Protein AF-0000000077088194 (afdb_homodimer)

pLDDT: mean 79.17, std 24.38, range [19.16, 98.62]

Sequence (624 aa):
MTTYRPHPPHQAHVHSASELMAAGRSLLLYYQRLVSPLVRRHNSSISSEAAGLKVSLVDPFNAVRVRLAETAHWTIEEFKEKMSFHIDQWISEKRSAVWLHVPLVHCSLLNVAVLDCRFNIHHSLSNEIVLSRWLRQDTVNKIPPFASHQVGVCGVVYREDTSEILVTQDKYKPARWKFPGGISEFAEDITDTAEREVLEETGIMAKTQSIIAFRQHHHLSIAFGQSDLYFICRMKPFTYTIRPCTSEILKCQWMGIRELQASPLATILTNRIAVMMLRGAKNGFRELDIKWEDLPSPADSNQTYRLFGKRTMTTYRPHPPHQAHVHSASELMAAGRSLLLYYQRLVSPLVRRHNSSISSEAAGLKVSLVDPFNAVRVRLAETAHWTIEEFKEKMSFHIDQWISEKRSAVWLHVPLVHCSLLNVAVLDCRFNIHHSLSNEIVLSRWLRQDTVNKIPPFASHQVGVCGVVYREDTSEILVTQDKYKPARWKFPGGISEFAEDITDTAEREVLEETGIMAKTQSIIAFRQHHHLSIAFGQSDLYFICRMKPFTYTIRPCTSEILKCQWMGIRELQASPLATILTNRIAVMMLRGAKNGFRELDIKWEDLPSPADSNQTYRLFGKRT

Foldseek 3Di:
DDDPPDPDDDDDPPPDPPVVPQVPFQPPQPPFPQQPPPPPPPQPQPCPVPQQWGWTADPPRQEIEIEGHLPHDDDLVRCLVVLQVVLVVSLVVVRFKYKYKAFPSRVVNVVCCCPPVVWAFQDDDPGTTMTMDTRDDVGDRNDDHDDQEWEKEFEFEADLVVQWTKWFAWPVDPGATDGFITTDDPPDDRQRRHQVRCCQFWVWGKGFDFWQDKDKDALDVVGVRGIYIYTYTYIYTPDDHTDGDPVTTDDIDIGHLVCQLPDPRHDPVSNVVSVLVVVCSVPNCLVRGWDWDWDARSRDRVDIDIDTGRDD/DDDPPDPDDDDPPPPDPPVVPQVPFQPPQPPFPQQPPPPPPPQPQPCPVVQQWGWTADPPRLEIEIEGHLPHDDDLVRCLVVLLVVLVVSLVVVRFKYKYKAFPSRVVNVVCCCPPVVWAFQDDDPGTTMTMDTRDDVGHRNDDHDDQEWEKEFEFEADLVVQWTKWFAWPVDPGATDGFITTDDPPDDRQRRHQVRCCQFWVWGKGFDFWQDKDKAALDVVGVRGIYIYIYTYIYTPDDHTDGDPVTTDDIDIGHLVCQLPDPRHDPVSNVVSVLVVVCSVPNCLVRGWDWDWDARSRDRVDIDIDTGRDD

Nearest PDB structures (foldseek):
  3h95-assembly1_A-2  TM=9.082E-01  e=5.418E-20  Homo sapiens
  2b0v-assembly1_A  TM=7.849E-01  e=5.288E-09  Nitrosomonas europaea
  3i7u-assembly1_B  TM=7.982E-01  e=3.299E-09  Aquifex aeolicus VF5
  2azw-assembly1_A  TM=7.136E-01  e=1.136E-07  Enterococcus faecalis V583
  1ktg-assembly1_A  TM=7.277E-01  e=8.952E-07  Caenorhabditis elegans

Structure (mmCIF, N/CA/C/O backbone):
data_AF-0000000077088194-model_v1
#
loop_
_entity.id
_entity.type
_entity.pdbx_description
1 polymer 'Nucleoside diphosphate-linked moiety X motif 6'
#
loop_
_atom_site.group_PDB
_atom_site.id
_atom_site.type_symbol
_atom_site.label_atom_id
_atom_site.label_alt_id
_atom_site.label_comp_id
_atom_site.label_asym_id
_atom_site.label_entity_id
_atom_site.label_seq_id
_atom_site.pdbx_PDB_ins_code
_atom_site.Cartn_x
_atom_site.Cartn_y
_atom_site.Cartn_z
_atom_site.occupancy
_atom_site.B_iso_or_equiv
_atom_site.auth_seq_id
_atom_site.auth_comp_id
_atom_site.auth_asym_id
_atom_site.auth_atom_id
_atom_site.pdbx_PDB_model_num
ATOM 1 N N . MET A 1 1 ? 0.84 -32.375 55.344 1 24.27 1 MET A N 1
ATOM 2 C CA . MET A 1 1 ? -0.61 -32.375 55.188 1 24.27 1 MET A CA 1
ATOM 3 C C . MET A 1 1 ? -1.051 -31.297 54.219 1 24.27 1 MET A C 1
ATOM 5 O O . MET A 1 1 ? -1.354 -30.172 54.625 1 24.27 1 MET A O 1
ATOM 9 N N . THR A 1 2 ? -0.385 -31.047 53.125 1 25.5 2 THR A N 1
ATOM 10 C CA . THR A 1 2 ? -0.136 -29.984 52.156 1 25.5 2 THR A CA 1
ATOM 11 C C . THR A 1 2 ? -1.362 -29.75 51.281 1 25.5 2 THR A C 1
ATOM 13 O O . THR A 1 2 ? -1.776 -30.625 50.531 1 25.5 2 THR A O 1
ATOM 16 N N . THR A 1 3 ? -2.271 -28.844 51.688 1 24.38 3 THR A N 1
ATOM 17 C CA . THR A 1 3 ? -3.66 -28.562 51.344 1 24.38 3 THR A CA 1
ATOM 18 C C . THR A 1 3 ? -3.771 -28.078 49.906 1 24.38 3 THR A C 1
ATOM 20 O O . THR A 1 3 ? -3.023 -27.188 49.469 1 24.38 3 THR A O 1
ATOM 23 N N . TYR A 1 4 ? -4.25 -28.844 48.906 1 24.94 4 TYR A N 1
ATOM 24 C CA . TYR A 1 4 ? -4.449 -28.875 47.469 1 24.94 4 TYR A CA 1
ATOM 25 C C . TYR A 1 4 ? -5.492 -27.844 47.031 1 24.94 4 TYR A C 1
ATOM 27 O O . TYR A 1 4 ? -6.695 -28.078 47.188 1 24.94 4 TYR A O 1
ATOM 35 N N . ARG A 1 5 ? -5.32 -26.531 47.406 1 26.83 5 ARG A N 1
ATOM 36 C CA . ARG A 1 5 ? -6.531 -25.734 47.188 1 26.83 5 ARG A CA 1
ATOM 37 C C . ARG A 1 5 ? -6.898 -25.688 45.719 1 26.83 5 ARG A C 1
ATOM 39 O O . ARG A 1 5 ? -6.047 -25.406 44.844 1 26.83 5 ARG A O 1
ATOM 46 N N . PRO A 1 6 ? -8.047 -26.172 45.281 1 25.25 6 PRO A N 1
ATOM 47 C CA . PRO A 1 6 ? -8.516 -26.375 43.906 1 25.25 6 PRO A CA 1
ATOM 48 C C . PRO A 1 6 ? -8.742 -25.062 43.156 1 25.25 6 PRO A C 1
ATOM 50 O O . PRO A 1 6 ? -9.203 -24.078 43.75 1 25.25 6 PRO A O 1
ATOM 53 N N . HIS A 1 7 ? -7.812 -24.609 42.281 1 24.92 7 HIS A N 1
ATOM 54 C CA . HIS A 1 7 ? -7.793 -23.297 41.625 1 24.92 7 HIS A CA 1
ATOM 55 C C . HIS A 1 7 ? -9.094 -23.047 40.844 1 24.92 7 HIS A C 1
ATOM 57 O O . HIS A 1 7 ? -9.625 -23.969 40.219 1 24.92 7 HIS A O 1
ATOM 63 N N . PRO A 1 8 ? -9.867 -22.047 41.25 1 27.23 8 PRO A N 1
ATOM 64 C CA . PRO A 1 8 ? -11.242 -21.797 40.812 1 27.23 8 PRO A CA 1
ATOM 65 C C . PRO A 1 8 ? -11.344 -21.641 39.281 1 27.23 8 PRO A C 1
ATOM 67 O O . PRO A 1 8 ? -10.359 -21.297 38.625 1 27.23 8 PRO A O 1
ATOM 70 N N . PRO A 1 9 ? -12.391 -22.234 38.625 1 24.42 9 PRO A N 1
ATOM 71 C CA . PRO A 1 9 ? -12.664 -22.406 37.188 1 24.42 9 PRO A CA 1
ATOM 72 C C . PRO A 1 9 ? -12.797 -21.078 36.469 1 24.42 9 PRO A C 1
ATOM 74 O O . PRO A 1 9 ? -13.273 -20.094 37.031 1 24.42 9 PRO A O 1
ATOM 77 N N . HIS A 1 10 ? -11.789 -20.641 35.625 1 22.12 10 HIS A N 1
ATOM 78 C CA . HIS A 1 10 ? -11.664 -19.406 34.875 1 22.12 10 HIS A CA 1
ATOM 79 C C . HIS A 1 10 ? -12.938 -19.109 34.094 1 22.12 10 HIS A C 1
ATOM 81 O O . HIS A 1 10 ? -13.438 -19.969 33.344 1 22.12 10 HIS A O 1
ATOM 87 N N . GLN A 1 11 ? -13.812 -18.266 34.562 1 19.86 11 GLN A N 1
ATOM 88 C CA . GLN A 1 11 ? -15.102 -17.812 34.062 1 19.86 11 GLN A CA 1
ATOM 89 C C . GLN A 1 11 ? -15.008 -17.359 32.625 1 19.86 11 GLN A C 1
ATOM 91 O O . GLN A 1 11 ? -14.086 -16.625 32.25 1 19.86 11 GLN A O 1
ATOM 96 N N . ALA A 1 12 ? -15.766 -18 31.656 1 22.88 12 ALA A N 1
ATOM 97 C CA . ALA A 1 12 ? -16.094 -17.938 30.234 1 22.88 12 ALA A CA 1
ATOM 98 C C . ALA A 1 12 ? -16.688 -16.578 29.859 1 22.88 12 ALA A C 1
ATOM 100 O O . ALA A 1 12 ? -17.75 -16.203 30.344 1 22.88 12 ALA A O 1
ATOM 101 N N . HIS A 1 13 ? -15.797 -15.531 29.75 1 20.95 13 HIS A N 1
ATOM 102 C CA . HIS A 1 13 ? -16.266 -14.195 29.406 1 20.95 13 HIS A CA 1
ATOM 103 C C . HIS A 1 13 ? -17.156 -14.227 28.172 1 20.95 13 HIS A C 1
ATOM 105 O O . HIS A 1 13 ? -16.75 -14.742 27.125 1 20.95 13 HIS A O 1
ATOM 111 N N . VAL A 1 14 ? -18.469 -14.297 28.312 1 22.91 14 VAL A N 1
ATOM 112 C CA . VAL A 1 14 ? -19.609 -14.242 27.406 1 22.91 14 VAL A CA 1
ATOM 113 C C . VAL A 1 14 ? -19.531 -12.961 26.578 1 22.91 14 VAL A C 1
ATOM 115 O O . VAL A 1 14 ? -19.594 -11.859 27.125 1 22.91 14 VAL A O 1
ATOM 118 N N . HIS A 1 15 ? -18.641 -12.922 25.578 1 22.84 15 HIS A N 1
ATOM 119 C CA . HIS A 1 15 ? -18.562 -11.797 24.656 1 22.84 15 HIS A CA 1
ATOM 120 C C . HIS A 1 15 ? -19.922 -11.461 24.062 1 22.84 15 HIS A C 1
ATOM 122 O O . HIS A 1 15 ? -20.609 -12.336 23.531 1 22.84 15 HIS A O 1
ATOM 128 N N . SER A 1 16 ? -20.625 -10.492 24.641 1 21.7 16 SER A N 1
ATOM 129 C CA . SER A 1 16 ? -22 -10.086 24.359 1 21.7 16 SER A CA 1
ATOM 130 C C . SER A 1 16 ? -22.188 -9.742 22.891 1 21.7 16 SER A C 1
ATOM 132 O O . SER A 1 16 ? -21.219 -9.461 22.188 1 21.7 16 SER A O 1
ATOM 134 N N . ALA A 1 17 ? -23.547 -9.781 22.281 1 24.28 17 ALA A N 1
ATOM 135 C CA . ALA A 1 17 ? -24.25 -9.664 21.016 1 24.28 17 ALA A CA 1
ATOM 136 C C . ALA A 1 17 ? -23.969 -8.32 20.344 1 24.28 17 ALA A C 1
ATOM 138 O O . ALA A 1 17 ? -24.125 -8.172 19.141 1 24.28 17 ALA A O 1
ATOM 139 N N . SER A 1 18 ? -23.781 -7.23 21.188 1 23.8 18 SER A N 1
ATOM 140 C CA . SER A 1 18 ? -23.812 -5.875 20.641 1 23.8 18 SER A CA 1
ATOM 141 C C . SER A 1 18 ? -22.641 -5.621 19.703 1 23.8 18 SER A C 1
ATOM 143 O O . SER A 1 18 ? -22.719 -4.758 18.828 1 23.8 18 SER A O 1
ATOM 145 N N . GLU A 1 19 ? -21.453 -6.148 20.016 1 25.8 19 GLU A N 1
ATOM 146 C CA . GLU A 1 19 ? -20.234 -5.812 19.297 1 25.8 19 GLU A CA 1
ATOM 147 C C . GLU A 1 19 ? -20.25 -6.371 17.875 1 25.8 19 GLU A C 1
ATOM 149 O O . GLU A 1 19 ? -19.375 -6.07 17.062 1 25.8 19 GLU A O 1
ATOM 154 N N . LEU A 1 20 ? -21.125 -7.367 17.609 1 25.83 20 LEU A N 1
ATOM 155 C CA . LEU A 1 20 ? -21.266 -8.023 16.328 1 25.83 20 LEU A CA 1
ATOM 156 C C . LEU A 1 20 ? -21.859 -7.074 15.289 1 25.83 20 LEU A C 1
ATOM 158 O O . LEU A 1 20 ? -21.641 -7.242 14.086 1 25.83 20 LEU A O 1
ATOM 162 N N . MET A 1 21 ? -22.781 -6.164 15.664 1 23.44 21 MET A N 1
ATOM 163 C CA . MET A 1 21 ? -23.594 -5.348 14.758 1 23.44 21 MET A CA 1
ATOM 164 C C . MET A 1 21 ? -22.734 -4.273 14.086 1 23.44 21 MET A C 1
ATOM 166 O O . MET A 1 21 ? -23.109 -3.73 13.047 1 23.44 21 MET A O 1
ATOM 170 N N . ALA A 1 22 ? -21.828 -3.643 14.789 1 26.2 22 ALA A N 1
ATOM 171 C CA . ALA A 1 22 ? -21.125 -2.457 14.297 1 26.2 22 ALA A CA 1
ATOM 172 C C . ALA A 1 22 ? -20.266 -2.795 13.086 1 26.2 22 ALA A C 1
ATOM 174 O O . ALA A 1 22 ? -19.859 -1.901 12.344 1 26.2 22 ALA A O 1
ATOM 175 N N . ALA A 1 23 ? -19.828 -4.039 12.891 1 26.38 23 ALA A N 1
ATOM 176 C CA . ALA A 1 23 ? -18.859 -4.449 11.883 1 26.38 23 ALA A CA 1
ATOM 177 C C . ALA A 1 23 ? -19.438 -4.332 10.477 1 26.38 23 ALA A C 1
ATOM 179 O O . ALA A 1 23 ? -18.703 -4.414 9.484 1 26.38 23 ALA A O 1
ATOM 180 N N . GLY A 1 24 ? -20.781 -4.219 10.297 1 23.55 24 GLY A N 1
ATOM 181 C CA . GLY A 1 24 ? -21.5 -4.262 9.023 1 23.55 24 GLY A CA 1
ATOM 182 C C . GLY A 1 24 ? -21.312 -3.006 8.195 1 23.55 24 GLY A C 1
ATOM 183 O O . GLY A 1 24 ? -21.469 -3.033 6.973 1 23.55 24 GLY A O 1
ATOM 184 N N . ARG A 1 25 ? -21.266 -1.703 8.75 1 26.84 25 ARG A N 1
ATOM 185 C CA . ARG A 1 25 ? -21.5 -0.399 8.141 1 26.84 25 ARG A CA 1
ATOM 186 C C . ARG A 1 25 ? -20.359 -0.022 7.199 1 26.84 25 ARG A C 1
ATOM 188 O O . ARG A 1 25 ? -20.516 0.863 6.355 1 26.84 25 ARG A O 1
ATOM 195 N N . SER A 1 26 ? -19.172 -0.546 7.41 1 27.05 26 SER A N 1
ATOM 196 C CA . SER A 1 26 ? -18.031 0.094 6.75 1 27.05 26 SER A CA 1
ATOM 197 C C . SER A 1 26 ? -18.016 -0.23 5.262 1 27.05 26 SER A C 1
ATOM 199 O O . SER A 1 26 ? -17.188 0.305 4.52 1 27.05 26 SER A O 1
ATOM 201 N N . LEU A 1 27 ? -18.812 -1.228 4.742 1 25.67 27 LEU A N 1
ATOM 202 C CA . LEU A 1 27 ? -18.719 -1.801 3.406 1 25.67 27 LEU A CA 1
ATOM 203 C C . LEU A 1 27 ? -19.344 -0.877 2.371 1 25.67 27 LEU A C 1
ATOM 205 O O . LEU A 1 27 ? -18.953 -0.88 1.204 1 25.67 27 LEU A O 1
ATOM 209 N N . LEU A 1 28 ? -20.422 -0.068 2.682 1 25.48 28 LEU A N 1
ATOM 210 C CA . LEU A 1 28 ? -21.25 0.549 1.659 1 25.48 28 LEU A CA 1
ATOM 211 C C . LEU A 1 28 ? -20.469 1.597 0.875 1 25.48 28 LEU A C 1
ATOM 213 O O . LEU A 1 28 ? -20.578 1.666 -0.351 1 25.48 28 LEU A O 1
ATOM 217 N N . LEU A 1 29 ? -19.719 2.475 1.483 1 27.98 29 LEU A N 1
ATOM 218 C CA . LEU A 1 29 ? -19.312 3.721 0.842 1 27.98 29 LEU A CA 1
ATOM 219 C C . LEU A 1 29 ? -18.219 3.469 -0.19 1 27.98 29 LEU A C 1
ATOM 221 O O . LEU A 1 29 ? -18 4.285 -1.09 1 27.98 29 LEU A O 1
ATOM 225 N N . TYR A 1 30 ? -17.469 2.367 -0.068 1 26.38 30 TYR A N 1
ATOM 226 C CA . TYR A 1 30 ? -16.266 2.369 -0.878 1 26.38 30 TYR A CA 1
ATOM 227 C C . TYR A 1 30 ? -16.578 2.107 -2.344 1 26.38 30 TYR A C 1
ATOM 229 O O . TYR A 1 30 ? -15.945 2.674 -3.238 1 26.38 30 TYR A O 1
ATOM 237 N N . TYR A 1 31 ? -17.578 1.246 -2.631 1 26.38 31 TYR A N 1
ATOM 238 C CA . TYR A 1 31 ? -17.719 0.766 -4 1 26.38 31 TYR A CA 1
ATOM 239 C C . TYR A 1 31 ? -18.438 1.8 -4.867 1 26.38 31 TYR A C 1
ATOM 241 O O . TYR A 1 31 ? -18.688 1.56 -6.051 1 26.38 31 TYR A O 1
ATOM 249 N N . GLN A 1 32 ? -19.016 2.791 -4.289 1 26.62 32 GLN A N 1
ATOM 250 C CA . GLN A 1 32 ? -19.719 3.664 -5.234 1 26.62 32 GLN A CA 1
ATOM 251 C C . GLN A 1 32 ? -18.734 4.262 -6.246 1 26.62 32 GLN A C 1
ATOM 253 O O . GLN A 1 32 ? -19.109 4.555 -7.379 1 26.62 32 GLN A O 1
ATOM 258 N N . ARG A 1 33 ? -17.453 4.512 -5.801 1 27.89 33 ARG A N 1
ATOM 259 C CA . ARG A 1 33 ? -16.75 5.457 -6.652 1 27.89 33 ARG A CA 1
ATOM 260 C C . ARG A 1 33 ? -16.219 4.773 -7.91 1 27.89 33 ARG A C 1
ATOM 262 O O . ARG A 1 33 ? -15.602 5.418 -8.758 1 27.89 33 ARG A O 1
ATOM 269 N N . LEU A 1 34 ? -16.203 3.43 -7.977 1 26.27 34 LEU A N 1
ATOM 270 C CA . LEU A 1 34 ? -15.43 3.076 -9.156 1 26.27 34 LEU A CA 1
ATOM 271 C C . LEU A 1 34 ? -16.234 3.33 -10.43 1 26.27 34 LEU A C 1
ATOM 273 O O . LEU A 1 34 ? -15.688 3.295 -11.531 1 26.27 34 LEU A O 1
ATOM 277 N N . VAL A 1 35 ? -17.5 2.943 -10.484 1 25.23 35 VAL A N 1
ATOM 278 C CA . VAL A 1 35 ? -18.078 3.014 -11.82 1 25.23 35 VAL A CA 1
ATOM 279 C C . VAL A 1 35 ? -18.453 4.461 -12.156 1 25.23 35 VAL A C 1
ATOM 281 O O . VAL A 1 35 ? -19.328 5.043 -11.523 1 25.23 35 VAL A O 1
ATOM 284 N N . SER A 1 36 ? -17.516 5.348 -12.438 1 25.62 36 SER A N 1
ATOM 285 C CA . SER A 1 36 ? -17.891 6.641 -13 1 25.62 36 SER A CA 1
ATOM 286 C C . SER A 1 36 ? -18.688 6.473 -14.289 1 25.62 36 SER A C 1
ATOM 288 O O . SER A 1 36 ? -18.219 5.855 -15.242 1 25.62 36 SER A O 1
ATOM 290 N N . PRO A 1 37 ? -19.969 6.043 -14.375 1 26.41 37 PRO A N 1
ATOM 291 C CA . PRO A 1 37 ? -20.516 6.492 -15.656 1 26.41 37 PRO A CA 1
ATOM 292 C C . PRO A 1 37 ? -20.031 7.891 -16.047 1 26.41 37 PRO A C 1
ATOM 294 O O . PRO A 1 37 ? -19.688 8.695 -15.164 1 26.41 37 PRO A O 1
ATOM 297 N N . LEU A 1 38 ? -19.438 8.102 -17.266 1 26.91 38 LEU A N 1
ATOM 298 C CA . LEU A 1 38 ? -19.312 9.383 -17.953 1 26.91 38 LEU A CA 1
ATOM 299 C C . LEU A 1 38 ? -20.562 10.234 -17.766 1 26.91 38 LEU A C 1
ATOM 301 O O . LEU A 1 38 ? -21.359 10.391 -18.703 1 26.91 38 LEU A O 1
ATOM 305 N N . VAL A 1 39 ? -21.531 9.828 -16.953 1 23.92 39 VAL A N 1
ATOM 306 C CA . VAL A 1 39 ? -22.484 10.922 -16.969 1 23.92 39 VAL A CA 1
ATOM 307 C C . VAL A 1 39 ? -21.797 12.227 -16.609 1 23.92 39 VAL A C 1
ATOM 309 O O . VAL A 1 39 ? -21.156 12.328 -15.555 1 23.92 39 VAL A O 1
ATOM 312 N N . ARG A 1 40 ? -21.422 13.016 -17.578 1 27.55 40 ARG A N 1
ATOM 313 C CA . ARG A 1 40 ? -21.219 14.461 -17.484 1 27.55 40 ARG A CA 1
ATOM 314 C C . ARG A 1 40 ? -22.141 15.07 -16.438 1 27.55 40 ARG A C 1
ATOM 316 O O . ARG A 1 40 ? -23.266 15.477 -16.766 1 27.55 40 ARG A O 1
ATOM 323 N N . ARG A 1 41 ? -22.406 14.32 -15.344 1 31.23 41 ARG A N 1
ATOM 324 C CA . ARG A 1 41 ? -23.156 15.234 -14.477 1 31.23 41 ARG A CA 1
ATOM 325 C C . ARG A 1 41 ? -22.391 16.547 -14.289 1 31.23 41 ARG A C 1
ATOM 327 O O . ARG A 1 41 ? -21.172 16.547 -14.148 1 31.23 41 ARG A O 1
ATOM 334 N N . HIS A 1 42 ? -22.891 17.562 -14.797 1 27.39 42 HIS A N 1
ATOM 335 C CA . HIS A 1 42 ? -22.656 18.953 -14.422 1 27.39 42 HIS A CA 1
ATOM 336 C C . HIS A 1 42 ? -22.406 19.078 -12.922 1 27.39 42 HIS A C 1
ATOM 338 O O . HIS A 1 42 ? -23.234 18.688 -12.109 1 27.39 42 HIS A O 1
ATOM 344 N N . ASN A 1 43 ? -21.172 18.578 -12.445 1 32.91 43 ASN A N 1
ATOM 345 C CA . ASN A 1 43 ? -20.719 19.125 -11.172 1 32.91 43 ASN A CA 1
ATOM 346 C C . ASN A 1 43 ? -21.328 20.484 -10.898 1 32.91 43 ASN A C 1
ATOM 348 O O . ASN A 1 43 ? -20.984 21.469 -11.57 1 32.91 43 ASN A O 1
ATOM 352 N N . SER A 1 44 ? -22.594 20.531 -10.828 1 31.86 44 SER A N 1
ATOM 353 C CA . SER A 1 44 ? -23.062 21.828 -10.367 1 31.86 44 SER A CA 1
ATOM 354 C C . SER A 1 44 ? -22.234 22.344 -9.203 1 31.86 44 SER A C 1
ATOM 356 O O . SER A 1 44 ? -22.219 21.75 -8.125 1 31.86 44 SER A O 1
ATOM 358 N N . SER A 1 45 ? -20.984 22.703 -9.5 1 37.47 45 SER A N 1
ATOM 359 C CA . SER A 1 45 ? -20.297 23.594 -8.57 1 37.47 45 SER A CA 1
ATOM 360 C C . SER A 1 45 ? -21.281 24.531 -7.871 1 37.47 45 SER 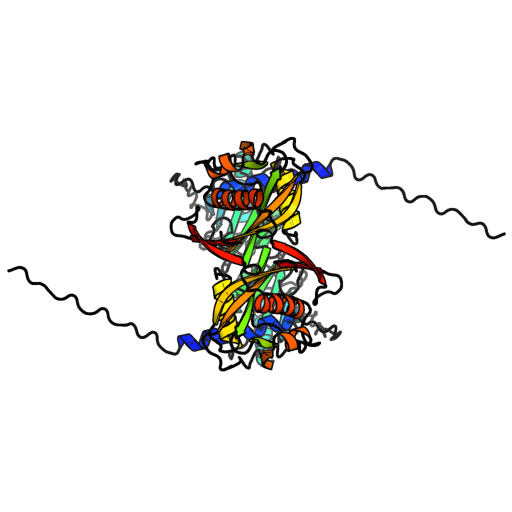A C 1
ATOM 362 O O . SER A 1 45 ? -22 25.281 -8.523 1 37.47 45 SER A O 1
ATOM 364 N N . ILE A 1 46 ? -22.031 24.109 -7.059 1 39.78 46 ILE A N 1
ATOM 365 C CA . ILE A 1 46 ? -22.578 25.203 -6.285 1 39.78 46 ILE A CA 1
ATOM 366 C C . ILE A 1 46 ? -21.453 26.156 -5.871 1 39.78 46 ILE A C 1
ATOM 368 O O . ILE A 1 46 ? -20.562 25.781 -5.105 1 39.78 46 ILE A O 1
ATOM 372 N N . SER A 1 47 ? -20.812 26.828 -6.781 1 40.22 47 SER A N 1
ATOM 373 C CA . SER A 1 47 ? -19.828 27.891 -6.668 1 40.22 47 SER A CA 1
ATOM 374 C C . SER A 1 47 ? -20.109 28.781 -5.457 1 40.22 47 SER A C 1
ATOM 376 O O . SER A 1 47 ? -20.609 29.891 -5.602 1 40.22 47 SER A O 1
ATOM 378 N N . SER A 1 48 ? -20.531 28.391 -4.387 1 40.03 48 SER A N 1
ATOM 379 C CA . SER A 1 48 ? -20.453 29.516 -3.457 1 40.03 48 SER A CA 1
ATOM 380 C C . SER A 1 48 ? -19.016 29.984 -3.283 1 40.03 48 SER A C 1
ATOM 382 O O . SER A 1 48 ? -18.281 29.469 -2.434 1 40.03 48 SER A O 1
ATOM 384 N N . GLU A 1 49 ? -18.25 30.203 -4.34 1 46.41 49 GLU A N 1
ATOM 385 C CA . GLU A 1 49 ? -16.953 30.875 -4.359 1 46.41 49 GLU A CA 1
ATOM 386 C C . GLU A 1 49 ? -16.938 32.094 -3.424 1 46.41 49 GLU A C 1
ATOM 388 O O . GLU A 1 49 ? -15.875 32.594 -3.074 1 46.41 49 GLU A O 1
ATOM 393 N N . ALA A 1 50 ? -18.078 32.656 -3.131 1 50.56 50 ALA A N 1
ATOM 394 C CA . ALA A 1 50 ? -18.016 34.031 -2.654 1 50.56 50 ALA A CA 1
ATOM 395 C C . ALA A 1 50 ? -17.312 34.125 -1.308 1 50.56 50 ALA A C 1
ATOM 397 O O . ALA A 1 50 ? -16.688 35.125 -0.991 1 50.56 50 ALA A O 1
ATOM 398 N N . ALA A 1 51 ? -17.297 33.062 -0.443 1 63.09 51 ALA A N 1
ATOM 399 C CA . ALA A 1 51 ? -16.875 33.375 0.917 1 63.09 51 ALA A CA 1
ATOM 400 C C . ALA A 1 51 ? -15.625 32.594 1.294 1 63.09 51 ALA A C 1
ATOM 402 O O . ALA A 1 51 ? -15.383 32.312 2.473 1 63.09 51 ALA A O 1
ATOM 403 N N . GLY A 1 52 ? -14.766 32.25 0.253 1 80.56 52 GLY A N 1
ATOM 404 C CA . GLY A 1 52 ? -13.492 31.641 0.57 1 80.56 52 GLY A CA 1
ATOM 405 C C . GLY A 1 52 ? -13.555 30.125 0.613 1 80.56 52 GLY A C 1
ATOM 406 O O . GLY A 1 52 ? -12.547 29.453 0.851 1 80.56 52 GLY A O 1
ATOM 407 N N . LEU A 1 53 ? -14.836 29.562 0.414 1 87.19 53 LEU A N 1
ATOM 408 C CA . LEU A 1 53 ? -15.039 28.125 0.404 1 87.19 53 LEU A CA 1
ATOM 409 C C . LEU A 1 53 ? -15.477 27.641 -0.977 1 87.19 53 LEU A C 1
ATOM 411 O O . LEU A 1 53 ? -16.453 28.156 -1.535 1 87.19 53 LEU A O 1
ATOM 415 N N . LYS A 1 54 ? -14.688 26.828 -1.569 1 84.19 54 LYS A N 1
ATOM 416 C CA . LYS A 1 54 ? -15.117 26.156 -2.789 1 84.19 54 LYS A CA 1
ATOM 417 C C . LYS A 1 54 ? -15.742 24.797 -2.473 1 84.19 54 LYS A C 1
ATOM 419 O O . LYS A 1 54 ? -15.047 23.875 -2.025 1 84.19 54 LYS A O 1
ATOM 424 N N . VAL A 1 55 ? -17.047 24.734 -2.697 1 87.31 55 VAL A N 1
ATOM 425 C CA . VAL A 1 55 ? -17.766 23.531 -2.322 1 87.31 55 VAL A CA 1
ATOM 426 C C . VAL A 1 55 ? -18.172 22.75 -3.578 1 87.31 55 VAL A C 1
ATOM 428 O O . VAL A 1 55 ? -18.625 23.344 -4.559 1 87.31 55 VAL A O 1
ATOM 431 N N . SER A 1 56 ? -17.891 21.484 -3.578 1 83.94 56 SER A N 1
ATOM 432 C CA . SER A 1 56 ? -18.328 20.594 -4.66 1 83.94 56 SER A CA 1
ATOM 433 C C . SER A 1 56 ? -18.875 19.281 -4.113 1 83.94 56 SER A C 1
ATOM 435 O O . SER A 1 56 ? -18.594 18.906 -2.975 1 83.94 56 SER A O 1
ATOM 437 N N . LEU A 1 57 ? -19.641 18.672 -4.906 1 78.62 57 LEU A N 1
ATOM 438 C CA . LEU A 1 57 ? -20.203 17.375 -4.512 1 78.62 57 LEU A CA 1
ATOM 439 C C . LEU A 1 57 ? -19.297 16.234 -4.965 1 78.62 57 LEU A C 1
ATOM 441 O O . LEU A 1 57 ? -18.641 16.344 -6.008 1 78.62 57 LEU A O 1
ATOM 445 N N . VAL A 1 58 ? -19.188 15.352 -4.055 1 73.94 58 VAL A N 1
ATOM 446 C CA . VAL A 1 58 ? -18.422 14.148 -4.371 1 73.94 58 VAL A CA 1
ATOM 447 C C . VAL A 1 58 ? -19.375 12.984 -4.629 1 73.94 58 VAL A C 1
ATOM 449 O O . VAL A 1 58 ? -19.906 12.383 -3.689 1 73.94 58 VAL A O 1
ATOM 452 N N . ASP A 1 59 ? -19.516 12.633 -5.914 1 64.88 59 ASP A N 1
ATOM 453 C CA . ASP A 1 59 ? -20.297 11.469 -6.332 1 64.88 59 ASP A CA 1
ATOM 454 C C . ASP A 1 59 ? -19.406 10.242 -6.52 1 64.88 59 ASP A C 1
ATOM 456 O O . ASP A 1 59 ? -18.203 10.375 -6.762 1 64.88 59 ASP A O 1
ATOM 460 N N . PRO A 1 60 ? -20.047 9.117 -6.445 1 63.12 60 PRO A N 1
ATOM 461 C CA . PRO A 1 60 ? -21.422 8.758 -6.051 1 63.12 60 PRO A CA 1
ATOM 462 C C . PRO A 1 60 ? -21.594 8.672 -4.535 1 63.12 60 PRO A C 1
ATOM 464 O O . PRO A 1 60 ? -22.609 8.188 -4.051 1 63.12 60 PRO A O 1
ATOM 467 N N . PHE A 1 61 ? -20.797 9.156 -3.686 1 69.88 61 PHE A N 1
ATOM 468 C CA . PHE A 1 61 ? -20.75 8.875 -2.256 1 69.88 61 PHE A CA 1
ATOM 469 C C . PHE A 1 61 ? -21.594 9.875 -1.479 1 69.88 61 PHE A C 1
ATOM 471 O O . PHE A 1 61 ? -21.609 9.859 -0.246 1 69.88 61 PHE A O 1
ATOM 478 N N . ASN A 1 62 ? -22.266 10.734 -2.158 1 81.38 62 ASN A N 1
ATOM 479 C CA . ASN A 1 62 ? -23.109 11.742 -1.503 1 81.38 62 ASN A CA 1
ATOM 480 C C . ASN A 1 62 ? -22.312 12.531 -0.466 1 81.38 62 ASN A C 1
ATOM 482 O O . ASN A 1 62 ? -22.781 12.766 0.646 1 81.38 62 ASN A O 1
ATOM 486 N N . ALA A 1 63 ? -21.094 12.789 -0.824 1 86.94 63 ALA A N 1
ATOM 487 C CA . ALA A 1 63 ? -20.203 13.539 0.063 1 86.94 63 ALA A CA 1
ATOM 488 C C . ALA A 1 63 ? -19.922 14.93 -0.497 1 86.94 63 ALA A C 1
ATOM 490 O O . ALA A 1 63 ? -20.297 15.242 -1.628 1 86.94 63 ALA A O 1
ATOM 491 N N . VAL A 1 64 ? -19.391 15.781 0.387 1 91.19 64 VAL A N 1
ATOM 492 C CA . VAL A 1 64 ? -19.078 17.156 0.005 1 91.19 64 VAL A CA 1
ATOM 493 C C . VAL A 1 64 ? -17.562 17.375 0.105 1 91.19 64 VAL A C 1
ATOM 495 O O . VAL A 1 64 ? -16.922 16.891 1.038 1 91.19 64 VAL A O 1
ATOM 498 N N . ARG A 1 65 ? -17.062 18.047 -0.869 1 91.88 65 ARG A N 1
ATOM 499 C CA . ARG A 1 65 ? -15.672 18.484 -0.842 1 91.88 65 ARG A CA 1
ATOM 500 C C . ARG A 1 65 ? -15.562 20 -0.704 1 91.88 65 ARG A C 1
ATOM 502 O O . ARG A 1 65 ? -16.188 20.734 -1.459 1 91.88 65 ARG A O 1
ATOM 509 N N . VAL A 1 66 ? -14.82 20.406 0.282 1 94.06 66 VAL A N 1
ATOM 510 C CA . VAL A 1 66 ? -14.594 21.828 0.537 1 94.06 66 VAL A CA 1
ATOM 511 C C . VAL A 1 66 ? -13.102 22.141 0.394 1 94.06 66 VAL A C 1
ATOM 513 O O . VAL A 1 66 ? -12.258 21.469 0.985 1 94.06 66 VAL A O 1
ATOM 516 N N . ARG A 1 67 ? -12.789 23.094 -0.34 1 92.5 67 ARG A N 1
ATOM 517 C CA . ARG A 1 67 ? -11.43 23.594 -0.452 1 92.5 67 ARG A CA 1
ATOM 518 C C . ARG A 1 67 ? -11.344 25.047 -0.009 1 92.5 67 ARG A C 1
ATOM 520 O O . ARG A 1 67 ? -12.094 25.891 -0.492 1 92.5 67 ARG A O 1
ATOM 527 N N . LEU A 1 68 ? -10.508 25.297 0.937 1 93.94 68 LEU A N 1
ATOM 528 C CA . LEU A 1 68 ? -10.258 26.672 1.32 1 93.94 68 LEU A CA 1
ATOM 529 C C . LEU A 1 68 ? -9.414 27.391 0.273 1 93.94 68 LEU A C 1
ATOM 531 O O . LEU A 1 68 ? -8.344 26.906 -0.101 1 93.94 68 LEU A O 1
ATOM 535 N N . ALA A 1 69 ? -9.883 28.422 -0.173 1 91.69 69 ALA A N 1
ATOM 536 C CA . ALA A 1 69 ? -9.109 29.219 -1.131 1 91.69 69 ALA A CA 1
ATOM 537 C C . ALA A 1 69 ? -7.848 29.781 -0.485 1 91.69 69 ALA A C 1
ATOM 539 O O . ALA A 1 69 ? -7.898 30.328 0.62 1 91.69 69 ALA A O 1
ATOM 540 N N . GLU A 1 70 ? -6.773 29.703 -1.197 1 89.88 70 GLU A N 1
ATOM 541 C CA . GLU A 1 70 ? -5.496 30.172 -0.664 1 89.88 70 GLU A CA 1
ATOM 542 C C . GLU A 1 70 ? -5.527 31.688 -0.418 1 89.88 70 GLU A C 1
ATOM 544 O O . GLU A 1 70 ? -4.859 32.188 0.49 1 89.88 70 GLU A O 1
ATOM 549 N N . THR A 1 71 ? -6.312 32.344 -1.164 1 88.81 71 THR A N 1
ATOM 550 C CA . THR A 1 71 ? -6.348 33.781 -1.118 1 88.81 71 THR A CA 1
ATOM 551 C C . THR A 1 71 ? -7.309 34.281 -0.035 1 88.81 71 THR A C 1
ATOM 553 O O . THR A 1 71 ? -7.324 35.469 0.304 1 88.81 71 THR A O 1
ATOM 556 N N . ALA A 1 72 ? -8.062 33.344 0.524 1 87.06 72 ALA A N 1
ATOM 557 C CA . ALA A 1 72 ? -9.039 33.75 1.534 1 87.06 72 ALA A CA 1
ATOM 558 C C . ALA A 1 72 ? -8.359 34.062 2.857 1 87.06 72 ALA A C 1
ATOM 560 O O . ALA A 1 72 ? -7.266 33.594 3.143 1 87.06 72 ALA A O 1
ATOM 561 N N . HIS A 1 73 ? -8.969 35 3.531 1 87.75 73 HIS A N 1
ATOM 562 C CA . HIS A 1 73 ? -8.508 35.344 4.875 1 87.75 73 HIS A CA 1
ATOM 563 C C . HIS A 1 73 ? -9.516 34.906 5.93 1 87.75 73 HIS A C 1
ATOM 565 O O . HIS A 1 73 ? -10.703 35.219 5.848 1 87.75 73 HIS A O 1
ATOM 571 N N . TRP A 1 74 ? -8.992 34.094 6.867 1 88.56 74 TRP A N 1
ATOM 572 C CA . TRP A 1 74 ? -9.844 33.531 7.906 1 88.56 74 TRP A CA 1
ATOM 573 C C . TRP A 1 74 ? -9.297 33.844 9.297 1 88.56 74 TRP A C 1
ATOM 575 O O . TRP A 1 74 ? -8.109 33.656 9.555 1 88.56 74 TRP A O 1
ATOM 585 N N . THR A 1 75 ? -10.195 34.438 10.109 1 91.25 75 THR A N 1
ATOM 586 C CA . THR A 1 75 ? -9.898 34.281 11.531 1 91.25 75 THR A CA 1
ATOM 587 C C . THR A 1 75 ? -10.383 32.938 12.039 1 91.25 75 THR A C 1
ATOM 589 O O . THR A 1 75 ? -11.234 32.312 11.406 1 91.25 75 THR A O 1
ATOM 592 N N . ILE A 1 76 ? -9.875 32.5 13.117 1 93.56 76 ILE A N 1
ATOM 593 C CA . ILE A 1 76 ? -10.242 31.234 13.703 1 93.56 76 ILE A CA 1
ATOM 594 C C . ILE A 1 76 ? -11.742 31.219 14.008 1 93.56 76 ILE A C 1
ATOM 596 O O . ILE A 1 76 ? -12.43 30.234 13.711 1 93.56 76 ILE A O 1
ATOM 600 N N . GLU A 1 77 ? -12.219 32.312 14.539 1 94.19 77 GLU A N 1
ATOM 601 C CA . GLU A 1 77 ? -13.625 32.406 14.93 1 94.19 77 GLU A CA 1
ATOM 602 C C . GLU A 1 77 ? -14.539 32.406 13.703 1 94.19 77 GLU A C 1
ATOM 604 O O . GLU A 1 77 ? -15.57 31.75 13.695 1 94.19 77 GLU A O 1
ATOM 609 N N . GLU A 1 78 ? -14.141 33.156 12.742 1 93.5 78 GLU A N 1
ATOM 610 C CA . GLU A 1 78 ? -14.93 33.219 11.508 1 93.5 78 GLU A CA 1
ATOM 611 C C . GLU A 1 78 ? -15.008 31.859 10.844 1 93.5 78 GLU A C 1
ATOM 613 O O . GLU A 1 78 ? -16.078 31.438 10.398 1 93.5 78 GLU A O 1
ATOM 618 N N . PHE A 1 79 ? -13.922 31.281 10.758 1 95.44 79 PHE A N 1
ATOM 619 C CA . PHE A 1 79 ? -13.867 29.938 10.172 1 95.44 79 PHE A CA 1
ATOM 620 C C . PHE A 1 79 ? -14.773 28.984 10.93 1 95.44 79 PHE A C 1
ATOM 622 O O . PHE A 1 79 ? -15.562 28.25 10.328 1 95.44 79 PHE A O 1
ATOM 629 N N . LYS A 1 80 ? -14.609 28.875 12.219 1 95.75 80 LYS A N 1
ATOM 630 C CA . LYS A 1 80 ? -15.391 27.984 13.07 1 95.75 80 LYS A CA 1
ATOM 631 C C . LYS A 1 80 ? -16.891 28.172 12.844 1 95.75 80 LYS A C 1
ATOM 633 O O . LYS A 1 80 ? -17.625 27.203 12.664 1 95.75 80 LYS A O 1
ATOM 638 N N . GLU A 1 81 ? -17.312 29.406 12.82 1 94.75 81 GLU A N 1
ATOM 639 C CA . GLU A 1 81 ? -18.734 29.719 12.656 1 94.75 81 GLU A CA 1
ATOM 640 C C . GLU A 1 81 ? -19.234 29.297 11.281 1 94.75 81 GLU A C 1
ATOM 642 O O . GLU A 1 81 ? -20.266 28.625 11.18 1 94.75 81 GLU A O 1
ATOM 647 N N . LYS A 1 82 ? -18.5 29.641 10.328 1 94.44 82 LYS A N 1
ATOM 648 C CA . LYS A 1 82 ? -18.922 29.344 8.961 1 94.44 82 LYS A CA 1
ATOM 649 C C . LYS A 1 82 ? -18.922 27.844 8.703 1 94.44 82 LYS A C 1
ATOM 651 O O . LYS A 1 82 ? -19.859 27.312 8.102 1 94.44 82 LYS A O 1
ATOM 656 N N . MET A 1 83 ? -17.891 27.156 9.086 1 95.25 83 MET A N 1
ATOM 657 C CA . MET A 1 83 ? -17.781 25.719 8.875 1 95.25 83 MET A CA 1
ATOM 658 C C . MET A 1 83 ? -18.875 24.984 9.617 1 95.25 83 MET A C 1
ATOM 660 O O . MET A 1 83 ? -19.5 24.062 9.078 1 95.25 83 MET A O 1
ATOM 664 N N . SER A 1 84 ? -19.125 25.391 10.867 1 95 84 SER A N 1
ATOM 665 C CA . SER A 1 84 ? -20.188 24.766 11.648 1 95 84 SER A CA 1
ATOM 666 C C . SER A 1 84 ? -21.531 24.922 10.969 1 95 84 SER A C 1
ATOM 668 O O . SER A 1 84 ? -22.344 23.984 10.93 1 95 84 SER A O 1
ATOM 670 N N . PHE A 1 85 ? -21.766 26.141 10.492 1 94.44 85 PHE A N 1
ATOM 671 C CA . PHE A 1 85 ? -23 26.422 9.781 1 94.44 85 PHE A CA 1
ATOM 672 C C . PHE A 1 85 ? -23.172 25.484 8.586 1 94.44 85 PHE A C 1
ATOM 674 O O . PHE A 1 85 ? -24.219 24.875 8.406 1 94.44 85 PHE A O 1
ATOM 681 N N . HIS A 1 86 ? -22.156 25.344 7.789 1 95.06 86 HIS A N 1
ATOM 682 C CA . HIS A 1 86 ? -22.203 24.516 6.594 1 95.06 86 HIS A CA 1
ATOM 683 C C . HIS A 1 86 ? -22.344 23.031 6.961 1 95.06 86 HIS A C 1
ATOM 685 O O . HIS A 1 86 ? -23.062 22.297 6.285 1 95.06 86 HIS A O 1
ATOM 691 N N . ILE A 1 87 ? -21.672 22.609 7.953 1 95.81 87 ILE A N 1
ATOM 692 C CA . ILE A 1 87 ? -21.75 21.219 8.391 1 95.81 87 ILE A CA 1
ATOM 693 C C . ILE A 1 87 ? -23.203 20.891 8.781 1 95.81 87 ILE A C 1
ATOM 695 O O . ILE A 1 87 ? -23.719 19.844 8.398 1 95.81 87 ILE A O 1
ATOM 699 N N . ASP A 1 88 ? -23.797 21.766 9.5 1 94.56 88 ASP A N 1
ATOM 700 C CA . ASP A 1 88 ? -25.188 21.562 9.883 1 94.56 88 ASP A CA 1
ATOM 701 C C . ASP A 1 88 ? -26.094 21.469 8.656 1 94.56 88 ASP A C 1
ATOM 703 O O . ASP A 1 88 ? -27.016 20.656 8.609 1 94.56 88 ASP A O 1
ATOM 707 N N . GLN A 1 89 ? -25.828 22.328 7.758 1 94.81 89 GLN A N 1
ATOM 708 C CA . GLN A 1 89 ? -26.578 22.297 6.508 1 94.81 89 GLN A CA 1
ATOM 709 C C . GLN A 1 89 ? -26.422 20.953 5.801 1 94.81 89 GLN A C 1
ATOM 711 O O . GLN A 1 89 ? -27.391 20.375 5.324 1 94.81 89 GLN A O 1
ATOM 716 N N . TRP A 1 90 ? -25.188 20.484 5.734 1 94.5 90 TRP A N 1
ATOM 717 C CA . TRP A 1 90 ? -24.922 19.219 5.043 1 94.5 90 TRP A CA 1
ATOM 718 C C . TRP A 1 90 ? -25.547 18.047 5.785 1 94.5 90 TRP A C 1
ATOM 720 O O . TRP A 1 90 ? -26 17.078 5.164 1 94.5 90 TRP A O 1
ATOM 730 N N . ILE A 1 91 ? -25.562 18.109 7.051 1 93.62 91 ILE A N 1
ATOM 731 C CA . ILE A 1 91 ? -26.234 17.094 7.848 1 93.62 91 ILE A CA 1
ATOM 732 C C . ILE A 1 91 ? -27.719 17.094 7.527 1 93.62 91 ILE A C 1
ATOM 734 O O . ILE A 1 91 ? -28.328 16.031 7.336 1 93.62 91 ILE A O 1
ATOM 738 N N . SER A 1 92 ? -28.312 18.234 7.457 1 93.38 92 SER A N 1
ATOM 739 C CA . SER A 1 92 ? -29.734 18.359 7.137 1 93.38 92 SER A CA 1
ATOM 740 C C . SER A 1 92 ? -30.031 17.828 5.738 1 93.38 92 SER A C 1
ATOM 742 O O . SER A 1 92 ? -31.109 17.297 5.488 1 93.38 92 SER A O 1
ATOM 744 N N . GLU A 1 93 ? -29.094 17.984 4.871 1 92.5 93 GLU A N 1
ATOM 745 C CA . GLU A 1 93 ? -29.234 17.5 3.498 1 92.5 93 GLU A CA 1
ATOM 746 C C . GLU A 1 93 ? -28.938 16.016 3.396 1 92.5 93 GLU A C 1
ATOM 748 O O . GLU A 1 93 ? -28.953 15.445 2.303 1 92.5 93 GLU A O 1
ATOM 753 N N . LYS A 1 94 ? -28.516 15.438 4.484 1 90.5 94 LYS A N 1
ATOM 754 C CA . LYS A 1 94 ? -28.266 14 4.594 1 90.5 94 LYS A CA 1
ATOM 755 C C . LYS A 1 94 ? -27.047 13.594 3.773 1 90.5 94 LYS A C 1
ATOM 757 O O . LYS A 1 94 ? -27.062 12.57 3.094 1 90.5 94 LYS A O 1
ATOM 762 N N . ARG A 1 95 ? -26.109 14.523 3.775 1 90.19 95 ARG A N 1
ATOM 763 C CA . ARG A 1 95 ? -24.828 14.18 3.176 1 90.19 95 ARG A CA 1
ATOM 764 C C . ARG A 1 95 ? -24.078 13.156 4.027 1 90.19 95 ARG A C 1
ATOM 766 O O . ARG A 1 95 ? -24.25 13.117 5.25 1 90.19 95 ARG A O 1
ATOM 773 N N . SER A 1 96 ? -23.234 12.344 3.375 1 87.88 96 SER A N 1
ATOM 774 C CA . SER A 1 96 ? -22.578 11.25 4.082 1 87.88 96 SER A CA 1
ATOM 775 C C . SER A 1 96 ? -21.312 11.742 4.785 1 87.88 96 SER A C 1
ATOM 777 O O . SER A 1 96 ? -21.031 11.328 5.91 1 87.88 96 SER A O 1
ATOM 779 N N . ALA A 1 97 ? -20.562 12.562 4.066 1 91.81 97 ALA A N 1
ATOM 780 C CA . ALA A 1 97 ? -19.266 12.992 4.598 1 91.81 97 ALA A CA 1
ATOM 781 C C . ALA A 1 97 ? -18.844 14.328 4 1 91.81 97 ALA A C 1
ATOM 783 O O . ALA A 1 97 ? -19.406 14.766 2.99 1 91.81 97 ALA A O 1
ATOM 784 N N . VAL A 1 98 ? -17.922 14.969 4.672 1 93.81 98 VAL A N 1
ATOM 785 C CA . VAL A 1 98 ? -17.297 16.188 4.156 1 93.81 98 VAL A CA 1
ATOM 786 C C . VAL A 1 98 ? -15.781 16.047 4.145 1 93.81 98 VAL A C 1
ATOM 788 O O . VAL A 1 98 ? -15.195 15.547 5.109 1 93.81 98 VAL A O 1
ATOM 791 N N . TRP A 1 99 ? -15.242 16.375 3.041 1 92.31 99 TRP A N 1
ATOM 792 C CA . TRP A 1 99 ? -13.797 16.469 2.861 1 92.31 99 TRP A CA 1
ATOM 793 C C . TRP A 1 99 ? -13.344 17.922 2.859 1 92.31 99 TRP A C 1
ATOM 795 O O . TRP A 1 99 ? -13.852 18.734 2.088 1 92.31 99 TRP A O 1
ATOM 805 N N . LEU A 1 100 ? -12.391 18.234 3.729 1 94.94 100 LEU A N 1
ATOM 806 C CA . LEU A 1 100 ? -11.883 19.594 3.828 1 94.94 100 LEU A CA 1
ATOM 807 C C . LEU A 1 100 ? -10.414 19.656 3.426 1 94.94 100 LEU A C 1
ATOM 809 O O . LEU A 1 100 ? -9.562 19.062 4.078 1 94.94 100 LEU A O 1
ATOM 813 N N . HIS A 1 101 ? -10.148 20.359 2.379 1 93.94 101 HIS A N 1
ATOM 814 C CA . HIS A 1 101 ? -8.789 20.609 1.922 1 93.94 101 HIS A CA 1
ATOM 815 C C . HIS A 1 101 ? -8.258 21.922 2.484 1 93.94 101 HIS A C 1
ATOM 817 O O . HIS A 1 101 ? -8.773 23 2.166 1 93.94 101 HIS A O 1
ATOM 823 N N . VAL A 1 102 ? -7.203 21.859 3.291 1 95.38 102 VAL A N 1
ATOM 824 C CA . VAL A 1 102 ? -6.617 23.016 3.947 1 95.38 102 VAL A CA 1
ATOM 825 C C . VAL A 1 102 ? -5.227 23.297 3.381 1 95.38 102 VAL A C 1
ATOM 827 O O . VAL A 1 102 ? -4.262 22.609 3.738 1 95.38 102 VAL A O 1
ATOM 830 N N . PRO A 1 103 ? -5.156 24.297 2.564 1 94.38 103 PRO A N 1
ATOM 831 C CA . PRO A 1 103 ? -3.818 24.656 2.082 1 94.38 103 PRO A CA 1
ATOM 832 C C . PRO A 1 103 ? -2.871 25.062 3.211 1 94.38 103 PRO A C 1
ATOM 834 O O . PRO A 1 103 ? -3.318 25.516 4.27 1 94.38 103 PRO A O 1
ATOM 837 N N . LEU A 1 104 ? -1.61 24.922 2.912 1 93.69 104 LEU A N 1
ATOM 838 C CA . LEU A 1 104 ? -0.573 25.203 3.9 1 93.69 104 LEU A CA 1
ATOM 839 C C . LEU A 1 104 ? -0.721 26.609 4.469 1 93.69 104 LEU A C 1
ATOM 841 O O . LEU A 1 104 ? -0.507 26.828 5.66 1 93.69 104 LEU A O 1
ATOM 845 N N . VAL A 1 105 ? -1.096 27.547 3.713 1 93 105 VAL A N 1
ATOM 846 C CA . VAL A 1 105 ? -1.208 28.938 4.137 1 93 105 VAL A CA 1
ATOM 847 C C . VAL A 1 105 ? -2.291 29.078 5.203 1 93 105 VAL A C 1
ATOM 849 O O . VAL A 1 105 ? -2.295 30.031 5.977 1 93 105 VAL A O 1
ATOM 852 N N . HIS A 1 106 ? -3.203 28.094 5.316 1 94.69 106 HIS A N 1
ATOM 853 C CA . HIS A 1 106 ? -4.293 28.141 6.281 1 94.69 106 HIS A CA 1
ATOM 854 C C . HIS A 1 106 ? -4.121 27.078 7.355 1 94.69 106 HIS A C 1
ATOM 856 O O . HIS A 1 106 ? -5.09 26.688 8.008 1 94.69 106 HIS A O 1
ATOM 862 N N . CYS A 1 107 ? -2.926 26.594 7.594 1 94 107 CYS A N 1
ATOM 863 C CA . CYS A 1 107 ? -2.686 25.453 8.477 1 94 107 CYS A CA 1
ATOM 864 C C . CYS A 1 107 ? -3.029 25.812 9.922 1 94 107 CYS A C 1
ATOM 866 O O . CYS A 1 107 ? -3.232 24.922 10.75 1 94 107 CYS A O 1
ATOM 868 N N . SER A 1 108 ? -3.123 27.125 10.242 1 92.88 108 SER A N 1
ATOM 869 C CA . SER A 1 108 ? -3.486 27.547 11.586 1 92.88 108 SER A CA 1
ATOM 870 C C . SER A 1 108 ? -4.918 27.141 11.93 1 92.88 108 SER A C 1
ATOM 872 O O . SER A 1 108 ? -5.305 27.125 13.102 1 92.88 108 SER A O 1
ATOM 874 N N . LEU A 1 109 ? -5.656 26.797 10.969 1 95.19 109 LEU A N 1
ATOM 875 C CA . LEU A 1 109 ? -7.059 26.453 11.164 1 95.19 109 LEU A CA 1
ATOM 876 C C . LEU A 1 109 ? -7.219 24.969 11.508 1 95.19 109 LEU A C 1
ATOM 878 O O . LEU A 1 109 ? -8.312 24.531 11.875 1 95.19 109 LEU A O 1
ATOM 882 N N . LEU A 1 110 ? -6.164 24.203 11.383 1 95.88 110 LEU A N 1
ATOM 883 C CA . LEU A 1 110 ? -6.254 22.75 11.539 1 95.88 110 LEU A CA 1
ATOM 884 C C . LEU A 1 110 ? -6.738 22.375 12.93 1 95.88 110 LEU A C 1
ATOM 886 O O . LEU A 1 110 ? -7.598 21.5 13.086 1 95.88 110 LEU A O 1
ATOM 890 N N . ASN A 1 111 ? -6.223 23.031 13.883 1 94.31 111 ASN A N 1
ATOM 891 C CA . ASN A 1 111 ? -6.574 22.703 15.258 1 94.31 111 ASN A CA 1
ATOM 892 C C . ASN A 1 111 ? -8.062 22.906 15.523 1 94.31 111 ASN A C 1
ATOM 894 O O . ASN A 1 111 ? -8.727 22.031 16.062 1 94.31 111 ASN A O 1
ATOM 898 N N . VAL A 1 112 ? -8.594 24.016 15.156 1 95.44 112 VAL A N 1
ATOM 899 C CA . VAL A 1 112 ? -10 24.312 15.383 1 95.44 112 VAL A CA 1
ATOM 900 C C . VAL A 1 112 ? -10.867 23.391 14.523 1 95.44 112 VAL A C 1
ATOM 902 O O . VAL A 1 112 ? -11.953 22.984 14.945 1 95.44 112 VAL A O 1
ATOM 905 N N . ALA A 1 113 ? -10.453 23.078 13.336 1 96.69 113 ALA A N 1
ATOM 906 C CA . ALA A 1 113 ? -11.188 22.156 12.477 1 96.69 113 ALA A CA 1
ATOM 907 C C . ALA A 1 113 ? -11.359 20.797 13.148 1 96.69 113 ALA A C 1
ATOM 909 O O . ALA A 1 113 ? -12.438 20.188 13.102 1 96.69 113 ALA A O 1
ATOM 910 N N . VAL A 1 114 ? -10.312 20.344 13.789 1 95.69 114 VAL A N 1
ATOM 911 C CA . VAL A 1 114 ? -10.312 19.016 14.391 1 95.69 114 VAL A CA 1
ATOM 912 C C . VAL A 1 114 ? -11.039 19.062 15.734 1 95.69 114 VAL A C 1
ATOM 914 O O . VAL A 1 114 ? -11.945 18.266 15.984 1 95.69 114 VAL A O 1
ATOM 917 N N . LEU A 1 115 ? -10.766 19.984 16.547 1 93.81 115 LEU A N 1
ATOM 918 C CA . LEU A 1 115 ? -11.242 19.984 17.922 1 93.81 115 LEU A CA 1
ATOM 919 C C . LEU A 1 115 ? -12.664 20.531 18 1 93.81 115 LEU A C 1
ATOM 921 O O . LEU A 1 115 ? -13.492 20.016 18.75 1 93.81 115 LEU A O 1
ATOM 925 N N . ASP A 1 116 ? -12.969 21.531 17.266 1 94.94 116 ASP A N 1
ATOM 926 C CA . ASP A 1 116 ? -14.25 22.219 17.406 1 94.94 116 ASP A CA 1
ATOM 927 C C . ASP A 1 116 ? -15.234 21.766 16.328 1 94.94 116 ASP A C 1
ATOM 929 O O . ASP A 1 116 ? -16.438 21.625 16.594 1 94.94 116 ASP A O 1
ATOM 933 N N . CYS A 1 117 ? -14.727 21.547 15.148 1 95.94 117 CYS A N 1
ATOM 934 C CA . CYS A 1 117 ? -15.625 21.172 14.062 1 95.94 117 CYS A CA 1
ATOM 935 C C . CYS A 1 117 ? -15.648 19.656 13.867 1 95.94 117 CYS A C 1
ATOM 937 O O . CYS A 1 117 ? -16.297 19.156 12.945 1 95.94 117 CYS A O 1
ATOM 939 N N . ARG A 1 118 ? -14.867 18.891 14.562 1 95.25 118 ARG A N 1
ATOM 940 C CA . ARG A 1 118 ? -14.898 17.438 14.68 1 95.25 118 ARG A CA 1
ATOM 941 C C . ARG A 1 118 ? -14.406 16.766 13.406 1 95.25 118 ARG A C 1
ATOM 943 O O . ARG A 1 118 ? -14.922 15.719 13 1 95.25 118 ARG A O 1
ATOM 950 N N . PHE A 1 119 ? -13.539 17.469 12.719 1 96.62 119 PHE A N 1
ATOM 951 C CA . PHE A 1 119 ? -12.844 16.828 11.609 1 96.62 119 PHE A CA 1
ATOM 952 C C . PHE A 1 119 ? -11.758 15.898 12.133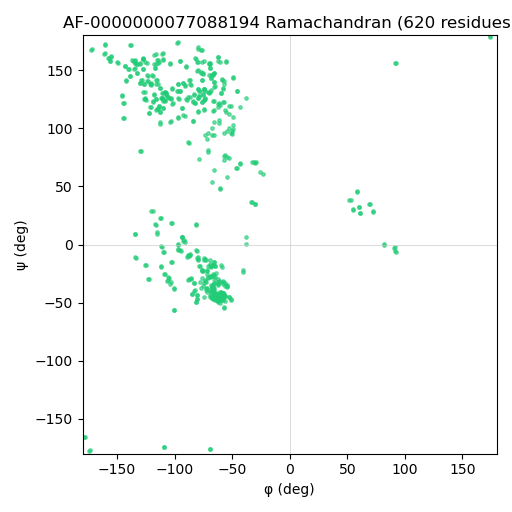 1 96.62 119 PHE A C 1
ATOM 954 O O . PHE A 1 119 ? -11.289 16.047 13.266 1 96.62 119 PHE A O 1
ATOM 961 N N . ASN A 1 120 ? -11.398 14.945 11.312 1 93.88 120 ASN A N 1
ATOM 962 C CA . ASN A 1 120 ? -10.219 14.109 11.531 1 93.88 120 ASN A CA 1
ATOM 963 C C . ASN A 1 120 ? -9.172 14.328 10.438 1 93.88 120 ASN A C 1
ATOM 965 O O . ASN A 1 120 ? -9.508 14.5 9.266 1 93.88 120 ASN A O 1
ATOM 969 N N . ILE A 1 121 ? -7.902 14.328 10.836 1 93 121 ILE A N 1
ATOM 970 C CA . ILE A 1 121 ? -6.852 14.359 9.828 1 93 121 ILE A CA 1
ATOM 971 C C . ILE A 1 121 ? -6.871 13.055 9.031 1 93 121 ILE A C 1
ATOM 973 O O . ILE A 1 121 ? -6.789 11.969 9.602 1 93 121 ILE A O 1
ATOM 977 N N . HIS A 1 122 ? -6.996 13.188 7.797 1 87.5 122 HIS A N 1
ATOM 978 C CA . HIS A 1 122 ? -7.086 11.992 6.969 1 87.5 122 HIS A CA 1
ATOM 979 C C . HIS A 1 122 ? -5.75 11.68 6.301 1 87.5 122 HIS A C 1
ATOM 981 O O . HIS A 1 122 ? -5.254 10.555 6.383 1 87.5 122 HIS A O 1
ATOM 987 N N . HIS A 1 123 ? -5.23 12.609 5.582 1 86.19 123 HIS A N 1
ATOM 988 C CA . HIS A 1 123 ? -3.922 12.477 4.949 1 86.19 123 HIS A CA 1
ATOM 989 C C . HIS A 1 123 ? -3.346 13.836 4.574 1 86.19 123 HIS A C 1
ATOM 991 O O . HIS A 1 123 ? -4.02 14.859 4.711 1 86.19 123 HIS A O 1
ATOM 997 N N . SER A 1 124 ? -2.07 13.773 4.148 1 87.5 124 SER A N 1
ATOM 998 C CA . SER A 1 124 ? -1.42 15 3.707 1 87.5 124 SER A CA 1
ATOM 999 C C . SER A 1 124 ? -0.896 14.867 2.281 1 87.5 124 SER A C 1
ATOM 1001 O O . SER A 1 124 ? -0.579 13.766 1.831 1 87.5 124 SER A O 1
ATOM 1003 N N . LEU A 1 125 ? -0.991 15.969 1.658 1 83.94 125 LEU A N 1
ATOM 1004 C CA . LEU A 1 125 ? -0.325 16.141 0.373 1 83.94 125 LEU A CA 1
ATOM 1005 C C . LEU A 1 125 ? 0.865 17.094 0.504 1 83.94 125 LEU A C 1
ATOM 1007 O O . LEU A 1 125 ? 1.266 17.438 1.617 1 83.94 125 LEU A O 1
ATOM 1011 N N . SER A 1 126 ? 1.491 17.438 -0.657 1 83.5 126 SER A N 1
ATOM 1012 C CA . SER A 1 126 ? 2.701 18.25 -0.611 1 83.5 126 SER A CA 1
ATOM 1013 C C . SER A 1 126 ? 2.395 19.672 -0.146 1 83.5 126 SER A C 1
ATOM 1015 O O . SER A 1 126 ? 3.24 20.328 0.471 1 83.5 126 SER A O 1
ATOM 1017 N N . ASN A 1 127 ? 1.178 20.172 -0.369 1 89 127 ASN A N 1
ATOM 1018 C CA . ASN A 1 127 ? 0.917 21.578 -0.083 1 89 127 ASN A CA 1
ATOM 1019 C C . ASN A 1 127 ? -0.392 21.766 0.681 1 89 127 ASN A C 1
ATOM 1021 O O . ASN A 1 127 ? -0.876 22.891 0.831 1 89 127 ASN A O 1
ATOM 1025 N N . GLU A 1 128 ? -0.945 20.656 1.107 1 91.81 128 GLU A N 1
ATOM 1026 C CA . GLU A 1 128 ? -2.199 20.781 1.844 1 91.81 128 GLU A CA 1
ATOM 1027 C C . GLU A 1 128 ? -2.434 19.578 2.75 1 91.81 128 GLU A C 1
ATOM 1029 O O . GLU A 1 128 ? -1.85 18.516 2.539 1 91.81 128 GLU A O 1
ATOM 1034 N N . ILE A 1 129 ? -3.209 19.797 3.693 1 93.31 129 ILE A N 1
ATOM 1035 C CA . ILE A 1 129 ? -3.684 18.75 4.598 1 93.31 129 ILE A CA 1
ATOM 1036 C C . ILE A 1 129 ? -5.172 18.5 4.359 1 93.31 129 ILE A C 1
ATOM 1038 O O . ILE A 1 129 ? -5.961 19.453 4.258 1 93.31 129 ILE A O 1
ATOM 1042 N N . VAL A 1 130 ? -5.477 17.266 4.215 1 92.44 130 VAL A N 1
ATOM 1043 C CA . VAL A 1 130 ? -6.859 16.891 3.936 1 92.44 130 VAL A CA 1
ATOM 1044 C C . VAL A 1 130 ? -7.496 16.297 5.188 1 92.44 130 VAL A C 1
ATOM 1046 O O . VAL A 1 130 ? -6.957 15.359 5.781 1 92.44 130 VAL A O 1
ATOM 1049 N N . LEU A 1 131 ? -8.625 16.859 5.566 1 94.62 131 LEU A N 1
ATOM 1050 C CA . LEU A 1 131 ? -9.406 16.375 6.703 1 94.62 131 LEU A CA 1
ATOM 1051 C C . LEU A 1 131 ? -10.711 15.734 6.238 1 94.62 131 LEU A C 1
ATOM 1053 O O . LEU A 1 131 ? -11.148 15.953 5.109 1 94.62 131 LEU A O 1
ATOM 1057 N N . SER A 1 132 ? -11.289 14.891 7.109 1 93.62 132 SER A N 1
ATOM 1058 C CA . SER A 1 132 ? -12.562 14.258 6.793 1 93.62 132 SER A CA 1
ATOM 1059 C C . SER A 1 132 ? -13.469 14.188 8.016 1 93.62 132 SER A C 1
ATOM 1061 O O . SER A 1 132 ? -12.984 14.188 9.156 1 93.62 132 SER A O 1
ATOM 1063 N N . ARG A 1 133 ? -14.727 14.211 7.777 1 94.44 133 ARG A N 1
ATOM 1064 C CA . ARG A 1 133 ? -15.734 14.016 8.812 1 94.44 133 ARG A CA 1
ATOM 1065 C C . ARG A 1 133 ? -16.938 13.25 8.281 1 94.44 133 ARG A C 1
ATOM 1067 O O . ARG A 1 133 ? -17.531 13.648 7.27 1 94.44 133 ARG A O 1
ATOM 1074 N N . TRP A 1 134 ? -17.234 12.141 8.883 1 93.31 134 TRP A N 1
ATOM 1075 C CA . TRP A 1 134 ? -18.453 11.414 8.594 1 93.31 134 TRP A CA 1
ATOM 1076 C C . TRP A 1 134 ? -19.656 12.117 9.219 1 93.31 134 TRP A C 1
ATOM 1078 O O . TRP A 1 134 ? -19.641 12.477 10.398 1 93.31 134 TRP A O 1
ATOM 1088 N N . LEU A 1 135 ? -20.734 12.281 8.484 1 92.56 135 LEU A N 1
ATOM 1089 C CA . LEU A 1 135 ? -21.812 13.141 8.938 1 92.56 135 LEU A CA 1
ATOM 1090 C C . LEU A 1 135 ? -23.031 12.32 9.32 1 92.56 135 LEU A C 1
ATOM 1092 O O . LEU A 1 135 ? -23.875 12.773 10.102 1 92.56 135 LEU A O 1
ATOM 1096 N N . ARG A 1 136 ? -23.141 11.141 8.734 1 87.75 136 ARG A N 1
ATOM 1097 C CA . ARG A 1 136 ? -24.328 10.328 8.969 1 87.75 136 ARG A CA 1
ATOM 1098 C C . ARG A 1 136 ? -24.281 9.664 10.344 1 87.75 136 ARG A C 1
ATOM 1100 O O . ARG A 1 136 ? -23.219 9.195 10.773 1 87.75 136 ARG A O 1
ATOM 1107 N N . GLN A 1 137 ? -25.375 9.617 10.938 1 83.69 137 GLN A N 1
ATOM 1108 C CA . GLN A 1 137 ? -25.453 9.008 12.258 1 83.69 137 GLN A CA 1
ATOM 1109 C C . GLN A 1 137 ? -26.047 7.602 12.188 1 83.69 137 GLN A C 1
ATOM 1111 O O . GLN A 1 137 ? -25.922 6.812 13.125 1 83.69 137 GLN A O 1
ATOM 1116 N N . ASP A 1 138 ? -26.641 7.273 11.117 1 77.94 138 ASP A N 1
ATOM 1117 C CA . ASP A 1 138 ? -27.375 6.016 10.977 1 77.94 138 ASP A CA 1
ATOM 1118 C C . ASP A 1 138 ? -26.453 4.902 10.484 1 77.94 138 ASP A C 1
ATOM 1120 O O . ASP A 1 138 ? -26.875 3.748 10.375 1 77.94 138 ASP A O 1
ATOM 1124 N N . THR A 1 139 ? -25.328 5.32 10.102 1 76.25 139 THR A N 1
ATOM 1125 C CA . THR A 1 139 ? -24.375 4.332 9.609 1 76.25 139 THR A CA 1
ATOM 1126 C C . THR A 1 139 ? -23 4.539 10.242 1 76.25 139 THR A C 1
ATOM 1128 O O . THR A 1 139 ? -22.703 5.613 10.773 1 76.25 139 THR A O 1
ATOM 1131 N N . VAL A 1 140 ? -22.297 3.498 10.273 1 76.81 140 VAL A N 1
ATOM 1132 C CA . VAL A 1 140 ? -20.922 3.613 10.734 1 76.81 140 VAL A CA 1
ATOM 1133 C C . VAL A 1 140 ? -20.094 4.391 9.719 1 76.81 140 VAL A C 1
ATOM 1135 O O . VAL A 1 140 ? -20.469 4.484 8.547 1 76.81 140 VAL A O 1
ATOM 1138 N N . ASN A 1 141 ? -19.016 4.984 10.203 1 81.12 141 ASN A N 1
ATOM 1139 C CA . ASN A 1 141 ? -18.094 5.727 9.344 1 81.12 141 ASN A CA 1
ATOM 1140 C C . ASN A 1 141 ? -17.547 4.852 8.219 1 81.12 141 ASN A C 1
ATOM 1142 O O . ASN A 1 141 ? -16.938 3.812 8.477 1 81.12 141 ASN A O 1
ATOM 1146 N N . LYS A 1 142 ? -17.75 5.27 6.996 1 75.69 142 LYS A N 1
ATOM 1147 C CA . LYS A 1 142 ? -17.359 4.473 5.84 1 75.69 142 LYS A CA 1
ATOM 1148 C C . LYS A 1 142 ? -16.266 5.168 5.039 1 75.69 142 LYS A C 1
ATOM 1150 O O . LYS A 1 142 ? -15.992 4.789 3.896 1 75.69 142 LYS A O 1
ATOM 1155 N N . ILE A 1 143 ? -15.75 6.219 5.609 1 79.19 143 ILE A N 1
ATOM 1156 C CA . ILE A 1 143 ? -14.648 6.898 4.938 1 79.19 143 ILE A CA 1
ATOM 1157 C C . ILE A 1 143 ? -13.461 5.941 4.789 1 79.19 143 ILE A C 1
ATOM 1159 O O . ILE A 1 143 ? -12.992 5.371 5.777 1 79.19 143 ILE A O 1
ATOM 1163 N N . PRO A 1 144 ? -13.07 5.742 3.562 1 72.94 144 PRO A N 1
ATOM 1164 C CA . PRO A 1 144 ? -11.945 4.82 3.377 1 72.94 144 PRO A CA 1
ATOM 1165 C C . PRO A 1 144 ? -10.641 5.363 3.951 1 72.94 144 PRO A C 1
ATOM 1167 O O . PRO A 1 144 ? -10.414 6.578 3.939 1 72.94 144 PRO A O 1
ATOM 1170 N N . PRO A 1 145 ? -9.859 4.465 4.43 1 73.88 145 PRO A N 1
ATOM 1171 C CA . PRO A 1 145 ? -8.539 4.914 4.883 1 73.88 145 PRO A CA 1
ATOM 1172 C C . PRO A 1 145 ? -7.629 5.328 3.727 1 73.88 145 PRO A C 1
ATOM 1174 O O . PRO A 1 145 ? -7.934 5.043 2.564 1 73.88 145 PRO A O 1
ATOM 1177 N N . PHE A 1 146 ? -6.703 6.145 3.986 1 74.81 146 PHE A N 1
ATOM 1178 C CA . PHE A 1 146 ? -5.684 6.504 3.006 1 74.81 146 PHE A CA 1
ATOM 1179 C C . PHE A 1 146 ? -4.75 5.328 2.74 1 74.81 146 PHE A C 1
ATOM 1181 O O . PHE A 1 146 ? -4.992 4.215 3.213 1 74.81 146 PHE A O 1
ATOM 1188 N N . ALA A 1 147 ? -3.67 5.582 1.875 1 75.5 147 ALA A N 1
ATOM 1189 C CA . ALA A 1 147 ? -2.705 4.531 1.562 1 75.5 147 ALA A CA 1
ATOM 1190 C C . ALA A 1 147 ? -2.273 3.789 2.824 1 75.5 147 ALA A C 1
ATOM 1192 O O . ALA A 1 147 ? -1.973 4.414 3.846 1 75.5 147 ALA A O 1
ATOM 1193 N N . SER A 1 148 ? -2.293 2.5 2.771 1 76.94 148 SER A N 1
ATOM 1194 C CA . SER A 1 148 ? -2.061 1.657 3.939 1 76.94 148 SER A CA 1
ATOM 1195 C C . SER A 1 148 ? -0.743 0.899 3.824 1 76.94 148 SER A C 1
ATOM 1197 O O . SER A 1 148 ? -0.219 0.397 4.82 1 76.94 148 SER A O 1
ATOM 1199 N N . HIS A 1 149 ? -0.292 0.83 2.627 1 84.88 149 HIS A N 1
ATOM 1200 C CA . HIS A 1 149 ? 0.864 -0.037 2.426 1 84.88 149 HIS A CA 1
ATOM 1201 C C . HIS A 1 149 ? 1.972 0.689 1.669 1 84.88 149 HIS A C 1
ATOM 1203 O O . HIS A 1 149 ? 1.697 1.465 0.75 1 84.88 149 HIS A O 1
ATOM 1209 N N . GLN A 1 150 ? 3.105 0.455 2.102 1 84.81 150 GLN A N 1
ATOM 1210 C CA . GLN A 1 150 ? 4.254 0.683 1.229 1 84.81 150 GLN A CA 1
ATOM 1211 C C . GLN A 1 150 ? 4.59 -0.57 0.426 1 84.81 150 GLN A C 1
ATOM 1213 O O . GLN A 1 150 ? 4.32 -1.688 0.866 1 84.81 150 GLN A O 1
ATOM 1218 N N . VAL A 1 151 ? 5.168 -0.387 -0.722 1 89.81 151 VAL A N 1
ATOM 1219 C CA . VAL A 1 151 ? 5.516 -1.517 -1.577 1 89.81 151 VAL A CA 1
ATOM 1220 C C . VAL A 1 151 ? 7.02 -1.529 -1.831 1 89.81 151 VAL A C 1
ATOM 1222 O O . VAL A 1 151 ? 7.586 -0.543 -2.312 1 89.81 151 VAL A O 1
ATOM 1225 N N . GLY A 1 152 ? 7.652 -2.551 -1.418 1 92.38 152 GLY A N 1
ATOM 1226 C CA . GLY A 1 152 ? 9.031 -2.852 -1.781 1 92.38 152 GLY A CA 1
ATOM 1227 C C . GLY A 1 152 ? 9.148 -3.965 -2.805 1 92.38 152 GLY A C 1
ATOM 1228 O O . GLY A 1 152 ? 8.242 -4.793 -2.936 1 92.38 152 GLY A O 1
ATOM 1229 N N . VAL A 1 153 ? 10.25 -3.938 -3.514 1 95.75 153 VAL A N 1
ATOM 1230 C CA . VAL A 1 153 ? 10.477 -4.934 -4.555 1 95.75 153 VAL A CA 1
ATOM 1231 C C . VAL A 1 153 ? 11.953 -5.332 -4.578 1 95.75 153 VAL A C 1
ATOM 1233 O O . VAL A 1 153 ? 12.828 -4.496 -4.348 1 95.75 153 VAL A O 1
ATOM 1236 N N . CYS A 1 154 ? 12.203 -6.586 -4.797 1 96.81 154 CYS A N 1
ATOM 1237 C CA . CYS A 1 154 ? 13.57 -7.004 -5.078 1 96.81 154 CYS A CA 1
ATOM 1238 C C . CYS A 1 154 ? 13.633 -7.832 -6.359 1 96.81 154 CYS A C 1
ATOM 1240 O O . CYS A 1 154 ? 12.609 -8.328 -6.832 1 96.81 154 CYS A O 1
ATOM 1242 N N . GLY A 1 155 ? 14.805 -7.875 -6.867 1 98.31 155 GLY A N 1
ATOM 1243 C CA . GLY A 1 155 ? 15.062 -8.656 -8.07 1 98.31 155 GLY A CA 1
ATOM 1244 C C . GLY A 1 155 ? 15.969 -9.844 -7.832 1 98.31 155 GLY A C 1
ATOM 1245 O O . GLY A 1 155 ? 17.094 -9.688 -7.371 1 98.31 155 GLY A O 1
ATOM 1246 N N . VAL A 1 156 ? 15.453 -11.008 -8.094 1 98.5 156 VAL A N 1
ATOM 1247 C CA . VAL A 1 156 ? 16.266 -12.219 -8.133 1 98.5 156 VAL A CA 1
ATOM 1248 C C . VAL A 1 156 ? 16.844 -12.414 -9.531 1 98.5 156 VAL A C 1
ATOM 1250 O O . VAL A 1 156 ? 16.219 -13.078 -10.375 1 98.5 156 VAL A O 1
ATOM 1253 N N . VAL A 1 157 ? 17.953 -11.828 -9.727 1 98.62 157 VAL A N 1
ATOM 1254 C CA . VAL A 1 157 ? 18.609 -11.891 -11.031 1 98.62 157 VAL A CA 1
ATOM 1255 C C . VAL A 1 157 ? 19.328 -13.227 -11.18 1 98.62 157 VAL A C 1
ATOM 1257 O O . VAL A 1 157 ? 20.328 -13.484 -10.492 1 98.62 157 VAL A O 1
ATOM 1260 N N . TYR A 1 158 ? 18.859 -14.016 -12.094 1 98 158 TYR A N 1
ATOM 1261 C CA . TYR A 1 158 ? 19.328 -15.391 -12.242 1 98 158 TYR A CA 1
ATOM 1262 C C . TYR A 1 158 ? 20.094 -15.57 -13.547 1 98 158 TYR A C 1
ATOM 1264 O O . TYR A 1 158 ? 19.531 -15.383 -14.633 1 98 158 TYR A O 1
ATOM 1272 N N . ARG A 1 159 ? 21.297 -15.82 -13.406 1 96.44 159 ARG A N 1
ATOM 1273 C CA . ARG A 1 159 ? 22.141 -16.188 -14.539 1 96.44 159 ARG A CA 1
ATOM 1274 C C . ARG A 1 159 ? 22.047 -17.672 -14.844 1 96.44 159 ARG A C 1
ATOM 1276 O O . ARG A 1 159 ? 22.734 -18.484 -14.219 1 96.44 159 ARG A O 1
ATOM 1283 N N . GLU A 1 160 ? 21.375 -18.016 -15.891 1 93.62 160 GLU A N 1
ATOM 1284 C CA . GLU A 1 160 ? 21.031 -19.406 -16.172 1 93.62 160 GLU A CA 1
ATOM 1285 C C . GLU A 1 160 ? 22.266 -20.188 -16.609 1 93.62 160 GLU A C 1
ATOM 1287 O O . GLU A 1 160 ? 22.406 -21.375 -16.281 1 93.62 160 GLU A O 1
ATOM 1292 N N . ASP A 1 161 ? 23.125 -19.594 -17.344 1 94.12 161 ASP A N 1
ATOM 1293 C CA . ASP A 1 161 ? 24.281 -20.297 -17.906 1 94.12 161 ASP A CA 1
ATOM 1294 C C . ASP A 1 161 ? 25.234 -20.766 -16.812 1 94.12 161 ASP A C 1
ATOM 1296 O O . ASP A 1 161 ? 25.875 -21.812 -16.953 1 94.12 161 ASP A O 1
ATOM 1300 N N . THR A 1 162 ? 25.375 -20.031 -15.711 1 95.25 162 THR A N 1
ATOM 1301 C CA . THR A 1 162 ? 26.281 -20.406 -14.641 1 95.25 162 THR A CA 1
ATOM 1302 C C . THR A 1 162 ? 25.531 -20.859 -13.398 1 95.25 162 THR A C 1
ATOM 1304 O O . THR A 1 162 ? 26.125 -21.297 -12.422 1 95.25 162 THR A O 1
ATOM 1307 N N . SER A 1 163 ? 24.219 -20.734 -13.414 1 96.25 163 SER A N 1
ATOM 1308 C CA . SER A 1 163 ? 23.344 -21.047 -12.281 1 96.25 163 SER A CA 1
ATOM 1309 C C . SER A 1 163 ? 23.703 -20.219 -11.055 1 96.25 163 SER A C 1
ATOM 1311 O O . SER A 1 163 ? 23.828 -20.75 -9.953 1 96.25 163 SER A O 1
ATOM 1313 N N . GLU A 1 164 ? 23.891 -18.984 -11.258 1 97.94 164 GLU A N 1
ATOM 1314 C CA . GLU A 1 164 ? 24.234 -18.047 -10.188 1 97.94 164 GLU A CA 1
ATOM 1315 C C . GLU A 1 164 ? 23.156 -16.984 -10.023 1 97.94 164 GLU A C 1
ATOM 1317 O O . GLU A 1 164 ? 22.406 -16.703 -10.961 1 97.94 164 GLU A O 1
ATOM 1322 N N . ILE A 1 165 ? 23.094 -16.422 -8.812 1 98.12 165 ILE A N 1
ATOM 1323 C CA . ILE A 1 165 ? 22.156 -15.359 -8.477 1 98.12 165 ILE A CA 1
ATOM 1324 C C . ILE A 1 165 ? 22.922 -14.141 -7.961 1 98.12 165 ILE A C 1
ATOM 1326 O O . ILE A 1 165 ? 23.906 -14.281 -7.23 1 98.12 165 ILE A O 1
ATOM 1330 N N . LEU A 1 166 ? 22.469 -13 -8.359 1 98.19 166 LEU A N 1
ATOM 1331 C CA . LEU A 1 166 ? 23.062 -11.742 -7.898 1 98.19 166 LEU A CA 1
ATOM 1332 C C . LEU A 1 166 ? 22.625 -11.43 -6.473 1 98.19 166 LEU A C 1
ATOM 1334 O O . LEU A 1 166 ? 21.422 -11.344 -6.195 1 98.19 166 LEU A O 1
ATOM 1338 N N . VAL A 1 167 ? 23.562 -11.266 -5.566 1 97.44 167 VAL A N 1
ATOM 1339 C CA . VAL A 1 167 ? 23.234 -10.977 -4.176 1 97.44 167 VAL A CA 1
ATOM 1340 C C . VAL A 1 167 ? 24.047 -9.781 -3.689 1 97.44 167 VAL A C 1
ATOM 1342 O O . VAL A 1 167 ? 25.109 -9.469 -4.25 1 97.44 167 VAL A O 1
ATOM 1345 N N . THR A 1 168 ? 23.516 -9.109 -2.67 1 95.44 168 THR A N 1
ATOM 1346 C CA . THR A 1 168 ? 24.156 -7.922 -2.123 1 95.44 168 THR A CA 1
ATOM 1347 C C . THR A 1 168 ? 24.172 -7.965 -0.598 1 95.44 168 THR A C 1
ATOM 1349 O O . THR A 1 168 ? 23.438 -8.742 0.012 1 95.44 168 THR A O 1
ATOM 1352 N N . GLN A 1 169 ? 25.062 -7.273 -0.052 1 91.94 169 GLN A N 1
ATOM 1353 C CA . GLN A 1 169 ? 25.078 -6.938 1.368 1 91.94 169 GLN A CA 1
ATOM 1354 C C . GLN A 1 169 ? 25.062 -5.426 1.577 1 91.94 169 GLN A C 1
ATOM 1356 O O . GLN A 1 169 ? 25.75 -4.688 0.875 1 91.94 169 GLN A O 1
ATOM 1361 N N . ASP A 1 170 ? 24.281 -5.047 2.523 1 83.88 170 ASP A N 1
ATOM 1362 C CA . ASP A 1 170 ? 24.156 -3.617 2.799 1 83.88 170 ASP A CA 1
ATOM 1363 C C . ASP A 1 170 ? 25.328 -3.119 3.648 1 83.88 170 ASP A C 1
ATOM 1365 O O . ASP A 1 170 ? 25.812 -3.836 4.523 1 83.88 170 ASP A O 1
ATOM 1369 N N . LYS A 1 171 ? 25.703 -1.87 3.477 1 76.62 171 LYS A N 1
ATOM 1370 C CA . LYS A 1 171 ? 26.812 -1.267 4.215 1 76.62 171 LYS A CA 1
ATOM 1371 C C . LYS A 1 171 ? 26.422 -1.001 5.668 1 76.62 171 LYS A C 1
ATOM 1373 O O . LYS A 1 171 ? 27.25 -1.124 6.57 1 76.62 171 LYS A O 1
ATOM 1378 N N . TYR A 1 172 ? 25.234 -0.736 5.945 1 65.19 172 TYR A N 1
ATOM 1379 C CA . TYR A 1 172 ? 24.859 -0.241 7.27 1 65.19 172 TYR A CA 1
ATOM 1380 C C . TYR A 1 172 ? 23.938 -1.218 7.98 1 65.19 172 TYR A C 1
ATOM 1382 O O . TYR A 1 172 ? 23.219 -0.841 8.914 1 65.19 172 TYR A O 1
ATOM 1390 N N . LYS A 1 173 ? 23.906 -2.465 7.473 1 69.19 173 LYS A N 1
ATOM 1391 C CA . LYS A 1 173 ? 23.125 -3.545 8.07 1 69.19 173 LYS A CA 1
ATOM 1392 C C . LYS A 1 173 ? 24 -4.777 8.32 1 69.19 173 LYS A C 1
ATOM 1394 O O . LYS A 1 173 ? 25.109 -4.871 7.801 1 69.19 173 LYS A O 1
ATOM 1399 N N . PRO A 1 174 ? 23.453 -5.609 9.242 1 71.31 174 PRO A N 1
ATOM 1400 C CA . PRO A 1 174 ? 24.203 -6.855 9.391 1 71.31 174 PRO A CA 1
ATOM 1401 C C . PRO A 1 174 ? 24.516 -7.523 8.055 1 71.31 174 PRO A C 1
ATOM 1403 O O . PRO A 1 174 ? 23.688 -7.477 7.133 1 71.31 174 PRO A O 1
ATOM 1406 N N . ALA A 1 175 ? 25.594 -8.039 8.062 1 77.25 175 ALA A N 1
ATOM 1407 C CA . ALA A 1 175 ? 26.094 -8.594 6.812 1 77.25 175 ALA A CA 1
ATOM 1408 C C . ALA A 1 175 ? 25.328 -9.859 6.422 1 77.25 175 ALA A C 1
ATOM 1410 O O . ALA A 1 175 ? 25.797 -10.977 6.672 1 77.25 175 ALA A O 1
ATOM 1411 N N . ARG A 1 176 ? 24.25 -9.773 5.875 1 89.94 176 ARG A N 1
ATOM 1412 C CA . ARG A 1 176 ? 23.438 -10.867 5.34 1 89.94 176 ARG A CA 1
ATOM 1413 C C . ARG A 1 176 ? 23.188 -10.688 3.848 1 89.94 176 ARG A C 1
ATOM 1415 O O . ARG A 1 176 ? 22.984 -9.562 3.377 1 89.94 176 ARG A O 1
ATOM 1422 N N . TRP A 1 177 ? 23.297 -11.773 3.184 1 93.75 177 TRP A N 1
ATOM 1423 C CA . TRP A 1 177 ? 23.016 -11.727 1.751 1 93.75 177 TRP A CA 1
ATOM 1424 C C . TRP A 1 177 ? 21.531 -11.516 1.486 1 93.75 177 TRP A C 1
ATOM 1426 O O . TRP A 1 177 ? 20.688 -12.172 2.092 1 93.75 177 TRP A O 1
ATOM 1436 N N . LYS A 1 178 ? 21.328 -10.633 0.696 1 93.88 178 LYS A N 1
ATOM 1437 C CA . LYS A 1 178 ? 19.969 -10.352 0.242 1 93.88 178 LYS A CA 1
ATOM 1438 C C . LYS A 1 178 ? 19.938 -10.078 -1.258 1 93.88 178 LYS A C 1
ATOM 1440 O O . LYS A 1 178 ? 20.984 -10.008 -1.905 1 93.88 178 LYS A O 1
ATOM 1445 N N . PHE A 1 179 ? 18.797 -9.992 -1.783 1 97 179 PHE A N 1
ATOM 1446 C CA . PHE A 1 179 ? 18.625 -9.602 -3.18 1 97 179 PHE A CA 1
ATOM 1447 C C . PHE A 1 179 ? 18.562 -8.086 -3.318 1 97 179 PHE A C 1
ATOM 1449 O O . PHE A 1 179 ? 18.031 -7.402 -2.438 1 97 179 PHE A O 1
ATOM 1456 N N . PRO A 1 180 ? 19.172 -7.562 -4.383 1 96.5 180 PRO A N 1
ATOM 1457 C CA . PRO A 1 180 ? 19.031 -6.121 -4.59 1 96.5 180 PRO A CA 1
ATOM 1458 C C . PRO A 1 180 ? 17.578 -5.672 -4.711 1 96.5 180 PRO A C 1
ATOM 1460 O O . PRO A 1 180 ? 16.781 -6.32 -5.402 1 96.5 180 PRO A O 1
ATOM 1463 N N . GLY A 1 181 ? 17.188 -4.652 -4.074 1 94.25 181 GLY A N 1
ATOM 1464 C CA . GLY A 1 181 ? 15.82 -4.164 -4.082 1 94.25 181 GLY A CA 1
ATOM 1465 C C . GLY A 1 181 ? 15.648 -2.844 -3.354 1 94.25 181 GLY A C 1
ATOM 1466 O O . GLY A 1 181 ? 16.625 -2.254 -2.893 1 94.25 181 GLY A O 1
ATOM 1467 N N . GLY A 1 182 ? 14.383 -2.383 -3.301 1 90.19 182 GLY A N 1
ATOM 1468 C CA . GLY A 1 182 ? 14.047 -1.12 -2.662 1 90.19 182 GLY A CA 1
ATOM 1469 C C . GLY A 1 182 ? 12.562 -0.822 -2.674 1 90.19 182 GLY A C 1
ATOM 1470 O O . GLY A 1 182 ? 11.742 -1.72 -2.889 1 90.19 182 GLY A O 1
ATOM 1471 N N . ILE A 1 183 ? 12.312 0.373 -2.385 1 87.44 183 ILE A N 1
ATOM 1472 C CA . ILE A 1 183 ? 10.922 0.803 -2.273 1 87.44 183 ILE A CA 1
ATOM 1473 C C . ILE A 1 183 ? 10.438 1.346 -3.617 1 87.44 183 ILE A C 1
ATOM 1475 O O . ILE A 1 183 ? 11.18 2.049 -4.312 1 87.44 183 ILE A O 1
ATOM 1479 N N . SER A 1 184 ? 9.234 1.006 -3.941 1 89.44 184 SER A N 1
ATOM 1480 C CA . SER A 1 184 ? 8.641 1.505 -5.172 1 89.44 184 SER A CA 1
ATOM 1481 C C . SER A 1 184 ? 8.438 3.016 -5.117 1 89.44 184 SER A C 1
ATOM 1483 O O . SER A 1 184 ? 8.047 3.557 -4.082 1 89.44 184 SER A O 1
ATOM 1485 N N . GLU A 1 185 ? 8.695 3.717 -6.199 1 81.94 185 GLU A N 1
ATOM 1486 C CA . GLU A 1 185 ? 8.32 5.121 -6.344 1 81.94 185 GLU A CA 1
ATOM 1487 C C . GLU A 1 185 ? 6.828 5.266 -6.641 1 81.94 185 GLU A C 1
ATOM 1489 O O . GLU A 1 185 ? 6.145 4.277 -6.922 1 81.94 185 GLU A O 1
ATOM 1494 N N . PHE A 1 186 ? 6.395 6.438 -6.527 1 77.81 186 PHE A N 1
ATOM 1495 C CA . PHE A 1 186 ? 4.988 6.711 -6.781 1 77.81 186 PHE A CA 1
ATOM 1496 C C . PHE A 1 186 ? 4.609 6.324 -8.211 1 77.81 186 PHE A C 1
ATOM 1498 O O . PHE A 1 186 ? 5.328 6.648 -9.156 1 77.81 186 PHE A O 1
ATOM 1505 N N . ALA A 1 187 ? 3.496 5.539 -8.336 1 81.19 187 ALA A N 1
ATOM 1506 C CA . ALA A 1 187 ? 2.906 5.129 -9.609 1 81.19 187 ALA A CA 1
ATOM 1507 C C . ALA A 1 187 ? 3.896 4.309 -10.438 1 81.19 187 ALA A C 1
ATOM 1509 O O . ALA A 1 187 ? 3.902 4.387 -11.664 1 81.19 187 ALA A O 1
ATOM 1510 N N . GLU A 1 188 ? 4.785 3.648 -9.836 1 87.88 188 GLU A N 1
ATOM 1511 C CA . GLU A 1 188 ? 5.746 2.768 -10.492 1 87.88 188 GLU A CA 1
ATOM 1512 C C . GLU A 1 188 ? 5.262 1.321 -10.484 1 87.88 188 GLU A C 1
ATOM 1514 O O . GLU A 1 188 ? 4.824 0.812 -9.453 1 87.88 188 GLU A O 1
ATOM 1519 N N . ASP A 1 189 ? 5.355 0.753 -11.641 1 92.44 189 ASP A N 1
ATOM 1520 C CA . ASP A 1 189 ? 5.016 -0.665 -11.703 1 92.44 189 ASP A CA 1
ATOM 1521 C C . ASP A 1 189 ? 6.012 -1.504 -10.906 1 92.44 189 ASP A C 1
ATOM 1523 O O . ASP A 1 189 ? 7.211 -1.205 -10.891 1 92.44 189 ASP A O 1
ATOM 1527 N N . ILE A 1 190 ? 5.516 -2.605 -10.328 1 94.88 190 ILE A N 1
ATOM 1528 C CA . ILE A 1 190 ? 6.336 -3.535 -9.562 1 94.88 190 ILE A CA 1
ATOM 1529 C C . ILE A 1 190 ? 7.543 -3.965 -10.391 1 94.88 190 ILE A C 1
ATOM 1531 O O . ILE A 1 190 ? 8.672 -3.973 -9.898 1 94.88 190 ILE A O 1
ATOM 1535 N N . THR A 1 191 ? 7.328 -4.281 -11.625 1 95.44 191 THR A N 1
ATOM 1536 C CA . THR A 1 191 ? 8.383 -4.773 -12.5 1 95.44 191 THR A CA 1
ATOM 1537 C C . THR A 1 191 ? 9.422 -3.686 -12.766 1 95.44 191 THR A C 1
ATOM 1539 O O . THR A 1 191 ? 10.625 -3.957 -12.758 1 95.44 191 THR A O 1
ATOM 1542 N N . ASP A 1 192 ? 8.961 -2.475 -12.969 1 94.81 192 ASP A N 1
ATOM 1543 C CA . ASP A 1 192 ? 9.867 -1.358 -13.211 1 94.81 192 ASP A CA 1
ATOM 1544 C C . ASP A 1 192 ? 10.711 -1.047 -11.977 1 94.81 192 ASP A C 1
ATOM 1546 O O . ASP A 1 192 ? 11.883 -0.682 -12.094 1 94.81 192 ASP A O 1
ATOM 1550 N N . THR A 1 193 ? 10.078 -1.166 -10.867 1 94.62 193 THR A N 1
ATOM 1551 C CA . THR A 1 193 ? 10.805 -0.943 -9.617 1 94.62 193 THR A CA 1
ATOM 1552 C C . THR A 1 193 ? 11.969 -1.925 -9.492 1 94.62 193 THR A C 1
ATOM 1554 O O . THR A 1 193 ? 13.094 -1.527 -9.172 1 94.62 193 THR A O 1
ATOM 1557 N N . ALA A 1 194 ? 11.719 -3.195 -9.742 1 96.94 194 ALA A N 1
ATOM 1558 C CA . ALA A 1 194 ? 12.766 -4.211 -9.648 1 96.94 194 ALA A CA 1
ATOM 1559 C C . ALA A 1 194 ? 13.922 -3.889 -10.586 1 96.94 194 ALA A C 1
ATOM 1561 O O . ALA A 1 194 ? 15.086 -3.928 -10.188 1 96.94 194 ALA A O 1
ATOM 1562 N N . GLU A 1 195 ? 13.586 -3.545 -11.766 1 97.44 195 GLU A N 1
ATOM 1563 C CA . GLU A 1 195 ? 14.594 -3.273 -12.781 1 97.44 195 GLU A CA 1
ATOM 1564 C C . GLU A 1 195 ? 15.414 -2.035 -12.422 1 97.44 195 GLU A C 1
ATOM 1566 O O . GLU A 1 195 ? 16.641 -2.039 -12.547 1 97.44 195 GLU A O 1
ATOM 1571 N N . ARG A 1 196 ? 14.719 -1.035 -11.984 1 94.88 196 ARG A N 1
ATOM 1572 C CA . ARG A 1 196 ? 15.414 0.191 -11.602 1 94.88 196 ARG A CA 1
ATOM 1573 C C . ARG A 1 196 ? 16.344 -0.049 -10.414 1 94.88 196 ARG A C 1
ATOM 1575 O O . ARG A 1 196 ? 17.5 0.352 -10.438 1 94.88 196 ARG A O 1
ATOM 1582 N N . GLU A 1 197 ? 15.875 -0.708 -9.398 1 95 197 GLU A N 1
ATOM 1583 C CA . GLU A 1 197 ? 16.656 -0.933 -8.18 1 95 197 GLU A CA 1
ATOM 1584 C C . GLU A 1 197 ? 17.875 -1.803 -8.453 1 95 197 GLU A C 1
ATOM 1586 O O . GLU A 1 197 ? 18.953 -1.559 -7.906 1 95 197 GLU A O 1
ATOM 1591 N N . VAL A 1 198 ? 17.719 -2.84 -9.234 1 96.94 198 VAL A N 1
ATOM 1592 C CA . VAL A 1 198 ? 18.828 -3.709 -9.578 1 96.94 198 VAL A CA 1
ATOM 1593 C C . VAL A 1 198 ? 19.906 -2.908 -10.312 1 96.94 198 VAL A C 1
ATOM 1595 O O . VAL A 1 198 ? 21.094 -3.016 -10 1 96.94 198 VAL A O 1
ATOM 1598 N N . LEU A 1 199 ? 19.453 -2.119 -11.234 1 96.44 199 LEU A N 1
ATOM 1599 C CA . LEU A 1 199 ? 20.406 -1.295 -11.984 1 96.44 199 LEU A CA 1
ATOM 1600 C C . LEU A 1 199 ? 21.109 -0.3 -11.062 1 96.44 199 LEU A C 1
ATOM 1602 O O . LEU A 1 199 ? 22.328 -0.164 -11.109 1 96.44 199 LEU A O 1
ATOM 1606 N N . GLU A 1 200 ? 20.359 0.375 -10.258 1 91.62 200 GLU A N 1
ATOM 1607 C CA . GLU A 1 200 ? 20.906 1.407 -9.375 1 91.62 200 GLU A CA 1
ATOM 1608 C C . GLU A 1 200 ? 21.891 0.815 -8.375 1 91.62 200 GLU A C 1
ATOM 1610 O O . GLU A 1 200 ? 22.953 1.392 -8.125 1 91.62 200 GLU A O 1
ATOM 1615 N N . GLU A 1 201 ? 21.594 -0.332 -7.797 1 93.31 201 GLU A N 1
ATOM 1616 C CA . GLU A 1 201 ? 22.375 -0.875 -6.688 1 93.31 201 GLU A CA 1
ATOM 1617 C C . GLU A 1 201 ? 23.562 -1.682 -7.199 1 93.31 201 GLU A C 1
ATOM 1619 O O . GLU A 1 201 ? 24.594 -1.783 -6.523 1 93.31 201 GLU A O 1
ATOM 1624 N N . THR A 1 202 ? 23.453 -2.289 -8.367 1 96.19 202 THR A N 1
ATOM 1625 C CA . THR A 1 202 ? 24.469 -3.271 -8.766 1 96.19 202 THR A CA 1
ATOM 1626 C C . THR A 1 202 ? 25.078 -2.912 -10.109 1 96.19 202 THR A C 1
ATOM 1628 O O . THR A 1 202 ? 26.109 -3.451 -10.492 1 96.19 202 THR A O 1
ATOM 1631 N N . GLY A 1 203 ? 24.406 -2.035 -10.898 1 96 203 GLY A N 1
ATOM 1632 C CA . GLY A 1 203 ? 24.844 -1.702 -12.242 1 96 203 GLY A CA 1
ATOM 1633 C C . GLY A 1 203 ? 24.422 -2.725 -13.281 1 96 203 GLY A C 1
ATOM 1634 O O . GLY A 1 203 ? 24.703 -2.57 -14.469 1 96 203 GLY A O 1
ATOM 1635 N N . ILE A 1 204 ? 23.75 -3.742 -12.938 1 97.44 204 ILE A N 1
ATOM 1636 C CA . ILE A 1 204 ? 23.359 -4.816 -13.836 1 97.44 204 ILE A CA 1
ATOM 1637 C C . ILE A 1 204 ? 22.016 -4.465 -14.5 1 97.44 204 ILE A C 1
ATOM 1639 O O . ILE A 1 204 ? 21.062 -4.082 -13.812 1 97.44 204 ILE A O 1
ATOM 1643 N N . MET A 1 205 ? 22.031 -4.535 -15.773 1 97.44 205 MET A N 1
ATOM 1644 C CA . MET A 1 205 ? 20.766 -4.422 -16.516 1 97.44 205 MET A CA 1
ATOM 1645 C C . MET A 1 205 ? 20.062 -5.77 -16.594 1 97.44 205 MET A C 1
ATOM 1647 O O . MET A 1 205 ? 20.641 -6.75 -17.062 1 97.44 205 MET A O 1
ATOM 1651 N N . ALA A 1 206 ? 18.844 -5.836 -16.125 1 98.19 206 ALA A N 1
ATOM 1652 C CA . ALA A 1 206 ? 18.062 -7.074 -16.125 1 98.19 206 ALA A CA 1
ATOM 1653 C C . ALA A 1 206 ? 16.594 -6.793 -16.406 1 98.19 206 ALA A C 1
ATOM 1655 O O . ALA A 1 206 ? 16.109 -5.68 -16.188 1 98.19 206 ALA A O 1
ATOM 1656 N N . LYS A 1 207 ? 15.953 -7.781 -16.953 1 98.06 207 LYS A N 1
ATOM 1657 C CA . LYS A 1 207 ? 14.531 -7.676 -17.25 1 98.06 207 LYS A CA 1
ATOM 1658 C C . LYS A 1 207 ? 13.711 -8.617 -16.375 1 98.06 207 LYS A C 1
ATOM 1660 O O . LYS A 1 207 ? 14.078 -9.773 -16.188 1 98.06 207 LYS A O 1
ATOM 1665 N N . THR A 1 208 ? 12.633 -8.078 -15.836 1 97.81 208 THR A N 1
ATOM 1666 C CA . THR A 1 208 ? 11.742 -8.891 -15.023 1 97.81 208 THR A CA 1
ATOM 1667 C C . THR A 1 208 ? 11.016 -9.922 -15.883 1 97.81 208 THR A C 1
ATOM 1669 O O . THR A 1 208 ? 10.461 -9.578 -16.938 1 97.81 208 THR A O 1
ATOM 1672 N N . GLN A 1 209 ? 11.016 -11.141 -15.406 1 97.12 209 GLN A N 1
ATOM 1673 C CA . GLN A 1 209 ? 10.344 -12.227 -16.109 1 97.12 209 GLN A CA 1
ATOM 1674 C C . GLN A 1 209 ? 9.031 -12.594 -15.438 1 97.12 209 GLN A C 1
ATOM 1676 O O . GLN A 1 209 ? 8.086 -13.039 -16.094 1 97.12 209 GLN A O 1
ATOM 1681 N N . SER A 1 210 ? 8.992 -12.484 -14.18 1 96.81 210 SER A N 1
ATOM 1682 C CA . SER A 1 210 ? 7.832 -12.898 -13.391 1 96.81 210 SER A CA 1
ATOM 1683 C C . SER A 1 210 ? 7.969 -12.469 -11.938 1 96.81 210 SER A C 1
ATOM 1685 O O . SER A 1 210 ? 9.016 -11.953 -11.531 1 96.81 210 SER A O 1
ATOM 1687 N N . ILE A 1 211 ? 6.867 -12.586 -11.211 1 96.69 211 ILE A N 1
ATOM 1688 C CA . ILE A 1 211 ? 6.891 -12.555 -9.75 1 96.69 211 ILE A CA 1
ATOM 1689 C C . ILE A 1 211 ? 6.879 -13.984 -9.203 1 96.69 211 ILE A C 1
ATOM 1691 O O . ILE A 1 211 ? 6.109 -14.828 -9.68 1 96.69 211 ILE A O 1
ATOM 1695 N N . ILE A 1 212 ? 7.746 -14.281 -8.289 1 95.19 212 ILE A N 1
ATOM 1696 C CA . ILE A 1 212 ? 7.793 -15.656 -7.801 1 95.19 212 ILE A CA 1
ATOM 1697 C C . ILE A 1 212 ? 7.156 -15.734 -6.414 1 95.19 212 ILE A C 1
ATOM 1699 O O . ILE A 1 212 ? 6.645 -16.781 -6.016 1 95.19 212 ILE A O 1
ATOM 1703 N N . ALA A 1 213 ? 7.219 -14.695 -5.699 1 95.06 213 ALA A N 1
ATOM 1704 C CA . ALA A 1 213 ? 6.641 -14.633 -4.355 1 95.06 213 ALA A CA 1
ATOM 1705 C C . ALA A 1 213 ? 6.426 -13.195 -3.912 1 95.06 213 ALA A C 1
ATOM 1707 O O . ALA A 1 213 ? 6.918 -12.258 -4.551 1 95.06 213 ALA A O 1
ATOM 1708 N N . PHE A 1 214 ? 5.668 -12.992 -2.918 1 95.56 214 PHE A N 1
ATOM 1709 C CA . PHE A 1 214 ? 5.562 -11.711 -2.227 1 95.56 214 PHE A CA 1
ATOM 1710 C C . PHE A 1 214 ? 5.219 -11.922 -0.756 1 95.56 214 PHE A C 1
ATOM 1712 O O . PHE A 1 214 ? 4.695 -12.969 -0.377 1 95.56 214 PHE A O 1
ATOM 1719 N N . ARG A 1 215 ? 5.539 -10.977 0.056 1 92.38 215 ARG A N 1
ATOM 1720 C CA . ARG A 1 215 ? 5.234 -11.094 1.479 1 92.38 215 ARG A CA 1
ATOM 1721 C C . ARG A 1 215 ? 4.469 -9.867 1.972 1 92.38 215 ARG A C 1
ATOM 1723 O O . ARG A 1 215 ? 4.578 -8.789 1.388 1 92.38 215 ARG A O 1
ATOM 1730 N N . GLN A 1 216 ? 3.682 -10.047 2.934 1 90.81 216 GLN A N 1
ATOM 1731 C CA . GLN A 1 216 ? 2.982 -8.992 3.664 1 90.81 216 GLN A CA 1
ATOM 1732 C C . GLN A 1 216 ? 3.436 -8.938 5.121 1 90.81 216 GLN A C 1
ATOM 1734 O O . GLN A 1 216 ? 3.49 -9.961 5.797 1 90.81 216 GLN A O 1
ATOM 1739 N N . HIS A 1 217 ? 3.865 -7.812 5.535 1 84.75 217 HIS A N 1
ATOM 1740 C CA . HIS A 1 217 ? 4.309 -7.562 6.902 1 84.75 217 HIS A CA 1
ATOM 1741 C C . HIS A 1 217 ? 3.627 -6.332 7.488 1 84.75 217 HIS A C 1
ATOM 1743 O O . HIS A 1 217 ? 3.396 -5.348 6.777 1 84.75 217 HIS A O 1
ATOM 1749 N N . HIS A 1 218 ? 3.283 -6.398 8.766 1 80.19 218 HIS A N 1
ATOM 1750 C CA . HIS A 1 218 ? 2.625 -5.273 9.414 1 80.19 218 HIS A CA 1
ATOM 1751 C C . HIS A 1 218 ? 3.506 -4.676 10.508 1 80.19 218 HIS A C 1
ATOM 1753 O O . HIS A 1 218 ? 4.414 -5.34 11.008 1 80.19 218 HIS A O 1
ATOM 1759 N N . HIS A 1 219 ? 3.221 -3.391 10.875 1 69.75 219 HIS A N 1
ATOM 1760 C CA . HIS A 1 219 ? 3.787 -2.68 12.016 1 69.75 219 HIS A CA 1
ATOM 1761 C C . HIS A 1 219 ? 5.305 -2.574 11.898 1 69.75 219 HIS A C 1
ATOM 1763 O O . HIS A 1 219 ? 6.023 -2.785 12.883 1 69.75 219 HIS A O 1
ATOM 1769 N N . LEU A 1 220 ? 5.746 -2.48 10.68 1 63.59 220 LEU A N 1
ATOM 1770 C CA . LEU A 1 220 ? 7.18 -2.285 10.5 1 63.59 220 LEU A CA 1
ATOM 1771 C C . LEU A 1 220 ? 7.562 -0.829 10.742 1 63.59 220 LEU A C 1
ATOM 1773 O O . LEU A 1 220 ? 6.898 0.084 10.25 1 63.59 220 LEU A O 1
ATOM 1777 N N . SER A 1 221 ? 8.5 -0.65 11.57 1 55.16 221 SER A N 1
ATOM 1778 C CA . SER A 1 221 ? 8.984 0.694 11.883 1 55.16 221 SER A CA 1
ATOM 1779 C C . SER A 1 221 ? 9.391 1.439 10.617 1 55.16 221 SER A C 1
ATOM 1781 O O . SER A 1 221 ? 9.125 2.637 10.477 1 55.16 221 SER A O 1
ATOM 1783 N N . ILE A 1 222 ? 9.938 0.657 9.695 1 51 222 ILE A N 1
ATOM 1784 C CA . ILE A 1 222 ? 10.438 1.252 8.461 1 51 222 ILE A CA 1
ATOM 1785 C C . ILE A 1 222 ? 9.266 1.776 7.629 1 51 222 ILE A C 1
ATOM 1787 O O . ILE A 1 222 ? 9.453 2.631 6.758 1 51 222 ILE A O 1
ATOM 1791 N N . ALA A 1 223 ? 8.211 1.346 7.867 1 49.62 223 ALA A N 1
ATOM 1792 C CA . ALA A 1 223 ? 7.02 1.748 7.121 1 49.62 223 ALA A CA 1
ATOM 1793 C C . ALA A 1 223 ? 6.191 2.754 7.918 1 49.62 223 ALA A C 1
ATOM 1795 O O . ALA A 1 223 ? 5.008 2.953 7.633 1 49.62 223 ALA A O 1
ATOM 1796 N N . PHE A 1 224 ? 6.809 3.377 8.914 1 59 224 PHE A N 1
ATOM 1797 C CA . PHE A 1 224 ? 6.152 4.406 9.711 1 59 224 PHE A CA 1
ATOM 1798 C C . PHE A 1 224 ? 4.855 3.879 10.312 1 59 224 PHE A C 1
ATOM 1800 O O . PHE A 1 224 ? 3.844 4.582 10.336 1 59 224 PHE A O 1
ATOM 1807 N N . GLY A 1 225 ? 4.879 2.582 10.57 1 65.44 225 GLY A N 1
ATOM 1808 C CA . GLY A 1 225 ? 3.727 1.958 11.195 1 65.44 225 GLY A CA 1
ATOM 1809 C C . GLY A 1 225 ? 2.719 1.418 10.203 1 65.44 225 GLY A C 1
ATOM 1810 O O . GLY A 1 225 ? 1.737 0.781 10.586 1 65.44 225 GLY A O 1
ATOM 1811 N N . GLN A 1 226 ? 2.984 1.698 8.922 1 74 226 GLN A N 1
ATOM 1812 C CA . GLN A 1 226 ? 2.117 1.176 7.871 1 74 226 GLN A CA 1
ATOM 1813 C C . GLN A 1 226 ? 2.447 -0.281 7.559 1 74 226 GLN A C 1
ATOM 1815 O O . GLN A 1 226 ? 3.4 -0.838 8.109 1 74 226 GLN A O 1
ATOM 1820 N N . SER A 1 227 ? 1.637 -0.924 6.805 1 83.62 227 SER A N 1
ATOM 1821 C CA . SER A 1 227 ? 1.92 -2.275 6.332 1 83.62 227 SER A CA 1
ATOM 1822 C C . SER A 1 227 ? 2.857 -2.256 5.129 1 83.62 227 SER A C 1
ATOM 1824 O O . SER A 1 227 ? 3.012 -1.225 4.473 1 83.62 227 SER A O 1
ATOM 1826 N N . ASP A 1 228 ? 3.496 -3.408 4.988 1 87.75 228 ASP A N 1
ATOM 1827 C CA . ASP A 1 228 ? 4.508 -3.533 3.943 1 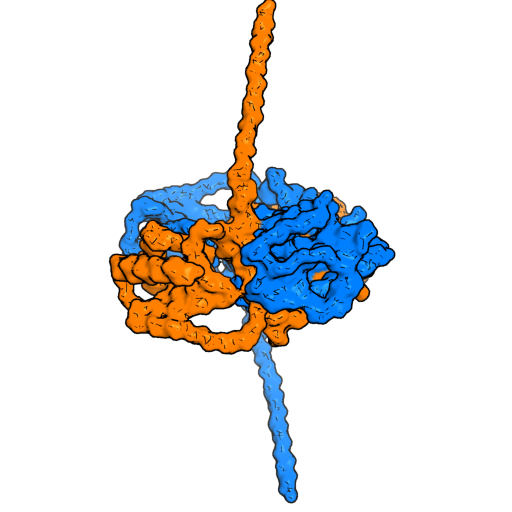87.75 228 ASP A CA 1
ATOM 1828 C C . ASP A 1 228 ? 4.223 -4.738 3.047 1 87.75 228 ASP A C 1
ATOM 1830 O O . ASP A 1 228 ? 3.924 -5.828 3.539 1 87.75 228 ASP A O 1
ATOM 1834 N N . LEU A 1 229 ? 4.156 -4.449 1.773 1 92.19 229 LEU A N 1
ATOM 1835 C CA . LEU A 1 229 ? 4.176 -5.516 0.779 1 92.19 229 LEU A CA 1
ATOM 1836 C C . LEU A 1 229 ? 5.512 -5.547 0.044 1 92.19 229 LEU A C 1
ATOM 1838 O O . LEU A 1 229 ? 6 -4.512 -0.41 1 92.19 229 LEU A O 1
ATOM 1842 N N . TYR A 1 230 ? 6.094 -6.703 0.01 1 93.88 230 TYR A N 1
ATOM 1843 C CA . TYR A 1 230 ? 7.395 -6.887 -0.623 1 93.88 230 TYR A CA 1
ATOM 1844 C C . TYR A 1 230 ? 7.324 -7.938 -1.726 1 93.88 230 TYR A C 1
ATOM 1846 O O . TYR A 1 230 ? 7.121 -9.125 -1.451 1 93.88 230 TYR A O 1
ATOM 1854 N N . PHE A 1 231 ? 7.504 -7.523 -2.984 1 96.81 231 PHE A N 1
ATOM 1855 C CA . PHE A 1 231 ? 7.398 -8.422 -4.129 1 96.81 231 PHE A CA 1
ATOM 1856 C C . PHE A 1 231 ? 8.773 -8.906 -4.562 1 96.81 231 PHE A C 1
ATOM 1858 O O . PHE A 1 231 ? 9.734 -8.141 -4.578 1 96.81 231 PHE A O 1
ATOM 1865 N N . ILE A 1 232 ? 8.852 -10.141 -4.863 1 97.88 232 ILE A N 1
ATOM 1866 C CA . ILE A 1 232 ? 10.086 -10.781 -5.301 1 97.88 232 ILE A CA 1
ATOM 1867 C C . ILE A 1 232 ? 9.984 -11.141 -6.781 1 97.88 232 ILE A C 1
ATOM 1869 O O . ILE A 1 232 ? 9.227 -12.039 -7.156 1 97.88 232 ILE A O 1
ATOM 1873 N N . CYS A 1 233 ? 10.82 -10.562 -7.594 1 98.19 233 CYS A N 1
ATOM 1874 C CA . CYS A 1 233 ? 10.742 -10.711 -9.047 1 98.19 233 CYS A CA 1
ATOM 1875 C C . CYS A 1 233 ? 11.875 -11.586 -9.562 1 98.19 233 CYS A C 1
ATOM 1877 O O . CYS A 1 233 ? 13.039 -11.391 -9.195 1 98.19 233 CYS A O 1
ATOM 1879 N N . ARG A 1 234 ? 11.539 -12.523 -10.336 1 98.31 234 ARG A N 1
ATOM 1880 C CA . ARG A 1 234 ? 12.57 -13.234 -11.086 1 98.31 234 ARG A CA 1
ATOM 1881 C C . ARG A 1 234 ? 13 -12.438 -12.312 1 98.31 234 ARG A C 1
ATOM 1883 O O . ARG A 1 234 ? 12.156 -11.961 -13.078 1 98.31 234 ARG A O 1
ATOM 1890 N N . MET A 1 235 ? 14.32 -12.336 -12.508 1 98.5 235 MET A N 1
ATOM 1891 C CA . MET A 1 235 ? 14.828 -11.477 -13.578 1 98.5 235 MET A CA 1
ATOM 1892 C C . MET A 1 235 ? 15.914 -12.18 -14.383 1 98.5 235 MET A C 1
ATOM 1894 O O . MET A 1 235 ? 16.609 -13.055 -13.859 1 98.5 235 MET A O 1
ATOM 1898 N N . LYS A 1 236 ? 15.984 -11.766 -15.625 1 98.06 236 LYS A N 1
ATOM 1899 C CA . LYS A 1 236 ? 17.047 -12.219 -16.531 1 98.06 236 LYS A CA 1
ATOM 1900 C C . LYS A 1 236 ? 18.031 -11.094 -16.828 1 98.06 236 LYS A C 1
ATOM 1902 O O . LYS A 1 236 ? 17.641 -10.023 -17.297 1 98.06 236 LYS A O 1
ATOM 1907 N N . PRO A 1 237 ? 19.297 -11.328 -16.562 1 98 237 PRO A N 1
ATOM 1908 C CA . PRO A 1 237 ? 20.297 -10.281 -16.828 1 98 237 PRO A CA 1
ATOM 1909 C C . PRO A 1 237 ? 20.656 -10.164 -18.312 1 98 237 PRO A C 1
ATOM 1911 O O . PRO A 1 237 ? 20.703 -11.172 -19.016 1 98 237 PRO A O 1
ATOM 1914 N N . PHE A 1 238 ? 20.969 -8.922 -18.703 1 96.81 238 PHE A N 1
ATOM 1915 C CA . PHE A 1 238 ? 21.516 -8.625 -20.031 1 96.81 238 PHE A CA 1
ATOM 1916 C C . PHE A 1 238 ? 23 -8.297 -19.953 1 96.81 238 PHE A C 1
ATOM 1918 O O . PHE A 1 238 ? 23.719 -8.398 -20.938 1 96.81 238 PHE A O 1
ATOM 1925 N N . THR A 1 239 ? 23.391 -7.73 -18.844 1 96.62 239 THR A N 1
ATOM 1926 C CA . THR A 1 239 ? 24.797 -7.445 -18.562 1 96.62 239 THR A CA 1
ATOM 1927 C C . THR A 1 239 ? 25.266 -8.227 -17.328 1 96.62 239 THR A C 1
ATOM 1929 O O . THR A 1 239 ? 24.438 -8.711 -16.547 1 96.62 239 THR A O 1
ATOM 1932 N N . TYR A 1 240 ? 26.578 -8.328 -17.172 1 96.25 240 TYR A N 1
ATOM 1933 C CA . TYR A 1 240 ? 27.047 -9.258 -16.156 1 96.25 240 TYR A CA 1
ATOM 1934 C C . TYR A 1 240 ? 28.141 -8.617 -15.289 1 96.25 240 TYR A C 1
ATOM 1936 O O . TYR A 1 240 ? 28.5 -9.156 -14.242 1 96.25 240 TYR A O 1
ATOM 1944 N N . THR A 1 241 ? 28.656 -7.508 -15.656 1 96.62 241 THR A N 1
ATOM 1945 C CA . THR A 1 241 ? 29.688 -6.82 -14.891 1 96.62 241 THR A CA 1
ATOM 1946 C C . THR A 1 241 ? 29.062 -6.004 -13.758 1 96.62 241 THR A C 1
ATOM 1948 O O . THR A 1 241 ? 28.297 -5.078 -14.008 1 96.62 241 THR A O 1
ATOM 1951 N N . ILE A 1 242 ? 29.453 -6.281 -12.609 1 96.75 242 ILE A N 1
ATOM 1952 C CA . ILE A 1 242 ? 28.891 -5.652 -11.422 1 96.75 242 ILE A CA 1
ATOM 1953 C C . ILE A 1 242 ? 29.562 -4.305 -11.18 1 96.75 242 ILE A C 1
ATOM 1955 O O . ILE A 1 242 ? 30.797 -4.207 -11.188 1 96.75 242 ILE A O 1
ATOM 1959 N N . ARG A 1 243 ? 28.859 -3.285 -11.008 1 94.56 243 ARG A N 1
ATOM 1960 C CA . ARG A 1 243 ? 29.266 -1.954 -10.57 1 94.56 243 ARG A CA 1
ATOM 1961 C C . ARG A 1 243 ? 28.391 -1.463 -9.422 1 94.56 243 ARG A C 1
ATOM 1963 O O . ARG A 1 243 ? 27.5 -0.638 -9.625 1 94.56 243 ARG A O 1
ATOM 1970 N N . PRO A 1 244 ? 28.688 -1.908 -8.219 1 93 244 PRO A N 1
ATOM 1971 C CA . PRO A 1 244 ? 27.812 -1.625 -7.082 1 93 244 PRO A CA 1
ATOM 1972 C C . PRO A 1 244 ? 27.844 -0.154 -6.672 1 93 244 PRO A C 1
ATOM 1974 O O . PRO A 1 244 ? 28.859 0.519 -6.824 1 93 244 PRO A O 1
ATOM 1977 N N . CYS A 1 245 ? 26.688 0.283 -6.223 1 85.12 245 CYS A N 1
ATOM 1978 C CA . CYS A 1 245 ? 26.609 1.599 -5.594 1 85.12 245 CYS A CA 1
ATOM 1979 C C . CYS A 1 245 ? 27.391 1.629 -4.289 1 85.12 245 CYS A C 1
ATOM 1981 O O . CYS A 1 245 ? 26.984 1.023 -3.297 1 85.12 245 CYS A O 1
ATOM 1983 N N . THR A 1 246 ? 28.375 2.34 -4.141 1 81.62 246 THR A N 1
ATOM 1984 C CA . THR A 1 246 ? 29.328 2.287 -3.037 1 81.62 246 THR A CA 1
ATOM 1985 C C . THR A 1 246 ? 28.75 2.93 -1.784 1 81.62 246 THR A C 1
ATOM 1987 O O . THR A 1 246 ? 29.203 2.662 -0.671 1 81.62 246 THR A O 1
ATOM 1990 N N . SER A 1 247 ? 27.828 3.721 -1.977 1 73.88 247 SER A N 1
ATOM 1991 C CA . SER A 1 247 ? 27.25 4.398 -0.821 1 73.88 247 SER A CA 1
ATOM 1992 C C . SER A 1 247 ? 26.281 3.488 -0.069 1 73.88 247 SER A C 1
ATOM 1994 O O . SER A 1 247 ? 26.078 3.65 1.136 1 73.88 247 SER A O 1
ATOM 1996 N N . GLU A 1 248 ? 25.797 2.406 -0.722 1 76.62 248 GLU A N 1
ATOM 1997 C CA . GLU A 1 248 ? 24.734 1.605 -0.122 1 76.62 248 GLU A CA 1
ATOM 1998 C C . GLU A 1 248 ? 25.172 0.151 0.042 1 76.62 248 GLU A C 1
ATOM 2000 O O . GLU A 1 248 ? 24.688 -0.551 0.93 1 76.62 248 GLU A O 1
ATOM 2005 N N . ILE A 1 249 ? 26.016 -0.218 -0.83 1 86.12 249 ILE A N 1
ATOM 2006 C CA . ILE A 1 249 ? 26.281 -1.646 -0.94 1 86.12 249 ILE A CA 1
ATOM 2007 C C . ILE A 1 249 ? 27.703 -1.936 -0.45 1 86.12 249 ILE A C 1
ATOM 2009 O O . ILE A 1 249 ? 28.672 -1.306 -0.898 1 86.12 249 ILE A O 1
ATOM 2013 N N . LEU A 1 250 ? 27.781 -2.855 0.476 1 88.31 250 LEU A N 1
ATOM 2014 C CA . LEU A 1 250 ? 29.062 -3.309 1.006 1 88.31 250 LEU A CA 1
ATOM 2015 C C . LEU A 1 250 ? 29.688 -4.34 0.082 1 88.31 250 LEU A C 1
ATOM 2017 O O . LEU A 1 250 ? 30.875 -4.242 -0.246 1 88.31 250 LEU A O 1
ATOM 2021 N N . LYS A 1 251 ? 28.906 -5.293 -0.274 1 93.88 251 LYS A N 1
ATOM 2022 C CA . LYS A 1 251 ? 29.344 -6.371 -1.155 1 93.88 251 LYS A CA 1
ATOM 2023 C C . LYS A 1 251 ? 28.266 -6.727 -2.176 1 93.88 251 LYS A C 1
ATOM 2025 O O . LYS A 1 251 ? 27.078 -6.609 -1.89 1 93.88 251 LYS A O 1
ATOM 2030 N N . CYS A 1 252 ? 28.688 -7.062 -3.27 1 96 252 CYS A N 1
ATOM 2031 C CA . CYS A 1 252 ? 27.828 -7.52 -4.355 1 96 252 CYS A CA 1
ATOM 2032 C C . CYS A 1 252 ? 28.531 -8.586 -5.195 1 96 252 CYS A C 1
ATOM 2034 O O . CYS A 1 252 ? 29.656 -8.383 -5.637 1 96 252 CYS A O 1
ATOM 2036 N N . GLN A 1 253 ? 27.859 -9.688 -5.395 1 96.88 253 GLN A N 1
ATOM 2037 C CA . GLN A 1 253 ? 28.516 -10.742 -6.168 1 96.88 253 GLN A CA 1
ATOM 2038 C C . GLN A 1 253 ? 27.484 -11.695 -6.777 1 96.88 253 GLN A C 1
ATOM 2040 O O . GLN A 1 253 ? 26.312 -11.703 -6.367 1 96.88 253 GLN A O 1
ATOM 2045 N N . TRP A 1 254 ? 28.016 -12.375 -7.777 1 97.94 254 TRP A N 1
ATOM 2046 C CA . TRP A 1 254 ? 27.328 -13.562 -8.258 1 97.94 254 TRP A CA 1
ATOM 2047 C C . TRP A 1 254 ? 27.594 -14.766 -7.359 1 97.94 254 TRP A C 1
ATOM 2049 O O . TRP A 1 254 ? 28.75 -15.086 -7.078 1 97.94 254 TRP A O 1
ATOM 2059 N N . MET A 1 255 ? 26.547 -15.391 -6.898 1 97.31 255 MET A N 1
ATOM 2060 C CA . MET A 1 255 ? 26.672 -16.531 -6.008 1 97.31 255 MET A CA 1
ATOM 2061 C C . MET A 1 255 ? 25.891 -17.734 -6.543 1 97.31 255 MET A C 1
ATOM 2063 O O . MET A 1 255 ? 24.766 -17.578 -7.027 1 97.31 255 MET A O 1
ATOM 2067 N N . GLY A 1 256 ? 26.484 -18.938 -6.457 1 97.38 256 GLY A N 1
ATOM 2068 C CA . GLY A 1 256 ? 25.75 -20.125 -6.836 1 97.38 256 GLY A CA 1
ATOM 2069 C C . GLY A 1 256 ? 24.484 -20.312 -6.016 1 97.38 256 GLY A C 1
ATOM 2070 O O . GLY A 1 256 ? 24.484 -20.078 -4.805 1 97.38 256 GLY A O 1
ATOM 2071 N N . ILE A 1 257 ? 23.453 -20.781 -6.719 1 96.25 257 ILE A N 1
ATOM 2072 C CA . ILE A 1 257 ? 22.172 -20.938 -6.055 1 96.25 257 ILE A CA 1
ATOM 2073 C C . ILE A 1 257 ? 22.297 -21.891 -4.871 1 96.25 257 ILE A C 1
ATOM 2075 O O . ILE A 1 257 ? 21.734 -21.641 -3.799 1 96.25 257 ILE A O 1
ATOM 2079 N N . ARG A 1 258 ? 22.969 -22.953 -5.016 1 95.38 258 ARG A N 1
ATOM 2080 C CA . ARG A 1 258 ? 23.156 -23.922 -3.945 1 95.38 258 ARG A CA 1
ATOM 2081 C C . ARG A 1 258 ? 23.969 -23.328 -2.801 1 95.38 258 ARG A C 1
ATOM 2083 O O . ARG A 1 258 ? 23.703 -23.609 -1.631 1 95.38 258 ARG A O 1
ATOM 2090 N N . GLU A 1 259 ? 24.953 -22.641 -3.186 1 96.19 259 GLU A N 1
ATOM 2091 C CA . GLU A 1 259 ? 25.766 -21.953 -2.18 1 96.19 259 GLU A CA 1
ATOM 2092 C C . GLU A 1 259 ? 24.922 -21 -1.354 1 96.19 259 GLU A C 1
ATOM 2094 O O . GLU A 1 259 ? 25.047 -20.938 -0.128 1 96.19 259 GLU A O 1
ATOM 2099 N N . LEU A 1 260 ? 24.109 -20.25 -2.021 1 95.81 260 LEU A N 1
ATOM 2100 C CA . LEU A 1 260 ? 23.234 -19.297 -1.342 1 95.81 260 LEU A CA 1
ATOM 2101 C C . LEU A 1 260 ? 22.266 -20.016 -0.414 1 95.81 260 LEU A C 1
ATOM 2103 O O . LEU A 1 260 ? 22.047 -19.594 0.724 1 95.81 260 LEU A O 1
ATOM 2107 N N . GLN A 1 261 ? 21.688 -21.078 -0.902 1 93.69 261 GLN A N 1
ATOM 2108 C CA . GLN A 1 261 ? 20.734 -21.875 -0.122 1 93.69 261 GLN A CA 1
ATOM 2109 C C . GLN A 1 261 ? 21.375 -22.391 1.159 1 93.69 261 GLN A C 1
ATOM 2111 O O . GLN A 1 261 ? 20.734 -22.469 2.201 1 93.69 261 GLN A O 1
ATOM 2116 N N . ALA A 1 262 ? 22.625 -22.656 1.105 1 92.69 262 ALA A N 1
ATOM 2117 C CA . ALA A 1 262 ? 23.344 -23.25 2.232 1 92.69 262 ALA A CA 1
ATOM 2118 C C . ALA A 1 262 ? 24 -22.172 3.094 1 92.69 262 ALA A C 1
ATOM 2120 O O . ALA A 1 262 ? 24.531 -22.469 4.164 1 92.69 262 ALA A O 1
ATOM 2121 N N . SER A 1 263 ? 23.938 -21 2.701 1 92.5 263 SER A N 1
ATOM 2122 C CA . SER A 1 263 ? 24.688 -19.953 3.365 1 92.5 263 SER A CA 1
ATOM 2123 C C . SER A 1 263 ? 24.047 -19.562 4.695 1 92.5 263 SER A C 1
ATOM 2125 O O . SER A 1 263 ? 22.859 -19.219 4.742 1 92.5 263 SER A O 1
ATOM 2127 N N . PRO A 1 264 ? 24.797 -19.531 5.703 1 90 264 PRO A N 1
ATOM 2128 C CA . PRO A 1 264 ? 24.266 -19.062 6.988 1 90 264 PRO A CA 1
ATOM 2129 C C . PRO A 1 264 ? 24.078 -17.547 7.023 1 90 264 PRO A C 1
ATOM 2131 O O . PRO A 1 264 ? 23.453 -17.016 7.949 1 90 264 PRO A O 1
ATOM 2134 N N . LEU A 1 265 ? 24.609 -16.906 6.074 1 89.56 265 LEU A N 1
ATOM 2135 C CA . LEU A 1 265 ? 24.516 -15.453 6.031 1 89.56 265 LEU A CA 1
ATOM 2136 C C . LEU A 1 265 ? 23.328 -15.008 5.191 1 89.56 265 LEU A C 1
ATOM 2138 O O . LEU A 1 265 ? 23.172 -13.82 4.906 1 89.56 265 LEU A O 1
ATOM 2142 N N . ALA A 1 266 ? 22.562 -15.961 4.785 1 89.44 266 ALA A N 1
ATOM 2143 C CA . ALA A 1 266 ? 21.328 -15.609 4.066 1 89.44 266 ALA A CA 1
ATOM 2144 C C . ALA A 1 266 ? 20.188 -15.328 5.035 1 89.44 266 ALA A C 1
ATOM 2146 O O . ALA A 1 266 ? 20.031 -16.031 6.039 1 89.44 266 ALA A O 1
ATOM 2147 N N . THR A 1 267 ? 19.422 -14.312 4.785 1 85.62 267 THR A N 1
ATOM 2148 C CA . THR A 1 267 ? 18.203 -14.109 5.559 1 85.62 267 THR A CA 1
ATOM 2149 C C . THR A 1 267 ? 17.234 -15.273 5.359 1 85.62 267 THR A C 1
ATOM 2151 O O . THR A 1 267 ? 17.375 -16.047 4.414 1 85.62 267 THR A O 1
ATOM 2154 N N . ILE A 1 268 ? 16.281 -15.453 6.219 1 85.56 268 ILE A N 1
ATOM 2155 C CA . ILE A 1 268 ? 15.289 -16.5 6.098 1 85.56 268 ILE A CA 1
ATOM 2156 C C . ILE A 1 268 ? 14.57 -16.391 4.758 1 85.56 268 ILE A C 1
ATOM 2158 O O . ILE A 1 268 ? 14.359 -17.391 4.062 1 85.56 268 ILE A O 1
ATOM 2162 N N . LEU A 1 269 ? 14.234 -15.227 4.422 1 90.06 269 LEU A N 1
ATOM 2163 C CA . LEU A 1 269 ? 13.562 -15 3.145 1 90.06 269 LEU A CA 1
ATOM 2164 C C . LEU A 1 269 ? 14.469 -15.398 1.981 1 90.06 269 LEU A C 1
ATOM 2166 O O . LEU A 1 269 ? 14.023 -16.078 1.049 1 90.06 269 LEU A O 1
ATOM 2170 N N . THR A 1 270 ? 15.68 -14.961 2.045 1 92.88 270 THR A N 1
ATOM 2171 C CA . THR A 1 270 ? 16.641 -15.266 0.988 1 92.88 270 THR A CA 1
ATOM 2172 C C . THR A 1 270 ? 16.781 -16.781 0.822 1 92.88 270 THR A C 1
ATOM 2174 O O . THR A 1 270 ? 16.828 -17.281 -0.301 1 92.88 270 THR A O 1
ATOM 2177 N N . ASN A 1 271 ? 16.844 -17.422 1.883 1 91.88 271 ASN A N 1
ATOM 2178 C CA . ASN A 1 271 ? 16.953 -18.875 1.852 1 91.88 271 ASN A CA 1
ATOM 2179 C C . ASN A 1 271 ? 15.727 -19.516 1.192 1 91.88 271 ASN A C 1
ATOM 2181 O O . ASN A 1 271 ? 15.867 -20.391 0.344 1 91.88 271 ASN A O 1
ATOM 2185 N N . ARG A 1 272 ? 14.609 -19.094 1.596 1 91.88 272 ARG A N 1
ATOM 2186 C CA . ARG A 1 272 ? 13.383 -19.641 1.031 1 91.88 272 ARG A CA 1
ATOM 2187 C C . ARG A 1 272 ? 13.32 -19.406 -0.474 1 91.88 272 ARG A C 1
ATOM 2189 O O . ARG A 1 272 ? 12.922 -20.297 -1.23 1 91.88 272 ARG A O 1
ATOM 2196 N N . ILE A 1 273 ? 13.695 -18.297 -0.853 1 95.12 273 ILE A N 1
ATOM 2197 C CA . ILE A 1 273 ? 13.664 -17.953 -2.273 1 95.12 273 ILE A CA 1
ATOM 2198 C C . ILE A 1 273 ? 14.703 -18.781 -3.021 1 95.12 273 ILE A C 1
ATOM 2200 O O . ILE A 1 273 ? 14.453 -19.25 -4.141 1 95.12 273 ILE A O 1
ATOM 2204 N N . ALA A 1 274 ? 15.844 -18.953 -2.424 1 95.5 274 ALA A N 1
ATOM 2205 C CA . ALA A 1 274 ? 16.859 -19.797 -3.041 1 95.5 274 ALA A CA 1
ATOM 2206 C C . ALA A 1 274 ? 16.328 -21.219 -3.273 1 95.5 274 ALA A C 1
ATOM 2208 O O . ALA A 1 274 ? 16.578 -21.812 -4.32 1 95.5 274 ALA A O 1
ATOM 2209 N N . VAL A 1 275 ? 15.633 -21.688 -2.301 1 94.19 275 VAL A N 1
ATOM 2210 C CA . VAL A 1 275 ? 15.031 -23.016 -2.428 1 94.19 275 VAL A CA 1
ATOM 2211 C C . VAL A 1 275 ? 14.055 -23.031 -3.6 1 94.19 275 VAL A C 1
ATOM 2213 O O . VAL A 1 275 ? 14.055 -23.969 -4.41 1 94.19 275 VAL A O 1
ATOM 2216 N N . MET A 1 276 ? 13.25 -22.062 -3.686 1 94.5 276 MET A N 1
ATOM 2217 C CA . MET A 1 276 ? 12.305 -21.953 -4.789 1 94.5 276 MET A CA 1
ATOM 2218 C C . MET A 1 276 ? 13.031 -21.891 -6.129 1 94.5 276 MET A C 1
ATOM 2220 O O . MET A 1 276 ? 12.641 -22.547 -7.09 1 94.5 276 MET A O 1
ATOM 2224 N N . MET A 1 277 ? 14.07 -21.125 -6.156 1 95.88 277 MET A N 1
ATOM 2225 C CA . MET A 1 277 ? 14.836 -20.953 -7.391 1 95.88 277 MET A CA 1
ATOM 2226 C C . MET A 1 277 ? 15.5 -22.266 -7.805 1 95.88 277 MET A C 1
ATOM 2228 O O . MET A 1 277 ? 15.578 -22.578 -9 1 95.88 277 MET A O 1
ATOM 2232 N N . LEU A 1 278 ? 15.984 -22.984 -6.832 1 95.19 278 LEU A N 1
ATOM 2233 C CA . LEU A 1 278 ? 16.578 -24.281 -7.125 1 95.19 278 LEU A CA 1
ATOM 2234 C C . LEU A 1 278 ? 15.562 -25.219 -7.77 1 95.19 278 LEU A C 1
ATOM 2236 O O . LEU A 1 278 ? 15.875 -25.922 -8.734 1 95.19 278 LEU A O 1
ATOM 2240 N N . ARG A 1 279 ? 14.453 -25.203 -7.227 1 94.31 279 ARG A N 1
ATOM 2241 C CA . ARG A 1 279 ? 13.383 -26.016 -7.797 1 94.31 279 ARG A CA 1
ATOM 2242 C C . ARG A 1 279 ? 13.055 -25.562 -9.219 1 94.31 279 ARG A C 1
ATOM 2244 O O . ARG A 1 279 ? 12.859 -26.406 -10.109 1 94.31 279 ARG A O 1
ATOM 2251 N N . GLY A 1 280 ? 12.93 -24.297 -9.375 1 94.25 280 GLY A N 1
ATOM 2252 C CA . GLY A 1 280 ? 12.688 -23.781 -10.711 1 94.25 280 GLY A CA 1
ATOM 2253 C C . GLY A 1 280 ? 13.789 -24.125 -11.695 1 94.25 280 GLY A C 1
ATOM 2254 O O . GLY A 1 280 ? 13.508 -24.469 -12.844 1 94.25 280 GLY A O 1
ATOM 2255 N N . ALA A 1 281 ? 14.992 -24.047 -11.281 1 94.38 281 ALA A N 1
ATOM 2256 C CA . ALA A 1 281 ? 16.141 -24.375 -12.133 1 94.38 281 ALA A CA 1
ATOM 2257 C C . ALA A 1 281 ? 16.094 -25.844 -12.547 1 94.38 281 ALA A C 1
ATOM 2259 O O . ALA A 1 281 ? 16.484 -26.188 -13.664 1 94.38 281 ALA A O 1
ATOM 2260 N N . LYS A 1 282 ? 15.617 -26.641 -11.68 1 93.38 282 LYS A N 1
ATOM 2261 C CA . LYS A 1 282 ? 15.57 -28.094 -11.93 1 93.38 282 LYS A CA 1
ATOM 2262 C C . LYS A 1 282 ? 14.375 -28.453 -12.797 1 93.38 282 LYS A C 1
ATOM 2264 O O . LYS A 1 282 ? 14.5 -29.25 -13.727 1 93.38 282 LYS A O 1
ATOM 2269 N N . ASN A 1 283 ? 13.203 -27.906 -12.562 1 93.19 283 ASN A N 1
ATOM 2270 C CA . ASN A 1 283 ? 11.953 -28.375 -13.156 1 93.19 283 ASN A CA 1
ATOM 2271 C C . ASN A 1 283 ? 11.398 -27.359 -14.148 1 93.19 283 ASN A C 1
ATOM 2273 O O . ASN A 1 283 ? 10.391 -27.609 -14.812 1 93.19 283 ASN A O 1
ATOM 2277 N N . GLY A 1 284 ? 12.031 -26.312 -14.297 1 92.94 284 GLY A N 1
ATOM 2278 C CA . GLY A 1 284 ? 11.445 -25.203 -15.031 1 92.94 284 GLY A CA 1
ATOM 2279 C C . GLY A 1 284 ? 10.688 -24.234 -14.148 1 92.94 284 GLY A C 1
ATOM 2280 O O . GLY A 1 284 ? 10.164 -24.609 -13.102 1 92.94 284 GLY A O 1
ATOM 2281 N N . PHE A 1 285 ? 10.539 -23.016 -14.586 1 93.62 285 PHE A N 1
ATOM 2282 C CA . PHE A 1 285 ? 10.016 -21.984 -13.711 1 93.62 285 PHE A CA 1
ATOM 2283 C C . PHE A 1 285 ? 8.516 -21.797 -13.938 1 93.62 285 PHE A C 1
ATOM 2285 O O . PHE A 1 285 ? 7.879 -20.984 -13.25 1 93.62 285 PHE A O 1
ATOM 2292 N N . ARG A 1 286 ? 7.906 -22.5 -14.805 1 89.5 286 ARG A N 1
ATOM 2293 C CA . ARG A 1 286 ? 6.504 -22.312 -15.164 1 89.5 286 ARG A CA 1
ATOM 2294 C C . ARG A 1 286 ? 5.602 -22.438 -13.938 1 89.5 286 ARG A C 1
ATOM 2296 O O . ARG A 1 286 ? 4.668 -21.656 -13.773 1 89.5 286 ARG A O 1
ATOM 2303 N N . GLU A 1 287 ? 5.871 -23.391 -13.156 1 88.19 287 GLU A N 1
ATOM 2304 C CA . GLU A 1 287 ? 5.035 -23.625 -11.984 1 88.19 287 GLU A CA 1
ATOM 2305 C C . GLU A 1 287 ? 5.219 -22.516 -10.953 1 88.19 287 GLU A C 1
ATOM 2307 O O . GLU A 1 287 ? 4.289 -22.188 -10.211 1 88.19 287 GLU A O 1
ATOM 2312 N N . LEU A 1 288 ? 6.363 -21.875 -10.891 1 91 288 LEU A N 1
ATOM 2313 C CA . LEU A 1 288 ? 6.691 -20.875 -9.883 1 91 288 LEU A CA 1
ATOM 2314 C C . LEU A 1 288 ? 6.25 -19.484 -10.336 1 91 288 LEU A C 1
ATOM 2316 O O . LEU A 1 288 ? 5.855 -18.656 -9.516 1 91 288 LEU A O 1
ATOM 2320 N N . ASP A 1 289 ? 6.254 -19.266 -11.57 1 94 289 ASP A N 1
ATOM 2321 C CA . ASP A 1 289 ? 6.129 -17.938 -12.141 1 94 289 ASP A CA 1
ATOM 2322 C C . ASP A 1 289 ? 4.695 -17.422 -12.031 1 94 289 ASP A C 1
ATOM 2324 O O . ASP A 1 289 ? 3.754 -18.109 -12.438 1 94 289 ASP A O 1
ATOM 2328 N N . ILE A 1 290 ? 4.57 -16.312 -11.445 1 93.81 290 ILE A N 1
ATOM 2329 C CA . ILE A 1 290 ? 3.361 -15.5 -11.539 1 93.81 290 ILE A CA 1
ATOM 2330 C C . ILE A 1 290 ? 3.543 -14.43 -12.617 1 93.81 290 ILE A C 1
ATOM 2332 O O . ILE A 1 290 ? 4.305 -13.484 -12.43 1 93.81 290 ILE A O 1
ATOM 2336 N N . LYS A 1 291 ? 2.875 -14.578 -13.68 1 93.81 291 LYS A N 1
ATOM 2337 C CA . LYS A 1 291 ? 3.018 -13.664 -14.812 1 93.81 291 LYS A CA 1
ATOM 2338 C C . LYS A 1 291 ? 1.928 -12.594 -14.805 1 93.81 291 LYS A C 1
ATOM 2340 O O . LYS A 1 291 ? 1.17 -12.484 -13.836 1 93.81 291 LYS A O 1
ATOM 2345 N N . TRP A 1 292 ? 2.076 -11.656 -15.75 1 92.44 292 TRP A N 1
ATOM 2346 C CA . TRP A 1 292 ? 1.065 -10.602 -15.758 1 92.44 292 TRP A CA 1
ATOM 2347 C C . TRP A 1 292 ? 0.577 -10.328 -17.172 1 92.44 292 TRP A C 1
ATOM 2349 O O . TRP A 1 292 ? 1.195 -10.766 -18.156 1 92.44 292 TRP A O 1
ATOM 2359 N N . GLU A 1 293 ? -0.582 -9.758 -17.266 1 90.62 293 GLU A N 1
ATOM 2360 C CA . GLU A 1 293 ? -1.143 -9.203 -18.5 1 90.62 293 GLU A CA 1
ATOM 2361 C C . GLU A 1 293 ? -1.705 -7.805 -18.266 1 90.62 293 GLU A C 1
ATOM 2363 O O . GLU A 1 293 ? -2.129 -7.477 -17.156 1 90.62 293 GLU A O 1
ATOM 2368 N N . ASP A 1 294 ? -1.623 -6.988 -19.281 1 88.5 294 ASP A N 1
ATOM 2369 C CA . ASP A 1 294 ? -2.197 -5.648 -19.188 1 88.5 294 ASP A CA 1
ATOM 2370 C C . ASP A 1 294 ? -3.652 -5.645 -19.656 1 88.5 294 ASP A C 1
ATOM 2372 O O . ASP A 1 294 ? -3.969 -6.148 -20.734 1 88.5 294 ASP A O 1
ATOM 2376 N N . LEU A 1 295 ? -4.52 -5.16 -18.797 1 87.88 295 LEU A N 1
ATOM 2377 C CA . LEU A 1 295 ? -5.941 -5.055 -19.109 1 87.88 295 LEU A CA 1
ATOM 2378 C C . LEU A 1 295 ? -6.387 -3.596 -19.094 1 87.88 295 LEU A C 1
ATOM 2380 O O . LEU A 1 295 ? -5.805 -2.764 -18.406 1 87.88 295 LEU A O 1
ATOM 2384 N N . PRO A 1 296 ? -7.383 -3.293 -19.859 1 82.62 296 PRO A N 1
ATOM 2385 C CA . PRO A 1 296 ? -7.875 -1.913 -19.859 1 82.62 296 PRO A CA 1
ATOM 2386 C C . PRO A 1 296 ? -8.547 -1.525 -18.547 1 82.62 296 PRO A C 1
ATOM 2388 O O . PRO A 1 296 ? -9.234 -2.348 -17.938 1 82.62 296 PRO A O 1
ATOM 2391 N N . SER A 1 297 ? -8.359 -0.31 -18.141 1 78.56 297 SER A N 1
ATOM 2392 C CA . SER A 1 297 ? -8.969 0.198 -16.922 1 78.56 297 SER A CA 1
ATOM 2393 C C . SER A 1 297 ? -10.438 0.548 -17.141 1 78.56 297 SER A C 1
ATOM 2395 O O . SER A 1 297 ? -10.781 1.218 -18.125 1 78.56 297 SER A O 1
ATOM 2397 N N . PRO A 1 298 ? -11.227 0.056 -16.188 1 71.12 298 PRO A N 1
ATOM 2398 C CA . PRO A 1 298 ? -12.625 0.481 -16.297 1 71.12 298 PRO A CA 1
ATOM 2399 C C . PRO A 1 298 ? -12.828 1.949 -15.922 1 71.12 298 PRO A C 1
ATOM 2401 O O . PRO A 1 298 ? -13.805 2.564 -16.344 1 71.12 298 PRO A O 1
ATOM 2404 N N . ALA A 1 299 ? -11.906 2.488 -15.156 1 67.38 299 ALA A N 1
ATOM 2405 C CA . ALA A 1 299 ? -12.039 3.855 -14.656 1 67.38 299 ALA A CA 1
ATOM 2406 C C . ALA A 1 299 ? -11.562 4.867 -15.703 1 67.38 299 ALA A C 1
ATOM 2408 O O . ALA A 1 299 ? -12.047 6 -15.734 1 67.38 299 ALA A O 1
ATOM 2409 N N . ASP A 1 300 ? -10.633 4.52 -16.438 1 68.81 300 ASP A N 1
ATOM 2410 C CA . ASP A 1 300 ? -10.023 5.391 -17.438 1 68.81 300 ASP A CA 1
ATOM 2411 C C . ASP A 1 300 ? -9.609 4.602 -18.672 1 68.81 300 ASP A C 1
ATOM 2413 O O . ASP A 1 300 ? -8.641 3.84 -18.641 1 68.81 300 ASP A O 1
ATOM 2417 N N . SER A 1 301 ? -10.32 4.836 -19.641 1 72 301 SER A N 1
ATOM 2418 C CA . SER A 1 301 ? -10.117 4.066 -20.859 1 72 301 SER A CA 1
ATOM 2419 C C . SER A 1 301 ? -8.703 4.242 -21.406 1 72 301 SER A C 1
ATOM 2421 O O . SER A 1 301 ? -8.227 3.426 -22.188 1 72 301 SER A O 1
ATOM 2423 N N . ASN A 1 302 ? -8.031 5.254 -20.969 1 71.25 302 ASN A N 1
ATOM 2424 C CA . ASN A 1 302 ? -6.684 5.508 -21.469 1 71.25 302 ASN A CA 1
ATOM 2425 C C . ASN A 1 302 ? -5.629 4.848 -20.578 1 71.25 302 ASN A C 1
ATOM 2427 O O . ASN A 1 302 ? -4.43 4.98 -20.828 1 71.25 302 ASN A O 1
ATOM 2431 N N . GLN A 1 303 ? -6.164 4.184 -19.641 1 77.94 303 GLN A N 1
ATOM 2432 C CA . GLN A 1 303 ? -5.23 3.568 -18.703 1 77.94 303 GLN A CA 1
ATOM 2433 C C . GLN A 1 303 ? -5.391 2.051 -18.688 1 77.94 303 GLN A C 1
ATOM 2435 O O . GLN A 1 303 ? -6.434 1.526 -19.078 1 77.94 303 GLN A O 1
ATOM 2440 N N . THR A 1 304 ? -4.281 1.435 -18.5 1 82.19 304 THR A N 1
ATOM 2441 C CA . THR A 1 304 ? -4.293 -0.008 -18.281 1 82.19 304 THR A CA 1
ATOM 2442 C C . THR A 1 304 ? -3.824 -0.352 -16.875 1 82.19 304 THR A C 1
ATOM 2444 O O . THR A 1 304 ? -3.273 0.5 -16.172 1 82.19 304 THR A O 1
ATOM 2447 N N . TYR A 1 305 ? -4.203 -1.423 -16.438 1 83.56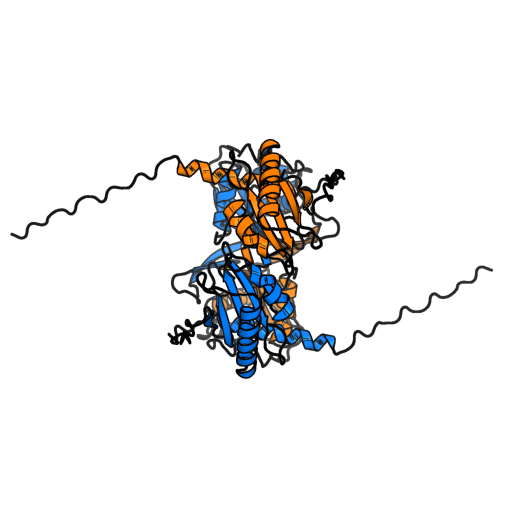 305 TYR A N 1
ATOM 2448 C CA . TYR A 1 305 ? -3.656 -1.98 -15.203 1 83.56 305 TYR A CA 1
ATOM 2449 C C . TYR A 1 305 ? -3.094 -3.377 -15.438 1 83.56 305 TYR A C 1
ATOM 2451 O O . TYR A 1 305 ? -3.439 -4.035 -16.422 1 83.56 305 TYR A O 1
ATOM 2459 N N . ARG A 1 306 ? -2.182 -3.814 -14.625 1 84.25 306 ARG A N 1
ATOM 2460 C CA . ARG A 1 306 ? -1.547 -5.125 -14.742 1 84.25 306 ARG A CA 1
ATOM 2461 C C . ARG A 1 306 ? -2.23 -6.148 -13.844 1 84.25 306 ARG A C 1
ATOM 2463 O O . ARG A 1 306 ? -2.412 -5.906 -12.648 1 84.25 306 ARG A O 1
ATOM 2470 N N . LEU A 1 307 ? -2.637 -7.191 -14.398 1 88.19 307 LEU A N 1
ATOM 2471 C CA . LEU A 1 307 ? -3.17 -8.336 -13.664 1 88.19 307 LEU A CA 1
ATOM 2472 C C . LEU A 1 307 ? -2.129 -9.445 -13.555 1 88.19 307 LEU A C 1
ATOM 2474 O O . LEU A 1 307 ? -1.658 -9.961 -14.57 1 88.19 307 LEU A O 1
ATOM 2478 N N . PHE A 1 308 ? -1.816 -9.805 -12.312 1 91.62 308 PHE A N 1
ATOM 2479 C CA . PHE A 1 308 ? -0.837 -10.852 -12.055 1 91.62 308 PHE A CA 1
ATOM 2480 C C . PHE A 1 308 ? -1.527 -12.156 -11.688 1 91.62 308 PHE A C 1
ATOM 2482 O O . PHE A 1 308 ? -2.486 -12.164 -10.914 1 91.62 308 PHE A O 1
ATOM 2489 N N . GLY A 1 309 ? -1.092 -13.188 -12.25 1 88.81 309 GLY A N 1
ATOM 2490 C CA . GLY A 1 309 ? -1.618 -14.523 -12.016 1 88.81 309 GLY A CA 1
ATOM 2491 C C . GLY A 1 309 ? -1.017 -15.57 -12.938 1 88.81 309 GLY A C 1
ATOM 2492 O O . GLY A 1 309 ? -0.091 -15.281 -13.695 1 88.81 309 GLY A O 1
ATOM 2493 N N . LYS A 1 310 ? -1.536 -16.812 -12.656 1 86.69 310 LYS A N 1
ATOM 2494 C CA . LYS A 1 310 ? -1.066 -17.891 -13.523 1 86.69 310 LYS A CA 1
ATOM 2495 C C . LYS A 1 310 ? -1.718 -17.812 -14.898 1 86.69 310 LYS A C 1
ATOM 2497 O O . LYS A 1 310 ? -2.918 -17.562 -15.008 1 86.69 310 LYS A O 1
ATOM 2502 N N . ARG A 1 311 ? -0.848 -17.578 -15.922 1 67.44 311 ARG A N 1
ATOM 2503 C CA . ARG A 1 311 ? -1.362 -17.438 -17.281 1 67.44 311 ARG A CA 1
ATOM 2504 C C . ARG A 1 311 ? -1.784 -18.797 -17.844 1 67.44 311 ARG A C 1
ATOM 2506 O O . ARG A 1 311 ? -1.225 -19.828 -17.469 1 67.44 311 ARG A O 1
ATOM 2513 N N . THR A 1 312 ? -3.027 -18.734 -18.422 1 52.5 312 THR A N 1
ATOM 2514 C CA . THR A 1 312 ? -3.514 -19.875 -19.172 1 52.5 312 THR A CA 1
ATOM 2515 C C . THR A 1 312 ? -2.611 -20.156 -20.375 1 52.5 312 THR A C 1
ATOM 2517 O O . THR A 1 312 ? -2.008 -19.234 -20.938 1 52.5 312 THR A O 1
ATOM 2520 N N . MET B 1 1 ? 1.605 23.453 -61.094 1 23.7 1 MET B N 1
ATOM 2521 C CA . MET B 1 1 ? 3.051 23.375 -60.906 1 23.7 1 MET B CA 1
ATOM 2522 C C . MET B 1 1 ? 3.398 23.438 -59.406 1 23.7 1 MET B C 1
ATOM 2524 O O . MET B 1 1 ? 3.811 24.484 -58.906 1 23.7 1 MET B O 1
ATOM 2528 N N . THR B 1 2 ? 2.623 22.906 -58.5 1 25.61 2 THR B N 1
ATOM 2529 C CA . THR B 1 2 ? 2.322 23.094 -57.062 1 25.61 2 THR B CA 1
ATOM 2530 C C . THR B 1 2 ? 3.496 22.641 -56.219 1 25.61 2 THR B C 1
ATOM 2532 O O . THR B 1 2 ? 3.887 21.469 -56.25 1 25.61 2 THR B O 1
ATOM 2535 N N . THR B 1 3 ? 4.387 23.578 -55.812 1 23.78 3 THR B N 1
ATOM 2536 C CA . THR B 1 3 ? 5.734 23.562 -55.25 1 23.78 3 THR B CA 1
ATOM 2537 C C . THR B 1 3 ? 5.738 22.922 -53.875 1 23.78 3 THR B C 1
ATOM 2539 O O . THR B 1 3 ? 4.996 23.359 -52.969 1 23.78 3 THR B O 1
ATOM 2542 N N . TYR B 1 4 ? 6 21.625 -53.688 1 24.92 4 TYR B N 1
ATOM 2543 C CA . TYR B 1 4 ? 6.016 20.656 -52.594 1 24.92 4 TYR B CA 1
ATOM 2544 C C . TYR B 1 4 ? 7.094 21 -51.594 1 24.92 4 TYR B C 1
ATOM 2546 O O . TYR B 1 4 ? 8.289 20.828 -51.844 1 24.92 4 TYR B O 1
ATOM 2554 N N . ARG B 1 5 ? 6.949 22.203 -50.906 1 25.98 5 ARG B N 1
ATOM 2555 C CA . ARG B 1 5 ? 8.109 22.578 -50.094 1 25.98 5 ARG B CA 1
ATOM 2556 C C . ARG B 1 5 ? 8.398 21.531 -49.031 1 25.98 5 ARG B C 1
ATOM 2558 O O . ARG B 1 5 ? 7.496 21.078 -48.312 1 25.98 5 ARG B O 1
ATOM 2565 N N . PRO B 1 6 ? 9.562 20.891 -49 1 24.69 6 PRO B N 1
ATOM 2566 C CA . PRO B 1 6 ? 10.031 19.75 -48.188 1 24.69 6 PRO B CA 1
ATOM 2567 C C . PRO B 1 6 ? 10.164 20.094 -46.719 1 24.69 6 PRO B C 1
ATOM 2569 O O . PRO B 1 6 ? 10.633 21.172 -46.375 1 24.69 6 PRO B O 1
ATOM 2572 N N . HIS B 1 7 ? 9.133 19.828 -45.875 1 24.7 7 HIS B N 1
ATOM 2573 C CA . HIS B 1 7 ? 9.078 20.266 -44.469 1 24.7 7 HIS B CA 1
ATOM 2574 C C . HIS B 1 7 ? 10.336 19.844 -43.719 1 24.7 7 HIS B C 1
ATOM 2576 O O . HIS B 1 7 ? 10.867 18.766 -43.938 1 24.7 7 HIS B O 1
ATOM 2582 N N . PRO B 1 8 ? 11.102 20.781 -43.188 1 25.97 8 PRO B N 1
ATOM 2583 C CA . PRO B 1 8 ? 12.438 20.609 -42.625 1 25.97 8 PRO B CA 1
ATOM 2584 C C . PRO B 1 8 ? 12.469 19.578 -41.5 1 25.97 8 PRO B C 1
ATOM 2586 O O . PRO B 1 8 ? 11.445 19.312 -40.875 1 25.97 8 PRO B O 1
ATOM 25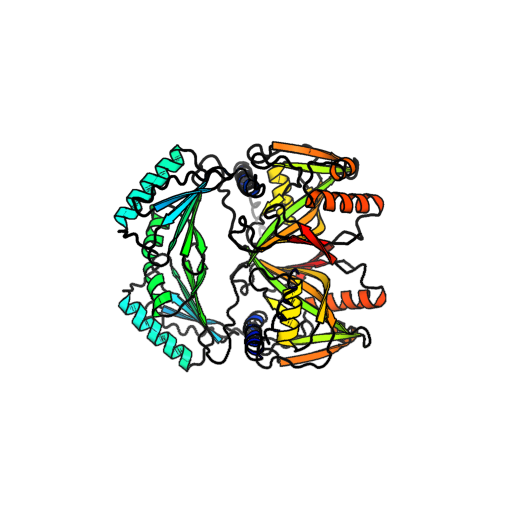89 N N . PRO B 1 9 ? 13.531 18.719 -41.406 1 23.67 9 PRO B N 1
ATOM 2590 C CA . PRO B 1 9 ? 13.805 17.531 -40.562 1 23.67 9 PRO B CA 1
ATOM 2591 C C . PRO B 1 9 ? 13.836 17.844 -39.094 1 23.67 9 PRO B C 1
ATOM 2593 O O . PRO B 1 9 ? 14.258 18.922 -38.688 1 23.67 9 PRO B O 1
ATOM 2596 N N . HIS B 1 10 ? 12.789 17.5 -38.281 1 21.69 10 HIS B N 1
ATOM 2597 C CA . HIS B 1 10 ? 12.586 17.766 -36.875 1 21.69 10 HIS B CA 1
ATOM 2598 C C . HIS B 1 10 ? 13.812 17.359 -36.031 1 21.69 10 HIS B C 1
ATOM 2600 O O . HIS B 1 10 ? 14.305 16.234 -36.156 1 21.69 10 HIS B O 1
ATOM 2606 N N . GLN B 1 11 ? 14.688 18.25 -35.688 1 19.16 11 GLN B N 1
ATOM 2607 C CA . GLN B 1 11 ? 15.93 18.156 -34.938 1 19.16 11 GLN B CA 1
ATOM 2608 C C . GLN B 1 11 ? 15.727 17.375 -33.625 1 19.16 11 GLN B C 1
ATOM 2610 O O . GLN B 1 11 ? 14.812 17.672 -32.844 1 19.16 11 GLN B O 1
ATOM 2615 N N . ALA B 1 12 ? 16.266 16.141 -33.469 1 22.52 12 ALA B N 1
ATOM 2616 C CA . ALA B 1 12 ? 16.422 15.109 -32.438 1 22.52 12 ALA B CA 1
ATOM 2617 C C . ALA B 1 12 ? 17.109 15.664 -31.203 1 22.52 12 ALA B C 1
ATOM 2619 O O . ALA B 1 12 ? 18.266 16.078 -31.25 1 22.52 12 ALA B O 1
ATOM 2620 N N . HIS B 1 13 ? 16.328 16.453 -30.344 1 20.55 13 HIS B N 1
ATOM 2621 C CA . HIS B 1 13 ? 16.938 17.031 -29.156 1 20.55 13 HIS B CA 1
ATOM 2622 C C . HIS B 1 13 ? 17.719 15.984 -28.375 1 20.55 13 HIS B C 1
ATOM 2624 O O . HIS B 1 13 ? 17.203 14.898 -28.094 1 20.55 13 HIS B O 1
ATOM 2630 N N . VAL B 1 14 ? 19.047 15.914 -28.422 1 22.41 14 VAL B N 1
ATOM 2631 C CA . VAL B 1 14 ? 20.156 15.211 -27.797 1 22.41 14 VAL B CA 1
ATOM 2632 C C . VAL B 1 14 ? 20.062 15.344 -26.281 1 22.41 14 VAL B C 1
ATOM 2634 O O . VAL B 1 14 ? 20.156 16.453 -25.734 1 22.41 14 VAL B O 1
ATOM 2637 N N . HIS B 1 15 ? 19.125 14.625 -25.656 1 22.12 15 HIS B N 1
ATOM 2638 C CA . HIS B 1 15 ? 19.016 14.648 -24.203 1 22.12 15 HIS B CA 1
ATOM 2639 C C . HIS B 1 15 ? 20.344 14.328 -23.531 1 22.12 15 HIS B C 1
ATOM 2641 O O . HIS B 1 15 ? 20.984 13.336 -23.875 1 22.12 15 HIS B O 1
ATOM 2647 N N . SER B 1 16 ? 21.094 15.305 -23.062 1 21.52 16 SER B N 1
ATOM 2648 C CA . SER B 1 16 ? 22.453 15.312 -22.547 1 21.52 16 SER B CA 1
ATOM 2649 C C . SER B 1 16 ? 22.625 14.32 -21.406 1 21.52 16 SER B C 1
ATOM 2651 O O . SER B 1 16 ? 21.641 13.922 -20.781 1 21.52 16 SER B O 1
ATOM 2653 N N . ALA B 1 17 ? 23.953 13.781 -21.047 1 22.27 17 ALA B N 1
ATOM 2654 C CA . ALA B 1 17 ? 24.656 12.836 -20.188 1 22.27 17 ALA B CA 1
ATOM 2655 C C . ALA B 1 17 ? 24.359 13.102 -18.703 1 22.27 17 ALA B C 1
ATOM 2657 O O . ALA B 1 17 ? 24.5 12.211 -17.875 1 22.27 17 ALA B O 1
ATOM 2658 N N . SER B 1 18 ? 24.141 14.391 -18.297 1 22.84 18 SER B N 1
ATOM 2659 C CA . SER B 1 18 ? 24.141 14.797 -16.906 1 22.84 18 SER B CA 1
ATOM 2660 C C . SER B 1 18 ? 22.953 14.203 -16.156 1 22.84 18 SER B C 1
ATOM 2662 O O . SER B 1 18 ? 23.016 14.023 -14.93 1 22.84 18 SER B O 1
ATOM 2664 N N . GLU B 1 19 ? 21.812 14.102 -16.766 1 25.27 19 GLU B N 1
ATOM 2665 C CA . GLU B 1 19 ? 20.578 13.758 -16.062 1 25.27 19 GLU B CA 1
ATOM 2666 C C . GLU B 1 19 ? 20.594 12.297 -15.617 1 25.27 19 GLU B C 1
ATOM 2668 O O . GLU B 1 19 ? 19.688 11.859 -14.891 1 25.27 19 GLU B O 1
ATOM 2673 N N . LEU B 1 20 ? 21.453 11.445 -16.203 1 25.69 20 LEU B N 1
ATOM 2674 C CA . LEU B 1 20 ? 21.578 10.023 -15.914 1 25.69 20 LEU B CA 1
ATOM 2675 C C . LEU B 1 20 ? 22.125 9.797 -14.508 1 25.69 20 LEU B C 1
ATOM 2677 O O . LEU B 1 20 ? 21.922 8.734 -13.914 1 25.69 20 LEU B O 1
ATOM 2681 N N . MET B 1 21 ? 23.062 10.648 -13.984 1 22.72 21 MET B N 1
ATOM 2682 C CA . MET B 1 21 ? 23.828 10.453 -12.75 1 22.72 21 MET B CA 1
ATOM 2683 C C . MET B 1 21 ? 22.922 10.594 -11.531 1 22.72 21 MET B C 1
ATOM 2685 O O . MET B 1 21 ? 23.266 10.125 -10.445 1 22.72 21 MET B O 1
ATOM 2689 N N . ALA B 1 22 ? 22 11.508 -11.508 1 25.73 22 ALA B N 1
ATOM 2690 C CA . ALA B 1 22 ? 21.266 11.883 -10.297 1 25.73 22 ALA B CA 1
ATOM 2691 C C . ALA B 1 22 ? 20.391 10.734 -9.805 1 25.73 22 ALA B C 1
ATOM 2693 O O . ALA B 1 22 ? 20 10.695 -8.633 1 25.73 22 ALA B O 1
ATOM 2694 N N . ALA B 1 23 ? 19.906 9.883 -10.664 1 26.53 23 ALA B N 1
ATOM 2695 C CA . ALA B 1 23 ? 18.891 8.898 -10.312 1 26.53 23 ALA B CA 1
ATOM 2696 C C . ALA B 1 23 ? 19.453 7.824 -9.391 1 26.53 23 ALA B C 1
ATOM 2698 O O . ALA B 1 23 ? 18.703 7 -8.859 1 26.53 23 ALA B O 1
ATOM 2699 N N . GLY B 1 24 ? 20.828 7.727 -9.227 1 22.98 24 GLY B N 1
ATOM 2700 C CA . GLY B 1 24 ? 21.516 6.691 -8.477 1 22.98 24 GLY B CA 1
ATOM 2701 C C . GLY B 1 24 ? 21.359 6.836 -6.977 1 22.98 24 GLY B C 1
ATOM 2702 O O . GLY B 1 24 ? 21.594 5.887 -6.227 1 22.98 24 GLY B O 1
ATOM 2703 N N . ARG B 1 25 ? 21.234 8.086 -6.344 1 26.91 25 ARG B N 1
ATOM 2704 C CA . ARG B 1 25 ? 21.453 8.43 -4.941 1 26.91 25 ARG B CA 1
ATOM 2705 C C . ARG B 1 25 ? 20.344 7.859 -4.062 1 26.91 25 ARG B C 1
ATOM 2707 O O . ARG B 1 25 ? 20.516 7.727 -2.85 1 26.91 25 ARG B O 1
ATOM 2714 N N . SER B 1 26 ? 19.156 7.684 -4.574 1 26.66 26 SER B N 1
ATOM 2715 C CA . SER B 1 26 ? 18.031 7.52 -3.654 1 26.66 26 SER B CA 1
ATOM 2716 C C . SER B 1 26 ? 18.062 6.145 -2.996 1 26.66 26 SER B C 1
ATOM 2718 O O . SER B 1 26 ? 17.234 5.859 -2.115 1 26.66 26 SER B O 1
ATOM 2720 N N . LEU B 1 27 ? 18.891 5.164 -3.479 1 25.59 27 LEU B N 1
ATOM 2721 C CA . LEU B 1 27 ? 18.859 3.758 -3.094 1 25.59 27 LEU B CA 1
ATOM 2722 C C . LEU B 1 27 ? 19.484 3.553 -1.718 1 25.59 27 LEU B C 1
ATOM 2724 O O . LEU B 1 27 ? 19.156 2.59 -1.02 1 25.59 27 LEU B O 1
ATOM 2728 N N . LEU B 1 28 ? 20.469 4.367 -1.229 1 25.38 28 LEU B N 1
ATOM 2729 C CA . LEU B 1 28 ? 21.312 3.996 -0.096 1 25.38 28 LEU B CA 1
ATOM 2730 C C . LEU B 1 28 ? 20.5 3.982 1.198 1 25.38 28 LEU B C 1
ATOM 2732 O O . LEU B 1 28 ? 20.641 3.068 2.014 1 25.38 28 LEU B O 1
ATOM 2736 N N . LEU B 1 29 ? 19.656 4.949 1.498 1 27.34 29 LEU B N 1
ATOM 2737 C CA . LEU B 1 29 ? 19.234 5.184 2.871 1 27.34 29 LEU B CA 1
ATOM 2738 C C . LEU B 1 29 ? 18.203 4.145 3.301 1 27.34 29 LEU B C 1
ATOM 2740 O O . LEU B 1 29 ? 18.031 3.895 4.496 1 27.34 29 LEU B O 1
ATOM 2744 N N . TYR B 1 30 ? 17.5 3.514 2.363 1 26.16 30 TYR B N 1
ATOM 2745 C CA . TYR B 1 30 ? 16.359 2.773 2.867 1 26.16 30 TYR B CA 1
ATOM 2746 C C . TYR B 1 30 ? 16.797 1.498 3.576 1 26.16 30 TYR B C 1
ATOM 2748 O O . TYR B 1 30 ? 16.172 1.081 4.559 1 26.16 30 TYR B O 1
ATOM 2756 N N . TYR B 1 31 ? 17.891 0.845 3.125 1 26.59 31 TYR B N 1
ATOM 2757 C CA . TYR B 1 31 ? 18.156 -0.49 3.645 1 26.59 31 TYR B CA 1
ATOM 2758 C C . TYR B 1 31 ? 18.797 -0.417 5.023 1 26.59 31 TYR B C 1
ATOM 2760 O O . TYR B 1 31 ? 19.141 -1.446 5.617 1 26.59 31 TYR B O 1
ATOM 2768 N N . GLN B 1 32 ? 19.234 0.713 5.434 1 26.02 32 GLN B N 1
ATOM 2769 C CA . GLN B 1 32 ? 19.906 0.604 6.73 1 26.02 32 GLN B CA 1
ATOM 2770 C C . GLN B 1 32 ? 18.938 0.107 7.801 1 26.02 32 GLN B C 1
ATOM 2772 O O . GLN B 1 32 ? 19.344 -0.548 8.758 1 26.02 32 GLN B O 1
ATOM 2777 N N . ARG B 1 33 ? 17.609 0.461 7.676 1 27.53 33 ARG B N 1
ATOM 2778 C CA . ARG B 1 33 ? 16.875 0.331 8.93 1 27.53 33 ARG B CA 1
ATOM 2779 C C . ARG B 1 33 ? 16.5 -1.123 9.188 1 27.53 33 ARG B C 1
ATOM 2781 O O . ARG B 1 33 ? 15.859 -1.431 10.203 1 27.53 33 ARG B O 1
ATOM 2788 N N . LEU B 1 34 ? 16.656 -2.035 8.219 1 25.55 34 LEU B N 1
ATOM 2789 C CA . LEU B 1 34 ? 15.992 -3.254 8.68 1 25.55 34 LEU B CA 1
ATOM 2790 C C . LEU B 1 34 ? 16.844 -3.977 9.711 1 25.55 34 LEU B C 1
ATOM 2792 O O . LEU B 1 34 ? 16.453 -5.023 10.227 1 25.55 34 LEU B O 1
ATOM 2796 N N . VAL B 1 35 ? 18.172 -4.004 9.586 1 24.97 35 VAL B N 1
ATOM 2797 C CA . VAL B 1 35 ? 18.812 -4.895 10.555 1 24.97 35 VAL B CA 1
ATOM 2798 C C . VAL B 1 35 ? 18.781 -4.254 11.938 1 24.97 35 VAL B C 1
ATOM 2800 O O . VAL B 1 35 ? 19.297 -3.15 12.133 1 24.97 35 VAL B O 1
ATOM 2803 N N . SER B 1 36 ? 17.781 -4.574 12.75 1 25.22 36 SER B N 1
ATOM 2804 C CA . SER B 1 36 ? 17.781 -4.266 14.18 1 25.22 36 SER B CA 1
ATOM 2805 C C . SER B 1 36 ? 19.031 -4.832 14.859 1 25.22 36 SER B C 1
ATOM 2807 O O . SER B 1 36 ? 19.219 -6.051 14.898 1 25.22 36 SER B O 1
ATOM 2809 N N . PRO B 1 37 ? 20.328 -4.574 14.562 1 26.3 37 PRO B N 1
ATOM 2810 C CA . PRO B 1 37 ? 21.109 -4.988 15.734 1 26.3 37 PRO B CA 1
ATOM 2811 C C . PRO B 1 37 ? 20.453 -4.555 17.047 1 26.3 37 PRO B C 1
ATOM 2813 O O . PRO B 1 37 ? 19.781 -3.521 17.109 1 26.3 37 PRO B O 1
ATOM 2816 N N . LEU B 1 38 ? 20.062 -5.52 17.953 1 26.81 38 LEU B N 1
ATOM 2817 C CA . LEU B 1 38 ? 19.891 -5.32 19.391 1 26.81 38 LEU B CA 1
ATOM 2818 C C . LEU B 1 38 ? 20.953 -4.383 19.953 1 26.81 38 LEU B C 1
ATOM 2820 O O . LEU B 1 38 ? 21.719 -4.762 20.844 1 26.81 38 LEU B O 1
ATOM 2824 N N . VAL B 1 39 ? 21.875 -3.861 19.125 1 25.08 39 VAL B N 1
ATOM 2825 C CA . VAL B 1 39 ? 22.703 -3.02 20 1 25.08 39 VAL B CA 1
ATOM 2826 C C . VAL B 1 39 ? 21.812 -1.992 20.703 1 25.08 39 VAL B C 1
ATOM 2828 O O . VAL B 1 39 ? 21.109 -1.226 20.047 1 25.08 39 VAL B O 1
ATOM 2831 N N . ARG B 1 40 ? 21.375 -2.26 21.922 1 27.67 40 ARG B N 1
ATOM 2832 C CA . ARG B 1 40 ? 21.016 -1.289 22.953 1 27.67 40 ARG B CA 1
ATOM 2833 C C . ARG B 1 40 ? 21.844 -0.009 22.812 1 27.67 40 ARG B C 1
ATOM 2835 O O . ARG B 1 40 ? 22.906 0.123 23.406 1 27.67 40 ARG B O 1
ATOM 2842 N N . ARG B 1 41 ? 22.172 0.392 21.562 1 30.72 41 ARG B N 1
ATOM 2843 C CA . ARG B 1 41 ? 22.781 1.704 21.781 1 30.72 41 ARG B CA 1
ATOM 2844 C C . ARG B 1 41 ? 21.828 2.617 22.547 1 30.72 41 ARG B C 1
ATOM 2846 O O . ARG B 1 41 ? 20.625 2.582 22.344 1 30.72 41 ARG B O 1
ATOM 2853 N N . HIS B 1 42 ? 22.188 2.945 23.703 1 27.34 42 HIS B N 1
ATOM 2854 C CA . HIS B 1 42 ? 21.766 4.102 24.484 1 27.34 42 HIS B CA 1
ATOM 2855 C C . HIS B 1 42 ? 21.422 5.285 23.594 1 27.34 42 HIS B C 1
ATOM 2857 O O . HIS B 1 42 ? 22.281 5.754 22.828 1 27.34 42 HIS B O 1
ATOM 2863 N N . ASN B 1 43 ? 20.25 5.156 22.828 1 33.34 43 ASN B N 1
ATOM 2864 C CA . ASN B 1 43 ? 19.688 6.418 22.359 1 33.34 43 ASN B CA 1
ATOM 2865 C C . ASN B 1 43 ? 20.078 7.578 23.266 1 33.34 43 ASN B C 1
ATOM 2867 O O . ASN B 1 43 ? 19.625 7.652 24.406 1 33.34 43 ASN B O 1
ATOM 2871 N N . SER B 1 44 ? 21.328 7.82 23.328 1 31.86 44 SER B N 1
ATOM 2872 C CA . SER B 1 44 ? 21.609 9.055 24.062 1 31.86 44 SER B CA 1
ATOM 2873 C C . SER B 1 44 ? 20.641 10.164 23.656 1 31.86 44 SER B C 1
ATOM 2875 O O . SER B 1 44 ? 20.625 10.586 22.5 1 31.86 44 SER B O 1
ATOM 2877 N N . SER B 1 45 ? 19.391 10.023 24.047 1 37.59 45 SER B N 1
ATOM 2878 C CA . SER B 1 45 ? 18.547 11.219 24.094 1 37.59 45 SER B CA 1
ATOM 2879 C C . SER B 1 45 ? 19.391 12.461 24.375 1 37.59 45 SER B C 1
ATOM 2881 O O . SER B 1 45 ? 20.062 12.547 25.391 1 37.59 45 SER B O 1
ATOM 2883 N N . ILE B 1 46 ? 20.125 12.883 23.547 1 40.19 46 ILE B N 1
ATOM 2884 C CA . ILE B 1 46 ? 20.5 14.25 23.906 1 40.19 46 ILE B CA 1
ATOM 2885 C C . ILE B 1 46 ? 19.266 15.047 24.297 1 40.19 46 ILE B C 1
ATOM 2887 O O . ILE B 1 46 ? 18.375 15.273 23.469 1 40.19 46 ILE B O 1
ATOM 2891 N N . SER B 1 47 ? 18.609 14.719 25.375 1 40.38 47 SER B N 1
ATOM 2892 C CA . SER B 1 47 ? 17.516 15.398 26.062 1 40.38 47 SER B CA 1
ATOM 2893 C C . SER B 1 47 ? 17.641 16.922 25.938 1 40.38 47 SER B C 1
ATOM 2895 O O . SER B 1 47 ? 17.719 17.625 26.938 1 40.38 47 SER B O 1
ATOM 2897 N N . SER B 1 48 ? 18.047 17.5 24.953 1 39.94 48 SER B N 1
ATOM 2898 C CA . SER B 1 48 ? 17.797 18.922 25.172 1 39.94 48 SER B CA 1
ATOM 2899 C C . SER B 1 48 ? 16.297 19.188 25.359 1 39.94 48 SER B C 1
ATOM 2901 O O . SER B 1 48 ? 15.586 19.422 24.375 1 39.94 48 SER B O 1
ATOM 2903 N N . GLU B 1 49 ? 15.57 18.453 26.188 1 46.22 49 GLU B N 1
ATOM 2904 C CA . GLU B 1 49 ? 14.227 18.75 26.656 1 46.22 49 GLU B CA 1
ATOM 2905 C C . GLU B 1 49 ? 14.055 20.234 26.969 1 46.22 49 GLU B C 1
ATOM 2907 O O . GLU B 1 49 ? 12.938 20.719 27.094 1 46.22 49 GLU B O 1
ATOM 2912 N N . ALA B 1 50 ? 15.125 20.938 27.219 1 49.59 50 ALA B N 1
ATOM 2913 C CA . ALA B 1 50 ? 14.906 22.188 27.953 1 49.59 50 ALA B CA 1
ATOM 2914 C C . ALA B 1 50 ? 14.109 23.172 27.094 1 49.59 50 ALA B C 1
ATOM 2916 O O . ALA B 1 50 ? 13.391 24.031 27.641 1 49.59 50 ALA B O 1
ATOM 2917 N N . ALA B 1 51 ? 14.125 23.125 25.719 1 63.16 51 ALA B N 1
ATOM 2918 C CA . ALA B 1 51 ? 13.594 24.312 25.047 1 63.16 51 ALA B CA 1
ATOM 2919 C C . ALA B 1 51 ? 12.406 23.953 24.156 1 63.16 51 ALA B C 1
ATOM 2921 O O . ALA B 1 51 ? 12.141 24.641 23.172 1 63.16 51 ALA B O 1
ATOM 2922 N N . GLY B 1 52 ? 11.648 22.859 24.531 1 80.56 52 GLY B N 1
ATOM 2923 C CA . GLY B 1 52 ? 10.43 22.562 23.797 1 80.56 52 GLY B CA 1
ATOM 2924 C C . GLY B 1 52 ? 10.656 21.609 22.625 1 80.56 52 GLY B C 1
ATOM 2925 O O . GLY B 1 52 ? 9.711 21.266 21.922 1 80.56 52 GLY B O 1
ATOM 2926 N N . LEU B 1 53 ? 11.977 21.219 22.406 1 87.31 53 LEU B N 1
ATOM 2927 C CA . LEU B 1 53 ? 12.336 20.297 21.344 1 87.31 53 LEU B CA 1
ATOM 2928 C C . LEU B 1 53 ? 12.891 18.984 21.906 1 87.31 53 LEU B C 1
ATOM 2930 O O . LEU B 1 53 ? 13.828 19 22.703 1 87.31 53 LEU B O 1
ATOM 2934 N N . LYS B 1 54 ? 12.211 17.938 21.656 1 84.62 54 LYS B N 1
ATOM 2935 C CA . LYS B 1 54 ? 12.758 16.625 21.953 1 84.62 54 LYS B CA 1
ATOM 2936 C C . LYS B 1 54 ? 13.508 16.047 20.75 1 84.62 54 LYS B C 1
ATOM 2938 O O . LYS B 1 54 ? 12.898 15.711 19.734 1 84.62 54 LYS B O 1
ATOM 2943 N N . VAL B 1 55 ? 14.82 15.961 20.906 1 87.56 55 VAL B N 1
ATOM 2944 C CA . VAL B 1 55 ? 15.648 15.539 19.797 1 87.56 55 VAL B CA 1
ATOM 2945 C C . VAL B 1 55 ? 16.188 14.133 20.062 1 87.56 55 VAL B C 1
ATOM 2947 O O . VAL B 1 55 ? 16.625 13.828 21.172 1 87.56 55 VAL B O 1
ATOM 2950 N N . SER B 1 56 ? 16.047 13.281 19.078 1 84.38 56 SER B N 1
ATOM 2951 C CA . SER B 1 56 ? 16.625 11.945 19.141 1 84.38 56 SER B CA 1
ATOM 2952 C C . SER B 1 56 ? 17.281 11.555 17.828 1 84.38 56 SER B C 1
ATOM 2954 O O . SER B 1 56 ? 16.984 12.148 16.781 1 84.38 56 SER B O 1
ATOM 2956 N N . LEU B 1 57 ? 18.141 10.641 17.922 1 78.75 57 LEU B N 1
ATOM 2957 C CA . LEU B 1 57 ? 18.812 10.156 16.719 1 78.75 57 LEU B CA 1
ATOM 2958 C C . LEU B 1 57 ? 18.062 8.977 16.109 1 78.75 57 LEU B C 1
ATOM 2960 O O . LEU B 1 57 ? 17.438 8.188 16.828 1 78.75 57 LEU B O 1
ATOM 2964 N N . VAL B 1 58 ? 17.984 9.086 14.836 1 73.94 58 VAL B N 1
ATOM 2965 C CA . VAL B 1 58 ? 17.375 7.984 14.102 1 73.94 58 VAL B CA 1
ATOM 2966 C C . VAL B 1 58 ? 18.453 7.137 13.438 1 73.94 58 VAL B C 1
ATOM 2968 O O . VAL B 1 58 ? 19.016 7.523 12.406 1 73.94 58 VAL B O 1
ATOM 2971 N N . ASP B 1 59 ? 18.688 5.949 14.008 1 64.69 59 ASP B N 1
ATOM 2972 C CA . ASP B 1 59 ? 19.609 4.965 13.445 1 64.69 59 ASP B CA 1
ATOM 2973 C C . ASP B 1 59 ? 18.875 3.936 12.594 1 64.69 59 ASP B C 1
ATOM 2975 O O . ASP B 1 59 ? 17.672 3.703 12.797 1 64.69 59 ASP B O 1
ATOM 2979 N N . PRO B 1 60 ? 19.641 3.35 11.727 1 62.75 60 PRO B N 1
ATOM 2980 C CA . PRO B 1 60 ? 21 3.559 11.266 1 62.75 60 PRO B CA 1
ATOM 2981 C C . PRO B 1 60 ? 21.109 4.66 10.211 1 62.75 60 PRO B C 1
ATOM 2983 O O . PRO B 1 60 ? 22.156 4.812 9.57 1 62.75 60 PRO B O 1
ATOM 2986 N N . PHE B 1 61 ? 20.219 5.535 10.008 1 69.56 61 PHE B N 1
ATOM 2987 C CA . PHE B 1 61 ? 20.141 6.422 8.852 1 69.56 61 PHE B CA 1
ATOM 2988 C C . PHE B 1 61 ? 20.828 7.75 9.141 1 69.56 61 PHE B C 1
ATOM 2990 O O . PHE B 1 61 ? 20.781 8.672 8.32 1 69.56 61 PHE B O 1
ATOM 2997 N N . ASN B 1 62 ? 21.469 7.852 10.258 1 81.25 62 ASN B N 1
ATOM 2998 C CA . ASN B 1 62 ? 22.156 9.086 10.625 1 81.25 62 ASN B CA 1
ATOM 2999 C C . ASN B 1 62 ? 21.234 10.297 10.508 1 81.25 62 ASN B C 1
ATOM 3001 O O . ASN B 1 62 ? 21.625 11.336 9.977 1 81.25 62 ASN B O 1
ATOM 3005 N N . ALA B 1 63 ? 20 10.07 10.883 1 87.06 63 ALA B N 1
ATOM 3006 C CA . ALA B 1 63 ? 19 11.133 10.82 1 87.06 63 ALA B CA 1
ATOM 3007 C C . ALA B 1 63 ? 18.594 11.578 12.227 1 87.06 63 ALA B C 1
ATOM 3009 O O . ALA B 1 63 ? 18.984 10.961 13.219 1 87.06 63 ALA B O 1
ATOM 3010 N N . VAL B 1 64 ? 17.953 12.742 12.258 1 91.19 64 VAL B N 1
ATOM 3011 C CA . VAL B 1 64 ? 17.5 13.312 13.523 1 91.19 64 VAL B CA 1
ATOM 3012 C C . VAL B 1 64 ? 15.984 13.367 13.555 1 91.19 64 VAL B C 1
ATOM 3014 O O . VAL B 1 64 ? 15.344 13.688 12.547 1 91.19 64 VAL B O 1
ATOM 3017 N N . ARG B 1 65 ? 15.453 13.023 14.68 1 91.94 65 ARG B N 1
ATOM 3018 C CA . ARG B 1 65 ? 14.023 13.172 14.914 1 91.94 65 ARG B CA 1
ATOM 3019 C C . ARG B 1 65 ? 13.75 14.25 15.961 1 91.94 65 ARG B C 1
ATOM 3021 O O . ARG B 1 65 ? 14.328 14.227 17.047 1 91.94 65 ARG B O 1
ATOM 3028 N N . VAL B 1 66 ? 12.922 15.18 15.594 1 94.06 66 VAL B N 1
ATOM 3029 C CA . VAL B 1 66 ? 12.539 16.266 16.484 1 94.06 66 VAL B CA 1
ATOM 3030 C C . VAL B 1 66 ? 11.031 16.219 16.75 1 94.06 66 VAL B C 1
ATOM 3032 O O . VAL B 1 66 ? 10.234 16.141 15.805 1 94.06 66 VAL B O 1
ATOM 3035 N N . ARG B 1 67 ? 10.656 16.25 17.922 1 92.44 67 ARG B N 1
ATOM 3036 C CA . ARG B 1 67 ? 9.25 16.344 18.312 1 92.44 67 ARG B CA 1
ATOM 3037 C C . ARG B 1 67 ? 8.992 17.609 19.109 1 92.44 67 ARG B C 1
ATOM 3039 O O . ARG B 1 67 ? 9.68 17.875 20.109 1 92.44 67 ARG B O 1
ATOM 3046 N N . LEU B 1 68 ? 8.102 18.391 18.641 1 93.81 68 LEU B N 1
ATOM 3047 C CA . LEU B 1 68 ? 7.695 19.562 19.422 1 93.81 68 LEU B CA 1
ATOM 3048 C C . LEU B 1 68 ? 6.828 19.141 20.609 1 93.81 68 LEU B C 1
ATOM 3050 O O . LEU B 1 68 ? 5.832 18.438 20.438 1 93.81 68 LEU B O 1
ATOM 3054 N N . ALA B 1 69 ? 7.203 19.531 21.719 1 91.56 69 ALA B N 1
ATOM 3055 C CA . ALA B 1 69 ? 6.398 19.234 22.891 1 91.56 69 ALA B CA 1
ATOM 3056 C C . ALA B 1 69 ? 5.055 19.953 22.844 1 91.56 69 ALA B C 1
ATOM 3058 O O . ALA B 1 69 ? 5 21.156 22.531 1 91.56 69 ALA B O 1
ATOM 3059 N N . GLU B 1 70 ? 4.027 19.266 23.172 1 89.94 70 GLU B N 1
ATOM 3060 C CA . GLU B 1 70 ? 2.689 19.828 23.125 1 89.94 70 GLU B CA 1
ATOM 3061 C C . GLU B 1 70 ? 2.547 21 24.094 1 89.94 70 GLU B C 1
ATOM 3063 O O . GLU B 1 70 ? 1.795 21.938 23.844 1 89.94 70 GLU B O 1
ATOM 3068 N N . THR B 1 71 ? 3.283 20.938 25.109 1 88.81 71 THR B N 1
ATOM 3069 C CA . THR B 1 71 ? 3.162 21.922 26.188 1 88.81 71 THR B CA 1
ATOM 3070 C C . THR B 1 71 ? 4.016 23.141 25.891 1 88.81 71 THR B C 1
ATOM 3072 O O . THR B 1 71 ? 3.887 24.172 26.547 1 88.81 71 THR B O 1
ATOM 3075 N N . ALA B 1 72 ? 4.832 23.062 24.859 1 87 72 ALA B N 1
ATOM 3076 C CA . ALA B 1 72 ? 5.719 24.172 24.547 1 87 72 ALA B CA 1
ATOM 3077 C C . ALA B 1 72 ? 4.949 25.328 23.891 1 87 72 ALA B C 1
ATOM 3079 O O . ALA B 1 72 ? 3.898 25.109 23.281 1 87 72 ALA B O 1
ATOM 3080 N N . HIS B 1 73 ? 5.414 26.5 24.188 1 87.56 73 HIS B N 1
ATOM 3081 C CA . HIS B 1 73 ? 4.863 27.688 23.547 1 87.56 73 HIS B CA 1
ATOM 3082 C C . HIS B 1 73 ? 5.859 28.281 22.547 1 87.56 73 HIS B C 1
ATOM 3084 O O . HIS B 1 73 ? 7.004 28.562 22.906 1 87.56 73 HIS B O 1
ATOM 3090 N N . TRP B 1 74 ? 5.359 28.406 21.297 1 88.38 74 TRP B N 1
ATOM 3091 C CA . TRP B 1 74 ? 6.219 28.906 20.219 1 88.38 74 TRP B CA 1
ATOM 3092 C C . TRP B 1 74 ? 5.582 30.109 19.531 1 88.38 74 TRP B C 1
ATOM 3094 O O . TRP B 1 74 ? 4.402 30.078 19.172 1 88.38 74 TRP B O 1
ATOM 3104 N N . THR B 1 75 ? 6.383 31.203 19.516 1 91.12 75 THR B N 1
ATOM 3105 C CA . THR B 1 75 ? 6.043 32.156 18.453 1 91.12 75 THR B CA 1
ATOM 3106 C C . THR B 1 75 ? 6.648 31.703 17.125 1 91.12 75 THR B C 1
ATOM 3108 O O . THR B 1 75 ? 7.586 30.906 17.094 1 91.12 75 THR B O 1
ATOM 3111 N N . ILE B 1 76 ? 6.129 32.188 16.047 1 93.56 76 ILE B N 1
ATOM 3112 C CA . ILE B 1 76 ? 6.609 31.844 14.719 1 93.56 76 ILE B CA 1
ATOM 3113 C C . ILE B 1 76 ? 8.086 32.219 14.586 1 93.56 76 ILE B C 1
ATOM 3115 O O . ILE B 1 76 ? 8.891 31.422 14.086 1 93.56 76 ILE B O 1
ATOM 3119 N N . GLU B 1 77 ? 8.43 33.375 15.086 1 94.12 77 GLU B N 1
ATOM 3120 C CA . GLU B 1 77 ? 9.789 33.875 14.977 1 94.12 77 GLU B CA 1
ATOM 3121 C C . GLU B 1 77 ? 10.758 33.062 15.828 1 94.12 77 GLU B C 1
ATOM 3123 O O . GLU B 1 77 ? 11.852 32.75 15.391 1 94.12 77 GLU B O 1
ATOM 3128 N N . GLU B 1 78 ? 10.32 32.781 17.016 1 93.38 78 GLU B N 1
ATOM 3129 C CA . GLU B 1 78 ? 11.156 31.984 17.906 1 93.38 78 GLU B CA 1
ATOM 3130 C C . GLU B 1 78 ? 11.414 30.594 17.312 1 93.38 78 GLU B C 1
ATOM 3132 O O . GLU B 1 78 ? 12.539 30.094 17.344 1 93.38 78 GLU B O 1
ATOM 3137 N N . PHE B 1 79 ? 10.391 30.031 16.875 1 95.38 79 PHE B N 1
ATOM 3138 C CA . PHE B 1 79 ? 10.508 28.719 16.25 1 95.38 79 PHE B CA 1
ATOM 3139 C C . PHE B 1 79 ? 11.477 28.766 15.07 1 95.38 79 PHE B C 1
ATOM 3141 O O . PHE B 1 79 ? 12.359 27.922 14.953 1 95.38 79 PHE B O 1
ATOM 3148 N N . LYS B 1 80 ? 11.266 29.656 14.148 1 95.75 80 LYS B N 1
ATOM 3149 C CA . LYS B 1 80 ? 12.094 29.797 12.953 1 95.75 80 LYS B CA 1
ATOM 3150 C C . LYS B 1 80 ? 13.57 29.891 13.32 1 95.75 80 LYS B C 1
ATOM 3152 O O . LYS B 1 80 ? 14.406 29.203 12.734 1 95.75 80 LYS B O 1
ATOM 3157 N N . GLU B 1 81 ? 13.875 30.734 14.281 1 94.62 81 GLU B N 1
ATOM 3158 C CA . GLU B 1 81 ? 15.25 30.953 14.695 1 94.62 81 GLU B CA 1
ATOM 3159 C C . GLU B 1 81 ? 15.867 29.703 15.305 1 94.62 81 GLU B C 1
ATOM 3161 O O . GLU B 1 81 ? 16.969 29.297 14.922 1 94.62 81 GLU B O 1
ATOM 3166 N N . LYS B 1 82 ? 15.141 29.125 16.172 1 94.31 82 LYS B N 1
ATOM 3167 C CA . LYS B 1 82 ? 15.648 27.953 16.859 1 94.31 82 LYS B CA 1
ATOM 3168 C C . LYS B 1 82 ? 15.82 26.781 15.883 1 94.31 82 LYS B C 1
ATOM 3170 O O . LYS B 1 82 ? 16.844 26.094 15.922 1 94.31 82 LYS B O 1
ATOM 3175 N N . MET B 1 83 ? 14.844 26.516 15.07 1 95.19 83 MET B N 1
ATOM 3176 C CA . MET B 1 83 ? 14.906 25.406 14.117 1 95.19 83 MET B CA 1
ATOM 3177 C C . MET B 1 83 ? 16.047 25.609 13.117 1 95.19 83 MET B C 1
ATOM 3179 O O . MET B 1 83 ? 16.781 24.672 12.812 1 95.19 83 MET B O 1
ATOM 3183 N N . SER B 1 84 ? 16.188 26.844 12.617 1 94.88 84 SER B N 1
ATOM 3184 C CA . SER B 1 84 ? 17.266 27.141 11.688 1 94.88 84 SER B CA 1
ATOM 3185 C C . SER B 1 84 ? 18.625 26.875 12.328 1 94.88 84 SER B C 1
ATOM 3187 O O . SER B 1 84 ? 19.531 26.328 11.68 1 94.88 84 SER B O 1
ATOM 3189 N N . PHE B 1 85 ? 18.734 27.328 13.57 1 94.38 85 PHE B N 1
ATOM 3190 C CA . PHE B 1 85 ? 19.984 27.109 14.305 1 94.38 85 PHE B CA 1
ATOM 3191 C C . PHE B 1 85 ? 20.297 25.625 14.391 1 94.38 85 PHE B C 1
ATOM 3193 O O . PHE B 1 85 ? 21.422 25.203 14.102 1 94.38 85 PHE B O 1
ATOM 3200 N N . HIS B 1 86 ? 19.328 24.812 14.766 1 94.94 86 HIS B N 1
ATOM 3201 C CA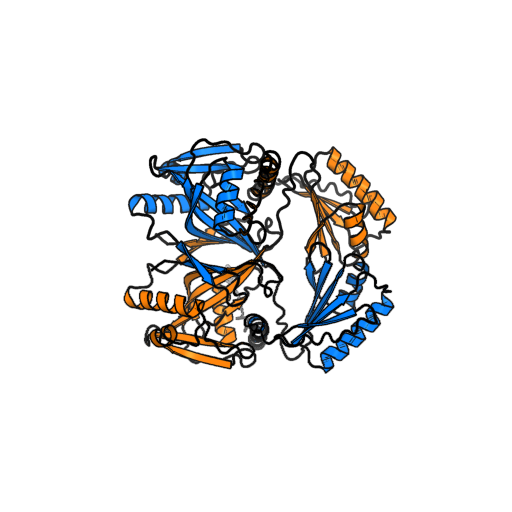 . HIS B 1 86 ? 19.531 23.375 14.914 1 94.94 86 HIS B CA 1
ATOM 3202 C C . HIS B 1 86 ? 19.812 22.719 13.57 1 94.94 86 HIS B C 1
ATOM 3204 O O . HIS B 1 86 ? 20.641 21.797 13.484 1 94.94 86 HIS B O 1
ATOM 3210 N N . ILE B 1 87 ? 19.141 23.109 12.555 1 95.69 87 ILE B N 1
ATOM 3211 C CA . ILE B 1 87 ? 19.344 22.547 11.219 1 95.69 87 ILE B CA 1
ATOM 3212 C C . ILE B 1 87 ? 20.797 22.781 10.789 1 95.69 87 ILE B C 1
ATOM 3214 O O . ILE B 1 87 ? 21.453 21.875 10.273 1 95.69 87 ILE B O 1
ATOM 3218 N N . ASP B 1 88 ? 21.266 23.953 11.008 1 94.5 88 ASP B N 1
ATOM 3219 C CA . ASP B 1 88 ? 22.656 24.266 10.68 1 94.5 88 ASP B CA 1
ATOM 3220 C C . ASP B 1 88 ? 23.609 23.375 11.461 1 94.5 88 ASP B C 1
ATOM 3222 O O . ASP B 1 88 ? 24.625 22.906 10.914 1 94.5 88 ASP B O 1
ATOM 3226 N N . GLN B 1 89 ? 23.312 23.219 12.68 1 94.69 89 GLN B N 1
ATOM 3227 C CA . GLN B 1 89 ? 24.125 22.344 13.516 1 94.69 89 GLN B CA 1
ATOM 3228 C C . GLN B 1 89 ? 24.125 20.922 12.953 1 94.69 89 GLN B C 1
ATOM 3230 O O . GLN B 1 89 ? 25.188 20.281 12.883 1 94.69 89 GLN B O 1
ATOM 3235 N N . TRP B 1 90 ? 22.969 20.438 12.586 1 94.44 90 TRP B N 1
ATOM 3236 C CA . TRP B 1 90 ? 22.859 19.062 12.078 1 94.44 90 TRP B CA 1
ATOM 3237 C C . TRP B 1 90 ? 23.578 18.938 10.734 1 94.44 90 TRP B C 1
ATOM 3239 O O . TRP B 1 90 ? 24.141 17.875 10.43 1 94.44 90 TRP B O 1
ATOM 3249 N N . ILE B 1 91 ? 23.516 19.922 9.945 1 93.5 91 ILE B N 1
ATOM 3250 C CA . ILE B 1 91 ? 24.25 19.938 8.688 1 93.5 91 ILE B CA 1
ATOM 3251 C C . ILE B 1 91 ? 25.75 19.844 8.969 1 93.5 91 ILE B C 1
ATOM 3253 O O . ILE B 1 91 ? 26.469 19.078 8.32 1 93.5 91 ILE B O 1
ATOM 3257 N N . SER B 1 92 ? 26.219 20.594 9.898 1 93.25 92 SER B N 1
ATOM 3258 C CA . SER B 1 92 ? 27.625 20.594 10.266 1 93.25 92 SER B CA 1
ATOM 3259 C C . SER B 1 92 ? 28.047 19.219 10.805 1 93.25 92 SER B C 1
ATOM 3261 O O . SER B 1 92 ? 29.203 18.797 10.609 1 93.25 92 SER B O 1
ATOM 3263 N N . GLU B 1 93 ? 27.141 18.562 11.445 1 92.38 93 GLU B N 1
ATOM 3264 C CA . GLU B 1 93 ? 27.391 17.234 12 1 92.38 93 GLU B CA 1
ATOM 3265 C C . GLU B 1 93 ? 27.266 16.156 10.922 1 92.38 93 GLU B C 1
ATOM 3267 O O . GLU B 1 93 ? 27.406 14.969 11.211 1 92.38 93 GLU B O 1
ATOM 3272 N N . LYS B 1 94 ? 26.859 16.562 9.75 1 90.56 94 LYS B N 1
ATOM 3273 C CA . LYS B 1 94 ? 26.75 15.695 8.578 1 90.56 94 LYS B CA 1
ATOM 3274 C C . LYS B 1 94 ? 25.625 14.688 8.75 1 90.56 94 LYS B C 1
ATOM 3276 O O . LYS B 1 94 ? 25.781 13.508 8.422 1 90.56 94 LYS B O 1
ATOM 3281 N N . ARG B 1 95 ? 24.594 15.188 9.414 1 90.12 95 ARG B N 1
ATOM 3282 C CA . ARG B 1 95 ? 23.391 14.375 9.484 1 90.12 95 ARG B CA 1
ATOM 3283 C C . ARG B 1 95 ? 22.719 14.273 8.117 1 90.12 95 ARG B C 1
ATOM 3285 O O . ARG B 1 95 ? 22.828 15.188 7.297 1 90.12 95 ARG B O 1
ATOM 3292 N N . SER B 1 96 ? 22 13.172 7.891 1 87.88 96 SER B N 1
ATOM 3293 C CA . SER B 1 96 ? 21.422 12.93 6.574 1 87.88 96 SER B CA 1
ATOM 3294 C C . SER B 1 96 ? 20.078 13.641 6.418 1 87.88 96 SER B C 1
ATOM 3296 O O . SER B 1 96 ? 19.781 14.188 5.355 1 87.88 96 SER B O 1
ATOM 3298 N N . ALA B 1 97 ? 19.281 13.562 7.473 1 91.94 97 ALA B N 1
ATOM 3299 C CA . ALA B 1 97 ? 17.922 14.102 7.383 1 91.94 97 ALA B CA 1
ATOM 3300 C C . ALA B 1 97 ? 17.391 14.484 8.766 1 91.94 97 ALA B C 1
ATOM 3302 O O . ALA B 1 97 ? 17.953 14.062 9.781 1 91.94 97 ALA B O 1
ATOM 3303 N N . VAL B 1 98 ? 16.359 15.297 8.766 1 93.75 98 VAL B N 1
ATOM 3304 C CA . VAL B 1 98 ? 15.656 15.633 9.992 1 93.75 98 VAL B CA 1
ATOM 3305 C C . VAL B 1 98 ? 14.164 15.367 9.812 1 93.75 98 VAL B C 1
ATOM 3307 O O . VAL B 1 98 ? 13.578 15.711 8.781 1 93.75 98 VAL B O 1
ATOM 3310 N N . TRP B 1 99 ? 13.633 14.695 10.766 1 92.31 99 TRP B N 1
ATOM 3311 C CA . TRP B 1 99 ? 12.195 14.469 10.883 1 92.31 99 TRP B CA 1
ATOM 3312 C C . TRP B 1 99 ? 11.594 15.367 11.953 1 92.31 99 TRP B C 1
ATOM 3314 O O . TRP B 1 99 ? 12.047 15.367 13.102 1 92.31 99 TRP B O 1
ATOM 3324 N N . LEU B 1 100 ? 10.578 16.109 11.562 1 94.88 100 LEU B N 1
ATOM 3325 C CA . LEU B 1 100 ? 9.93 17.016 12.5 1 94.88 100 LEU B CA 1
ATOM 3326 C C . LEU B 1 100 ? 8.477 16.609 12.742 1 94.88 100 LEU B C 1
ATOM 3328 O O . LEU B 1 100 ? 7.664 16.625 11.82 1 94.88 100 LEU B O 1
ATOM 3332 N N . HIS B 1 101 ? 8.195 16.25 13.945 1 93.88 101 HIS B N 1
ATOM 3333 C CA . HIS B 1 101 ? 6.836 15.922 14.367 1 93.88 101 HIS B CA 1
ATOM 3334 C C . HIS B 1 101 ? 6.141 17.141 14.961 1 93.88 101 HIS B C 1
ATOM 3336 O O . HIS B 1 101 ? 6.555 17.656 16 1 93.88 101 HIS B O 1
ATOM 3342 N N . VAL B 1 102 ? 5.062 17.594 14.336 1 95.31 102 VAL B N 1
ATOM 3343 C CA . VAL B 1 102 ? 4.328 18.781 14.758 1 95.31 102 VAL B CA 1
ATOM 3344 C C . VAL B 1 102 ? 2.945 18.375 15.266 1 95.31 102 VAL B C 1
ATOM 3346 O O . VAL B 1 102 ? 2.041 18.109 14.469 1 95.31 102 VAL B O 1
ATOM 3349 N N . PRO B 1 103 ? 2.807 18.422 16.562 1 94.44 103 PRO B N 1
ATOM 3350 C CA . PRO B 1 103 ? 1.466 18.141 17.078 1 94.44 103 PRO B CA 1
ATOM 3351 C C . PRO B 1 103 ? 0.427 19.156 16.594 1 94.44 103 PRO B C 1
ATOM 3353 O O . PRO B 1 103 ? 0.772 20.297 16.266 1 94.44 103 PRO B O 1
ATOM 3356 N N . LEU B 1 104 ? -0.796 18.703 16.641 1 93.81 104 LEU B N 1
ATOM 3357 C CA . LEU B 1 104 ? -1.905 19.516 16.141 1 93.81 104 LEU B CA 1
ATOM 3358 C C . LEU B 1 104 ? -1.935 20.875 16.844 1 93.81 104 LEU B C 1
ATOM 3360 O O . LEU B 1 104 ? -2.227 21.891 16.219 1 93.81 104 LEU B O 1
ATOM 3364 N N . VAL B 1 105 ? -1.622 20.969 18.062 1 93 105 VAL B N 1
ATOM 3365 C CA . VAL B 1 105 ? -1.678 22.203 18.828 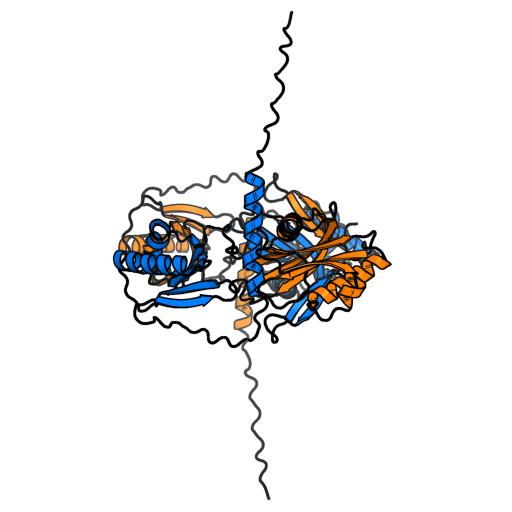1 93 105 VAL B CA 1
ATOM 3366 C C . VAL B 1 105 ? -0.668 23.203 18.281 1 93 105 VAL B C 1
ATOM 3368 O O . VAL B 1 105 ? -0.798 24.406 18.5 1 93 105 VAL B O 1
ATOM 3371 N N . HIS B 1 106 ? 0.337 22.75 17.516 1 94.69 106 HIS B N 1
ATOM 3372 C CA . HIS B 1 106 ? 1.37 23.609 16.969 1 94.69 106 HIS B CA 1
ATOM 3373 C C . HIS B 1 106 ? 1.26 23.703 15.453 1 94.69 106 HIS B C 1
ATOM 3375 O O . HIS B 1 106 ? 2.232 24.047 14.773 1 94.69 106 HIS B O 1
ATOM 3381 N N . CYS B 1 107 ? 0.104 23.453 14.867 1 94.06 107 CYS B N 1
ATOM 3382 C CA . CYS B 1 107 ? -0.057 23.359 13.422 1 94.06 107 CYS B CA 1
ATOM 3383 C C . CYS B 1 107 ? 0.178 24.703 12.758 1 94.06 107 CYS B C 1
ATOM 3385 O O . CYS B 1 107 ? 0.439 24.781 11.555 1 94.06 107 CYS B O 1
ATOM 3387 N N . SER B 1 108 ? 0.118 25.812 13.547 1 92.88 108 SER B N 1
ATOM 3388 C CA . SER B 1 108 ? 0.368 27.141 13 1 92.88 108 SER B CA 1
ATOM 3389 C C . SER B 1 108 ? 1.814 27.281 12.539 1 92.88 108 SER B C 1
ATOM 3391 O O . SER B 1 108 ? 2.143 28.203 11.789 1 92.88 108 SER B O 1
ATOM 3393 N N . LEU B 1 109 ? 2.629 26.406 12.945 1 95.25 109 LEU B N 1
ATOM 3394 C CA . LEU B 1 109 ? 4.051 26.5 12.625 1 95.25 109 LEU B CA 1
ATOM 3395 C C . LEU B 1 109 ? 4.352 25.812 11.297 1 95.25 109 LEU B C 1
ATOM 3397 O O . LEU B 1 109 ? 5.461 25.922 10.773 1 95.25 109 LEU B O 1
ATOM 3401 N N . LEU B 1 110 ? 3.391 25.094 10.742 1 95.88 110 LEU B N 1
ATOM 3402 C CA . LEU B 1 110 ? 3.627 24.281 9.555 1 95.88 110 LEU B CA 1
ATOM 3403 C C . LEU B 1 110 ? 4.082 25.156 8.383 1 95.88 110 LEU B C 1
ATOM 3405 O O . LEU B 1 110 ? 5.016 24.781 7.664 1 95.88 110 LEU B O 1
ATOM 3409 N N . ASN B 1 111 ? 3.453 26.219 8.227 1 94.38 111 ASN B N 1
ATOM 3410 C CA . ASN B 1 111 ? 3.771 27.094 7.094 1 94.38 111 ASN B CA 1
ATOM 3411 C C . ASN B 1 111 ? 5.215 27.578 7.152 1 94.38 111 ASN B C 1
ATOM 3413 O O . ASN B 1 111 ? 5.941 27.5 6.16 1 94.38 111 ASN B O 1
ATOM 3417 N N . VAL B 1 112 ? 5.652 28.094 8.25 1 95.5 112 VAL B N 1
ATOM 3418 C CA . VAL B 1 112 ? 7.012 28.594 8.398 1 95.5 112 VAL B CA 1
ATOM 3419 C C . VAL B 1 112 ? 8.008 27.438 8.297 1 95.5 112 VAL B C 1
ATOM 3421 O O . VAL B 1 112 ? 9.109 27.609 7.773 1 95.5 112 VAL B O 1
ATOM 3424 N N . ALA B 1 113 ? 7.688 26.297 8.82 1 96.62 113 ALA B N 1
ATOM 3425 C CA . ALA B 1 113 ? 8.555 25.125 8.727 1 96.62 113 ALA B CA 1
ATOM 3426 C C . ALA B 1 113 ? 8.836 24.766 7.266 1 96.62 113 ALA B C 1
ATOM 3428 O O . ALA B 1 113 ? 9.969 24.453 6.898 1 96.62 113 ALA B O 1
ATOM 3429 N N . VAL B 1 114 ? 7.812 24.844 6.457 1 95.69 114 VAL B N 1
ATOM 3430 C CA . VAL B 1 114 ? 7.926 24.438 5.059 1 95.69 114 VAL B CA 1
ATOM 3431 C C . VAL B 1 114 ? 8.57 25.562 4.25 1 95.69 114 VAL B C 1
ATOM 3433 O O . VAL B 1 114 ? 9.547 25.328 3.531 1 95.69 114 VAL B O 1
ATOM 3436 N N . LEU B 1 115 ? 8.156 26.75 4.402 1 93.94 115 LEU B N 1
ATOM 3437 C CA . LEU B 1 115 ? 8.57 27.844 3.525 1 93.94 115 LEU B CA 1
ATOM 3438 C C . LEU B 1 115 ? 9.922 28.406 3.953 1 93.94 115 LEU B C 1
ATOM 3440 O O . LEU B 1 115 ? 10.758 28.734 3.107 1 93.94 115 LEU B O 1
ATOM 3444 N N . ASP B 1 116 ? 10.156 28.516 5.203 1 95 116 ASP B N 1
ATOM 3445 C CA . ASP B 1 116 ? 11.352 29.203 5.688 1 95 116 ASP B CA 1
ATOM 3446 C C . ASP B 1 116 ? 12.43 28.203 6.094 1 95 116 ASP B C 1
ATOM 3448 O O . ASP B 1 116 ? 13.617 28.438 5.879 1 95 116 ASP B O 1
ATOM 3452 N N . CYS B 1 117 ? 12 27.125 6.684 1 95.94 117 CYS B N 1
ATOM 3453 C CA . CYS B 1 117 ? 12.984 26.156 7.16 1 95.94 117 CYS B CA 1
ATOM 3454 C C . CYS B 1 117 ? 13.172 25.031 6.152 1 95.94 117 CYS B C 1
ATOM 3456 O O . CYS B 1 117 ? 13.914 24.078 6.41 1 95.94 117 CYS B O 1
ATOM 3458 N N . ARG B 1 118 ? 12.453 24.969 5.074 1 95.19 118 ARG B N 1
ATOM 3459 C CA . ARG B 1 118 ? 12.633 24.125 3.902 1 95.19 118 ARG B CA 1
ATOM 3460 C C . ARG B 1 118 ? 12.273 22.672 4.215 1 95.19 118 ARG B C 1
ATOM 3462 O O . ARG B 1 118 ? 12.914 21.75 3.715 1 95.19 118 ARG B O 1
ATOM 3469 N N . PHE B 1 119 ? 11.383 22.516 5.168 1 96.62 119 PHE B N 1
ATOM 3470 C CA . PHE B 1 119 ? 10.812 21.188 5.371 1 96.62 119 PHE B CA 1
ATOM 3471 C C . PHE B 1 119 ? 9.805 20.859 4.273 1 96.62 119 PHE B C 1
ATOM 3473 O O . PHE B 1 119 ? 9.281 21.766 3.617 1 96.62 119 PHE B O 1
ATOM 3480 N N . ASN B 1 120 ? 9.578 19.594 4.082 1 93.88 120 ASN B N 1
ATOM 3481 C CA . ASN B 1 120 ? 8.484 19.094 3.254 1 93.88 120 ASN B CA 1
ATOM 3482 C C . ASN B 1 120 ? 7.473 18.297 4.078 1 93.88 120 ASN B C 1
ATOM 3484 O O . ASN B 1 120 ? 7.848 17.562 4.988 1 93.88 120 ASN B O 1
ATOM 3488 N N . ILE B 1 121 ? 6.191 18.469 3.754 1 92.94 121 ILE B N 1
ATOM 3489 C CA . ILE B 1 121 ? 5.191 17.625 4.383 1 92.94 121 ILE B CA 1
ATOM 3490 C C . ILE B 1 121 ? 5.387 16.172 3.928 1 92.94 121 ILE B C 1
ATOM 3492 O O . ILE B 1 121 ? 5.395 15.891 2.727 1 92.94 121 ILE B O 1
ATOM 3496 N N . HIS B 1 122 ? 5.555 15.344 4.84 1 87.44 122 HIS B N 1
ATOM 3497 C CA . HIS B 1 122 ? 5.809 13.953 4.484 1 87.44 122 HIS B CA 1
ATOM 3498 C C . HIS B 1 122 ? 4.547 13.109 4.629 1 87.44 122 HIS B C 1
ATOM 3500 O O . HIS B 1 122 ? 4.168 12.383 3.705 1 87.44 122 HIS B O 1
ATOM 3506 N N . HIS B 1 123 ? 3.973 13.117 5.781 1 86.06 123 HIS B N 1
ATOM 3507 C CA . HIS B 1 123 ? 2.723 12.406 6.035 1 86.06 123 HIS B CA 1
ATOM 3508 C C . HIS B 1 123 ? 2.023 12.953 7.277 1 86.06 123 HIS B C 1
ATOM 3510 O O . HIS B 1 123 ? 2.576 13.789 7.988 1 86.06 123 HIS B O 1
ATOM 3516 N N . SER B 1 124 ? 0.787 12.438 7.449 1 87.5 124 SER B N 1
ATOM 3517 C CA . SER B 1 124 ? 0.032 12.836 8.633 1 87.5 124 SER B CA 1
ATOM 3518 C C . SER B 1 124 ? -0.404 11.617 9.445 1 87.5 124 SER B C 1
ATOM 3520 O O . SER B 1 124 ? -0.575 10.531 8.898 1 87.5 124 SER B O 1
ATOM 3522 N N . LEU B 1 125 ? -0.4 11.883 10.68 1 84 125 LEU B N 1
ATOM 3523 C CA . LEU B 1 125 ? -1.017 10.961 11.633 1 84 125 LEU B CA 1
ATOM 3524 C C . LEU B 1 125 ? -2.305 11.547 12.195 1 84 125 LEU B C 1
ATOM 3526 O O . LEU B 1 125 ? -2.793 12.57 11.711 1 84 125 LEU B O 1
ATOM 3530 N N . SER B 1 126 ? -2.908 10.82 13.188 1 83.44 126 SER B N 1
ATOM 3531 C CA . SER B 1 126 ? -4.199 11.258 13.711 1 83.44 126 SER B CA 1
ATOM 3532 C C . SER B 1 126 ? -4.066 12.562 14.492 1 83.44 126 SER B C 1
ATOM 3534 O O . SER B 1 126 ? -5 13.367 14.531 1 83.44 126 SER B O 1
ATOM 3536 N N . ASN B 1 127 ? -2.902 12.852 15.07 1 89.06 127 ASN B N 1
ATOM 3537 C CA . ASN B 1 127 ? -2.805 14.008 15.953 1 89.06 127 ASN B CA 1
ATOM 3538 C C . ASN B 1 127 ? -1.561 14.844 15.656 1 89.06 127 ASN B C 1
ATOM 3540 O O . ASN B 1 127 ? -1.209 15.742 16.422 1 89.06 127 ASN B O 1
ATOM 3544 N N . GLU B 1 128 ? -0.911 14.5 14.562 1 91.75 128 GLU B N 1
ATOM 3545 C CA . GLU B 1 128 ? 0.286 15.266 14.234 1 91.75 128 GLU B CA 1
ATOM 3546 C C . GLU B 1 128 ? 0.602 15.195 12.742 1 91.75 128 GLU B C 1
ATOM 3548 O O . GLU B 1 128 ? 0.145 14.281 12.055 1 91.75 128 GLU B O 1
ATOM 3553 N N . ILE B 1 129 ? 1.298 16.125 12.336 1 93.31 129 ILE B N 1
ATOM 3554 C CA . ILE B 1 129 ? 1.837 16.188 10.977 1 93.31 129 ILE B CA 1
ATOM 3555 C C . ILE B 1 129 ? 3.352 15.992 11.016 1 93.31 129 ILE B C 1
ATOM 3557 O O . ILE B 1 129 ? 4.039 16.609 11.836 1 93.31 129 ILE B O 1
ATOM 3561 N N . VAL B 1 130 ? 3.793 15.117 10.188 1 92.38 130 VAL B N 1
ATOM 3562 C CA . VAL B 1 130 ? 5.219 14.812 10.156 1 92.38 130 VAL B CA 1
ATOM 3563 C C . VAL B 1 130 ? 5.855 15.438 8.914 1 92.38 130 VAL B C 1
ATOM 3565 O O . VAL B 1 130 ? 5.391 15.211 7.797 1 92.38 130 VAL B O 1
ATOM 3568 N N . LEU B 1 131 ? 6.902 16.203 9.141 1 94.56 131 LEU B N 1
ATOM 3569 C CA . LEU B 1 131 ? 7.676 16.828 8.078 1 94.56 131 LEU B CA 1
ATOM 3570 C C . LEU B 1 131 ? 9.055 16.203 7.961 1 94.56 131 LEU B C 1
ATOM 3572 O O . LEU B 1 131 ? 9.523 15.547 8.891 1 94.56 131 LEU B O 1
ATOM 3576 N N . SER B 1 132 ? 9.68 16.359 6.781 1 93.56 132 SER B N 1
ATOM 3577 C CA . SER B 1 132 ? 11.023 15.852 6.574 1 93.56 132 SER B CA 1
ATOM 3578 C C . SER B 1 132 ? 11.875 16.828 5.758 1 93.56 132 SER B C 1
ATOM 3580 O O . SER B 1 132 ? 11.336 17.641 5 1 93.56 132 SER B O 1
ATOM 3582 N N . ARG B 1 133 ? 13.125 16.797 5.992 1 94.44 133 ARG B N 1
ATOM 3583 C CA . ARG B 1 133 ? 14.094 17.562 5.219 1 94.44 133 ARG B CA 1
ATOM 3584 C C . ARG B 1 133 ? 15.398 16.797 5.051 1 94.44 133 ARG B C 1
ATOM 3586 O O . ARG B 1 133 ? 15.992 16.344 6.039 1 94.44 133 ARG B O 1
ATOM 3593 N N . TRP B 1 134 ? 15.781 16.562 3.844 1 93.25 134 TRP B N 1
ATOM 3594 C CA . TRP B 1 134 ? 17.094 16 3.549 1 93.25 134 TRP B CA 1
ATOM 3595 C C . TRP B 1 134 ? 18.188 17.047 3.729 1 93.25 134 TRP B C 1
ATOM 3597 O O . TRP B 1 134 ? 18.062 18.172 3.23 1 93.25 134 TRP B O 1
ATOM 3607 N N . LEU B 1 135 ? 19.25 16.719 4.383 1 92.5 135 LEU B N 1
ATOM 3608 C CA . LEU B 1 135 ? 20.219 17.734 4.785 1 92.5 135 LEU B CA 1
ATOM 3609 C C . LEU B 1 135 ? 21.5 17.625 3.975 1 92.5 135 LEU B C 1
ATOM 3611 O O . LEU B 1 135 ? 22.266 18.594 3.848 1 92.5 135 LEU B O 1
ATOM 3615 N N . ARG B 1 136 ? 21.766 16.422 3.469 1 87.81 136 ARG B N 1
ATOM 3616 C CA . ARG B 1 136 ? 23.016 16.188 2.764 1 87.81 136 ARG B CA 1
ATOM 3617 C C . ARG B 1 136 ? 22.969 16.797 1.362 1 87.81 136 ARG B C 1
ATOM 3619 O O . ARG B 1 136 ? 21.953 16.703 0.674 1 87.81 136 ARG B O 1
ATOM 3626 N N . GLN B 1 137 ? 24.047 17.328 0.995 1 83.69 137 GLN B N 1
ATOM 3627 C CA . GLN B 1 137 ? 24.125 17.938 -0.329 1 83.69 137 GLN B CA 1
ATOM 3628 C C . GLN B 1 137 ? 24.875 17.031 -1.307 1 83.69 137 GLN B C 1
ATOM 3630 O O . GLN B 1 137 ? 24.781 17.219 -2.521 1 83.69 137 GLN B O 1
ATOM 3635 N N . ASP B 1 138 ? 25.547 16.078 -0.823 1 77.94 138 ASP B N 1
ATOM 3636 C CA . ASP B 1 138 ? 26.406 15.227 -1.641 1 77.94 138 ASP B CA 1
ATOM 3637 C C . ASP B 1 138 ? 25.641 14.039 -2.205 1 77.94 138 ASP B C 1
ATOM 3639 O O . ASP B 1 138 ? 26.172 13.25 -2.984 1 77.94 138 ASP B O 1
ATOM 3643 N N . THR B 1 139 ? 24.484 13.906 -1.7 1 76.25 139 THR B N 1
ATOM 3644 C CA . THR B 1 139 ? 23.672 12.797 -2.166 1 76.25 139 THR B CA 1
ATOM 3645 C C . THR B 1 139 ? 22.25 13.266 -2.494 1 76.25 139 THR B C 1
ATOM 3647 O O . THR B 1 139 ? 21.828 14.336 -2.049 1 76.25 139 THR B O 1
ATOM 3650 N N . VAL B 1 140 ? 21.656 12.531 -3.326 1 76.81 140 VAL B N 1
ATOM 3651 C CA . VAL B 1 140 ? 20.25 12.812 -3.613 1 76.81 140 VAL B CA 1
ATOM 3652 C C . VAL B 1 140 ? 19.406 12.461 -2.398 1 76.81 140 VAL B C 1
ATOM 3654 O O . VAL B 1 140 ? 19.812 11.68 -1.541 1 76.81 140 VAL B O 1
ATOM 3657 N N . ASN B 1 141 ? 18.25 13.094 -2.322 1 81.38 141 ASN B N 1
ATOM 3658 C CA . ASN B 1 141 ? 17.297 12.836 -1.247 1 81.38 141 ASN B CA 1
ATOM 3659 C C . ASN B 1 141 ? 16.891 11.367 -1.197 1 81.38 141 ASN B C 1
ATOM 3661 O O . ASN B 1 141 ? 16.391 10.828 -2.182 1 81.38 141 ASN B O 1
ATOM 3665 N N . LYS B 1 142 ? 17.109 10.734 -0.065 1 75.56 142 LYS B N 1
ATOM 3666 C CA . LYS B 1 142 ? 16.859 9.305 0.071 1 75.56 142 LYS B CA 1
ATOM 3667 C C . LYS B 1 142 ? 15.742 9.039 1.069 1 75.56 142 LYS B C 1
ATOM 3669 O O . LYS B 1 142 ? 15.555 7.902 1.515 1 75.56 142 LYS B O 1
ATOM 3674 N N . ILE B 1 143 ? 15.078 10.094 1.452 1 79.31 143 ILE B N 1
ATOM 3675 C CA . ILE B 1 143 ? 13.945 9.906 2.354 1 79.31 143 ILE B CA 1
ATOM 3676 C C . ILE B 1 143 ? 12.875 9.055 1.674 1 79.31 143 ILE B C 1
ATOM 3678 O O . ILE B 1 143 ? 12.422 9.383 0.576 1 79.31 143 ILE B O 1
ATOM 3682 N N . PRO B 1 144 ? 12.578 7.961 2.299 1 73 144 PRO B N 1
ATOM 3683 C CA . PRO B 1 144 ? 11.57 7.105 1.673 1 73 144 PRO B CA 1
ATOM 3684 C C . PRO B 1 144 ? 10.18 7.75 1.646 1 73 144 PRO B C 1
ATOM 3686 O O . PRO B 1 144 ? 9.828 8.5 2.561 1 73 144 PRO B O 1
ATOM 3689 N N . PRO B 1 145 ? 9.477 7.453 0.617 1 73.88 145 PRO B N 1
ATOM 3690 C CA . PRO B 1 145 ? 8.094 7.941 0.595 1 73.88 145 PRO B CA 1
ATOM 3691 C C . PRO B 1 145 ? 7.203 7.238 1.617 1 73.88 145 PRO B C 1
ATOM 3693 O O . PRO B 1 145 ? 7.586 6.207 2.172 1 73.88 145 PRO B O 1
ATOM 3696 N N . PHE B 1 146 ? 6.18 7.867 2.023 1 74.88 146 PHE B N 1
ATOM 3697 C CA . PHE B 1 146 ? 5.18 7.25 2.885 1 74.88 146 PHE B CA 1
ATOM 3698 C C . PHE B 1 146 ? 4.387 6.191 2.127 1 74.88 146 PHE B C 1
ATOM 3700 O O . PHE B 1 146 ? 4.727 5.852 0.991 1 74.88 146 PHE B O 1
ATOM 3707 N N . ALA B 1 147 ? 3.338 5.598 2.824 1 75.62 147 ALA B N 1
ATOM 3708 C CA . ALA B 1 147 ? 2.508 4.582 2.186 1 75.62 147 ALA B CA 1
ATOM 3709 C C . ALA B 1 147 ? 2.102 5.008 0.778 1 75.62 147 ALA B C 1
ATOM 3711 O O . ALA B 1 147 ? 1.7 6.156 0.563 1 75.62 147 ALA B O 1
ATOM 3712 N N . SER B 1 148 ? 2.254 4.133 -0.164 1 76.69 148 SER B N 1
ATOM 3713 C CA . SER B 1 148 ? 2.064 4.441 -1.576 1 76.69 148 SER B CA 1
ATOM 3714 C C . SER B 1 148 ? 0.841 3.727 -2.141 1 76.69 148 SER B C 1
ATOM 3716 O O . SER B 1 148 ? 0.332 4.098 -3.199 1 76.69 148 SER B O 1
ATOM 3718 N N . HIS B 1 149 ? 0.455 2.732 -1.431 1 84.88 149 HIS B N 1
ATOM 3719 C CA . HIS B 1 149 ? -0.594 1.899 -2.006 1 84.88 149 HIS B CA 1
ATOM 3720 C C . HIS B 1 149 ? -1.733 1.684 -1.015 1 84.88 149 HIS B C 1
ATOM 3722 O O . HIS B 1 149 ? -1.496 1.527 0.185 1 84.88 149 HIS B O 1
ATOM 3728 N N . GLN B 1 150 ? -2.861 1.736 -1.523 1 84.69 150 GLN B N 1
ATOM 3729 C CA . GLN B 1 150 ? -3.975 1.1 -0.826 1 84.69 150 GLN B CA 1
ATOM 3730 C C . GLN B 1 150 ? -4.137 -0.353 -1.262 1 84.69 150 GLN B C 1
ATOM 3732 O O . GLN B 1 150 ? -3.764 -0.717 -2.379 1 84.69 150 GLN B O 1
ATOM 3737 N N . VAL B 1 151 ? -4.695 -1.164 -0.406 1 89.75 151 VAL B N 1
ATOM 3738 C CA . VAL B 1 151 ? -4.879 -2.578 -0.714 1 89.75 151 VAL B CA 1
ATOM 3739 C C . VAL B 1 151 ? -6.359 -2.938 -0.634 1 89.75 151 VAL B C 1
ATOM 3741 O O . VAL B 1 151 ? -7.004 -2.721 0.395 1 89.75 151 VAL B O 1
ATOM 3744 N N . GLY B 1 152 ? -6.902 -3.355 -1.715 1 92.38 152 GLY B N 1
ATOM 3745 C CA . GLY B 1 152 ? -8.219 -3.971 -1.772 1 92.38 152 GLY B CA 1
ATOM 3746 C C . GLY B 1 152 ? -8.164 -5.477 -1.941 1 92.38 152 GLY B C 1
ATOM 3747 O O . GLY B 1 152 ? -7.172 -6.016 -2.434 1 92.38 152 GLY B O 1
ATOM 3748 N N . VAL B 1 153 ? -9.227 -6.109 -1.501 1 95.75 153 VAL B N 1
ATOM 3749 C CA . VAL B 1 153 ? -9.289 -7.562 -1.573 1 95.75 153 VAL B CA 1
ATOM 3750 C C . VAL B 1 153 ? -10.711 -8 -1.934 1 95.75 153 VAL B C 1
ATOM 3752 O O . VAL B 1 153 ? -11.688 -7.379 -1.505 1 95.75 153 VAL B O 1
ATOM 3755 N N . CYS B 1 154 ? -10.812 -9 -2.752 1 96.88 154 CYS B N 1
ATOM 3756 C CA . CYS B 1 154 ? -12.117 -9.633 -2.953 1 96.88 154 CYS B CA 1
ATOM 3757 C C . CYS B 1 154 ? -12.031 -11.141 -2.74 1 96.88 154 CYS B C 1
ATOM 3759 O O . CYS B 1 154 ? -10.938 -11.711 -2.752 1 96.88 154 CYS B O 1
ATOM 3761 N N . GLY B 1 155 ? -13.164 -11.68 -2.494 1 98.31 155 GLY B N 1
ATOM 3762 C CA . GLY B 1 155 ? -13.273 -13.117 -2.305 1 98.31 155 GLY B CA 1
ATOM 3763 C C . GLY B 1 155 ? -14.062 -13.805 -3.404 1 98.31 155 GLY B C 1
ATOM 3764 O O . GLY B 1 155 ? -15.227 -13.477 -3.643 1 98.31 155 GLY B O 1
ATOM 3765 N N . VAL B 1 156 ? -13.422 -14.703 -4.086 1 98.5 156 VAL B N 1
ATOM 3766 C CA . VAL B 1 156 ? -14.102 -15.602 -5.012 1 98.5 156 VAL B CA 1
ATOM 3767 C C . VAL B 1 156 ? -14.578 -16.844 -4.27 1 98.5 156 VAL B C 1
ATOM 3769 O O . VAL B 1 156 ? -13.859 -17.844 -4.195 1 98.5 156 VAL B O 1
ATOM 3772 N N . VAL B 1 157 ? -15.727 -16.734 -3.748 1 98.62 157 VAL B N 1
ATOM 3773 C CA . VAL B 1 157 ? -16.297 -17.828 -2.975 1 98.62 157 VAL B CA 1
ATOM 3774 C C . VAL B 1 157 ? -16.875 -18.891 -3.92 1 98.62 157 VAL B C 1
ATOM 3776 O O . VAL B 1 157 ? -17.859 -18.641 -4.609 1 98.62 157 VAL B O 1
ATOM 3779 N N . TYR B 1 158 ? -16.281 -20.031 -3.889 1 98 158 TYR B N 1
ATOM 3780 C CA . TYR B 1 158 ? -16.594 -21.078 -4.852 1 98 158 TYR B CA 1
ATOM 3781 C C . TYR B 1 158 ? -17.266 -22.266 -4.168 1 98 158 TYR B C 1
ATOM 3783 O O . TYR B 1 158 ? -16.672 -22.906 -3.291 1 98 158 TYR B O 1
ATOM 3791 N N . ARG B 1 159 ? -18.453 -22.469 -4.5 1 96.38 159 ARG B N 1
ATOM 3792 C CA . ARG B 1 159 ? -19.188 -23.641 -4.066 1 96.38 159 ARG B CA 1
ATOM 3793 C C . ARG B 1 159 ? -18.906 -24.828 -4.984 1 96.38 159 ARG B C 1
ATOM 3795 O O . ARG B 1 159 ? -19.547 -24.969 -6.035 1 96.38 159 ARG B O 1
ATOM 3802 N N . GLU B 1 160 ? -18.156 -25.75 -4.527 1 93.62 160 GLU B N 1
ATOM 3803 C CA . GLU B 1 160 ? -17.656 -26.844 -5.375 1 93.62 160 GLU B CA 1
ATOM 3804 C C . GLU B 1 160 ? -18.766 -27.812 -5.734 1 93.62 160 GLU B C 1
ATOM 3806 O O . GLU B 1 160 ? -18.797 -28.344 -6.848 1 93.62 160 GLU B O 1
ATOM 3811 N N . ASP B 1 161 ? -19.656 -28.078 -4.855 1 94.12 161 ASP B N 1
ATOM 3812 C CA . ASP B 1 161 ? -20.688 -29.078 -5.059 1 94.12 161 ASP B CA 1
ATOM 3813 C C . ASP B 1 161 ? -21.641 -28.672 -6.18 1 94.12 161 ASP B C 1
ATOM 3815 O O . ASP B 1 161 ? -22.141 -29.516 -6.914 1 94.12 161 ASP B O 1
ATOM 3819 N N . THR B 1 162 ? -21.906 -27.359 -6.352 1 95.25 162 THR B N 1
ATOM 3820 C CA . THR B 1 162 ? -22.844 -26.891 -7.379 1 95.25 162 THR B CA 1
ATOM 3821 C C . THR B 1 162 ? -22.094 -26.172 -8.5 1 95.25 162 THR B C 1
ATOM 3823 O O . THR B 1 162 ? -22.703 -25.781 -9.5 1 95.25 162 THR B O 1
ATOM 3826 N N . SER B 1 163 ? -20.812 -25.969 -8.344 1 96.25 163 SER B N 1
ATOM 3827 C CA . SER B 1 163 ? -19.969 -25.219 -9.281 1 96.25 163 SER B CA 1
ATOM 3828 C C . SER B 1 163 ? -20.469 -23.797 -9.469 1 96.25 163 SER B C 1
ATOM 3830 O O . SER B 1 163 ? -20.594 -23.328 -10.602 1 96.25 163 SER B O 1
ATOM 3832 N N . GLU B 1 164 ? -20.797 -23.172 -8.422 1 97.88 164 GLU B N 1
ATOM 3833 C CA . GLU B 1 164 ? -21.281 -21.797 -8.43 1 97.88 164 GLU B CA 1
ATOM 3834 C C . GLU B 1 164 ? -20.328 -20.859 -7.688 1 97.88 164 GLU B C 1
ATOM 3836 O O . GLU B 1 164 ? -19.562 -21.297 -6.82 1 97.88 164 GLU B O 1
ATOM 3841 N N . ILE B 1 165 ? -20.391 -19.578 -8.07 1 98.12 165 ILE B N 1
ATOM 3842 C CA . ILE B 1 165 ? -19.578 -18.547 -7.438 1 98.12 165 ILE B CA 1
ATOM 3843 C C . ILE B 1 165 ? -20.5 -17.438 -6.898 1 98.12 165 ILE B C 1
ATOM 3845 O O . ILE B 1 165 ? -21.484 -17.078 -7.535 1 98.12 165 ILE B O 1
ATOM 3849 N N . LEU B 1 166 ? -20.156 -16.953 -5.742 1 98.19 166 LEU B N 1
ATOM 3850 C CA . LEU B 1 166 ? -20.906 -15.852 -5.133 1 98.19 166 LEU B CA 1
ATOM 3851 C C . LEU B 1 166 ? -20.562 -14.523 -5.805 1 98.19 166 LEU B C 1
ATOM 3853 O O . LEU B 1 166 ? -19.391 -14.133 -5.863 1 98.19 166 LEU B O 1
ATOM 3857 N N . VAL B 1 167 ? -21.562 -13.836 -6.328 1 97.44 167 VAL B N 1
ATOM 3858 C CA . VAL B 1 167 ? -21.328 -12.562 -7.008 1 97.44 167 VAL B CA 1
ATOM 3859 C C . VAL B 1 167 ? -22.281 -11.508 -6.461 1 97.44 167 VAL B C 1
ATOM 3861 O O . VAL B 1 167 ? -23.344 -11.844 -5.906 1 97.44 167 VAL B O 1
ATOM 3864 N N . THR B 1 168 ? -21.875 -10.242 -6.602 1 95.44 168 THR B N 1
ATOM 3865 C CA . THR B 1 168 ? -22.656 -9.125 -6.098 1 95.44 168 THR B CA 1
ATOM 3866 C C . THR B 1 168 ? -22.75 -8.016 -7.137 1 95.44 168 THR B C 1
ATOM 3868 O O . THR B 1 168 ? -21.969 -7.984 -8.086 1 95.44 168 THR B O 1
ATOM 3871 N N . GLN B 1 169 ? -23.734 -7.246 -7.023 1 91.94 169 GLN B N 1
ATOM 3872 C CA . GLN B 1 169 ? -23.859 -5.965 -7.703 1 91.94 169 GLN B CA 1
ATOM 3873 C C . GLN B 1 169 ? -24.016 -4.82 -6.703 1 91.94 169 GLN B C 1
ATOM 3875 O O . GLN B 1 169 ? -24.734 -4.941 -5.719 1 91.94 169 GLN B O 1
ATOM 3880 N N . ASP B 1 170 ? -23.312 -3.783 -6.996 1 83.75 170 ASP B N 1
ATOM 3881 C CA . ASP B 1 170 ? -23.359 -2.635 -6.094 1 83.75 170 ASP B CA 1
ATOM 3882 C C . ASP B 1 170 ? -24.609 -1.796 -6.332 1 83.75 170 ASP B C 1
ATOM 3884 O O . ASP B 1 170 ? -25.062 -1.655 -7.469 1 83.75 170 ASP B O 1
ATOM 3888 N N . LYS B 1 171 ? -25.109 -1.151 -5.297 1 76.69 171 LYS B N 1
ATOM 3889 C CA . LYS B 1 171 ? -26.312 -0.319 -5.379 1 76.69 171 LYS B CA 1
ATOM 3890 C C . LYS B 1 171 ? -26.016 0.99 -6.109 1 76.69 171 LYS B C 1
ATOM 3892 O O . LYS B 1 171 ? -26.875 1.507 -6.832 1 76.69 171 LYS B O 1
ATOM 3897 N N . TYR B 1 172 ? -24.875 1.496 -6.023 1 65.31 172 TYR B N 1
ATOM 3898 C CA . TYR B 1 172 ? -24.641 2.854 -6.5 1 65.31 172 TYR B CA 1
ATOM 3899 C C . TYR B 1 172 ? -23.641 2.854 -7.66 1 65.31 172 TYR B C 1
ATOM 3901 O O . TYR B 1 172 ? -23.031 3.883 -7.961 1 65.31 172 TYR B O 1
ATOM 3909 N N . LYS B 1 173 ? -23.453 1.667 -8.258 1 69.38 173 LYS B N 1
ATOM 3910 C CA . LYS B 1 173 ? -22.594 1.502 -9.43 1 69.38 173 LYS B CA 1
ATOM 3911 C C . LYS B 1 173 ? -23.344 0.798 -10.562 1 69.38 173 LYS B C 1
ATOM 3913 O O . LYS B 1 173 ? -24.422 0.238 -10.344 1 69.38 173 LYS B O 1
ATOM 3918 N N . PRO B 1 174 ? -22.75 1.012 -11.781 1 71 174 PRO B N 1
ATOM 3919 C CA . PRO B 1 174 ? -23.375 0.237 -12.852 1 71 174 PRO B CA 1
ATOM 3920 C C . PRO B 1 174 ? -23.547 -1.237 -12.492 1 71 174 PRO B C 1
ATOM 3922 O O . PRO B 1 174 ? -22.703 -1.816 -11.82 1 71 174 PRO B O 1
ATOM 3925 N N . ALA B 1 175 ? -24.562 -1.668 -12.953 1 76.88 175 ALA B N 1
ATOM 3926 C CA . ALA B 1 175 ? -24.953 -3.023 -12.586 1 76.88 175 ALA B CA 1
ATOM 3927 C C . ALA B 1 175 ? -24.047 -4.059 -13.234 1 76.88 175 ALA B C 1
ATOM 3929 O O . ALA B 1 175 ? -24.391 -4.648 -14.258 1 76.88 175 ALA B O 1
ATOM 3930 N N . ARG B 1 176 ? -22.953 -4.297 -12.75 1 89.88 176 ARG B N 1
ATOM 3931 C CA . ARG B 1 176 ? -22.016 -5.328 -13.18 1 89.88 176 ARG B CA 1
ATOM 3932 C C . ARG B 1 176 ? -21.719 -6.309 -12.055 1 89.88 176 ARG B C 1
ATOM 3934 O O . ARG B 1 176 ? -21.594 -5.91 -10.891 1 89.88 176 ARG B O 1
ATOM 3941 N N . TRP B 1 177 ? -21.656 -7.535 -12.438 1 93.75 177 TRP B N 1
ATOM 3942 C CA . TRP B 1 177 ? -21.312 -8.555 -11.445 1 93.75 177 TRP B CA 1
ATOM 3943 C C . TRP B 1 177 ? -19.859 -8.461 -11.039 1 93.75 177 TRP B C 1
ATOM 3945 O O . TRP B 1 177 ? -18.969 -8.344 -11.898 1 93.75 177 TRP B O 1
ATOM 3955 N N . LYS B 1 178 ? -19.703 -8.461 -9.852 1 93.88 178 LYS B N 1
ATOM 3956 C CA . LYS B 1 178 ? -18.359 -8.477 -9.281 1 93.88 178 LYS B CA 1
ATOM 3957 C C . LYS B 1 178 ? -18.297 -9.422 -8.086 1 93.88 178 LYS B C 1
ATOM 3959 O O . LYS B 1 178 ? -19.312 -9.992 -7.668 1 93.88 178 LYS B O 1
ATOM 3964 N N . PHE B 1 179 ? -17.141 -9.641 -7.613 1 96.94 179 PHE B N 1
ATOM 3965 C CA . PHE B 1 179 ? -16.953 -10.422 -6.398 1 96.94 179 PHE B CA 1
ATOM 3966 C C . PHE B 1 179 ? -17.031 -9.539 -5.16 1 96.94 179 PHE B C 1
ATOM 3968 O O . PHE B 1 179 ? -16.641 -8.375 -5.199 1 96.94 179 PHE B O 1
ATOM 3975 N N . PRO B 1 180 ? -17.641 -10.062 -4.102 1 96.5 180 PRO B N 1
ATOM 3976 C CA . PRO B 1 180 ? -17.656 -9.273 -2.869 1 96.5 180 PRO B CA 1
ATOM 3977 C C . PRO B 1 180 ? -16.25 -8.922 -2.379 1 96.5 180 PRO B C 1
ATOM 3979 O O . PRO B 1 180 ? -15.367 -9.773 -2.371 1 96.5 180 PRO B O 1
ATOM 3982 N N . GLY B 1 181 ? -16 -7.734 -2.014 1 94.25 181 GLY B N 1
ATOM 3983 C CA . GLY B 1 181 ? -14.695 -7.281 -1.571 1 94.25 181 GLY B CA 1
ATOM 3984 C C . GLY B 1 181 ? -14.703 -5.859 -1.041 1 94.25 181 GLY B C 1
ATOM 3985 O O . GLY B 1 181 ? -15.766 -5.242 -0.929 1 94.25 181 GLY B O 1
ATOM 3986 N N . GLY B 1 182 ? -13.5 -5.383 -0.688 1 90.25 182 GLY B N 1
ATOM 3987 C CA . GLY B 1 182 ? -13.328 -4.047 -0.137 1 90.25 182 GLY B CA 1
ATOM 3988 C C . GLY B 1 182 ? -11.883 -3.705 0.172 1 90.25 182 GLY B C 1
ATOM 3989 O O . GLY B 1 182 ? -10.969 -4.363 -0.324 1 90.25 182 GLY B O 1
ATOM 3990 N N . ILE B 1 183 ? -11.781 -2.684 0.899 1 87.38 183 ILE B N 1
ATOM 3991 C CA . ILE B 1 183 ? -10.453 -2.172 1.22 1 87.38 183 ILE B CA 1
ATOM 3992 C C . ILE B 1 183 ? -9.977 -2.779 2.535 1 87.38 183 ILE B C 1
ATOM 3994 O O . ILE B 1 183 ? -10.75 -2.924 3.482 1 87.38 183 ILE B O 1
ATOM 3998 N N . SER B 1 184 ? -8.727 -3.119 2.549 1 89.38 184 SER B N 1
ATOM 3999 C CA . SER B 1 184 ? -8.125 -3.658 3.764 1 89.38 184 SER B CA 1
ATOM 4000 C C . SER B 1 184 ? -8.094 -2.613 4.875 1 89.38 184 SER B C 1
ATOM 4002 O O . SER B 1 184 ? -7.816 -1.438 4.621 1 89.38 184 SER B O 1
ATOM 4004 N N . GLU B 1 185 ? -8.375 -2.998 6.102 1 81.94 185 GLU B N 1
ATOM 4005 C CA . GLU B 1 185 ? -8.141 -2.156 7.273 1 81.94 185 GLU B CA 1
ATOM 4006 C C . GLU B 1 185 ? -6.664 -2.125 7.648 1 81.94 185 GLU B C 1
ATOM 4008 O O . GLU B 1 185 ? -5.867 -2.902 7.121 1 81.94 185 GLU B O 1
ATOM 4013 N N . PHE B 1 186 ? -6.367 -1.235 8.477 1 78 186 PHE B N 1
ATOM 4014 C CA . PHE B 1 186 ? -4.984 -1.098 8.922 1 78 186 PHE B CA 1
ATOM 4015 C C . PHE B 1 186 ? -4.496 -2.383 9.578 1 78 186 PHE B C 1
ATOM 4017 O O . PHE B 1 186 ? -5.195 -2.965 10.406 1 78 186 PHE B O 1
ATOM 4024 N N . ALA B 1 187 ? -3.293 -2.873 9.133 1 81.25 187 ALA B N 1
ATOM 4025 C CA . ALA B 1 187 ? -2.6 -4.031 9.688 1 81.25 187 ALA B CA 1
ATOM 4026 C C . ALA B 1 187 ? -3.453 -5.293 9.562 1 81.25 187 ALA B C 1
ATOM 4028 O O . ALA B 1 187 ? -3.408 -6.168 10.43 1 81.25 187 ALA B O 1
ATOM 4029 N N . GLU B 1 188 ? -4.297 -5.367 8.625 1 88.06 188 GLU B N 1
ATOM 4030 C CA . GLU B 1 188 ? -5.121 -6.539 8.344 1 88.06 188 GLU B CA 1
ATOM 4031 C C . GLU B 1 188 ? -4.488 -7.422 7.277 1 88.06 188 GLU B C 1
ATOM 4033 O O . GLU B 1 188 ? -4.051 -6.926 6.234 1 88.06 188 GLU B O 1
ATOM 4038 N N . ASP B 1 189 ? -4.461 -8.664 7.594 1 92.44 189 ASP B N 1
ATOM 4039 C CA . ASP B 1 189 ? -3.967 -9.594 6.582 1 92.44 189 ASP B CA 1
ATOM 4040 C C . ASP B 1 189 ? -4.906 -9.648 5.379 1 92.44 189 ASP B C 1
ATOM 4042 O O . ASP B 1 189 ? -6.129 -9.57 5.535 1 92.44 189 ASP B O 1
ATOM 4046 N N . ILE B 1 190 ? -4.332 -9.875 4.199 1 94.88 190 ILE B N 1
ATOM 4047 C CA . ILE B 1 190 ? -5.086 -9.992 2.955 1 94.88 190 ILE B CA 1
ATOM 4048 C C . ILE B 1 190 ? -6.199 -11.023 3.117 1 94.88 190 ILE B C 1
ATOM 4050 O O . ILE B 1 190 ? -7.348 -10.773 2.736 1 94.88 190 ILE B O 1
ATOM 4054 N N . THR B 1 191 ? -5.883 -12.141 3.697 1 95.44 191 THR B N 1
ATOM 4055 C CA . THR B 1 191 ? -6.836 -13.234 3.848 1 95.44 191 THR B CA 1
ATOM 4056 C C . THR B 1 191 ? -7.973 -12.836 4.785 1 95.44 191 THR B C 1
ATOM 4058 O O . THR B 1 191 ? -9.133 -13.141 4.523 1 95.44 191 THR B O 1
ATOM 4061 N N . ASP B 1 192 ? -7.637 -12.156 5.855 1 94.81 192 ASP B N 1
ATOM 4062 C CA . ASP B 1 192 ? -8.641 -11.719 6.816 1 94.81 192 ASP B CA 1
ATOM 4063 C C . ASP B 1 192 ? -9.57 -10.672 6.195 1 94.81 192 ASP B C 1
ATOM 4065 O O . ASP B 1 192 ? -10.766 -10.648 6.492 1 94.81 192 ASP B O 1
ATOM 4069 N N . THR B 1 193 ? -8.992 -9.836 5.414 1 94.62 193 THR B N 1
ATOM 4070 C CA . THR B 1 193 ? -9.797 -8.836 4.73 1 94.62 193 THR B CA 1
ATOM 4071 C C . THR B 1 193 ? -10.852 -9.5 3.848 1 94.62 193 THR B C 1
ATOM 4073 O O . THR B 1 193 ? -12.023 -9.117 3.883 1 94.62 193 THR B O 1
ATOM 4076 N N . ALA B 1 194 ? -10.453 -10.477 3.061 1 96.94 194 ALA B N 1
ATOM 4077 C CA . ALA B 1 194 ? -11.391 -11.18 2.186 1 96.94 194 ALA B CA 1
ATOM 4078 C C . ALA B 1 194 ? -12.523 -11.805 2.986 1 96.94 194 ALA B C 1
ATOM 4080 O O . ALA B 1 194 ? -13.695 -11.648 2.635 1 96.94 194 ALA B O 1
ATOM 4081 N N . GLU B 1 195 ? -12.172 -12.438 4.035 1 97.5 195 GLU B N 1
ATOM 4082 C CA . GLU B 1 195 ? -13.164 -13.133 4.855 1 97.5 195 GLU B CA 1
ATOM 4083 C C . GLU B 1 195 ? -14.125 -12.148 5.516 1 97.5 195 GLU B C 1
ATOM 4085 O O . GLU B 1 195 ? -15.336 -12.367 5.527 1 97.5 195 GLU B O 1
ATOM 4090 N N . ARG B 1 196 ? -13.555 -11.094 6.02 1 94.94 196 ARG B N 1
ATOM 4091 C CA . ARG B 1 196 ? -14.391 -10.078 6.66 1 94.94 196 ARG B CA 1
ATOM 4092 C C . ARG B 1 196 ? -15.344 -9.445 5.652 1 94.94 196 ARG B C 1
ATOM 4094 O O . ARG B 1 196 ? -16.547 -9.328 5.91 1 94.94 196 ARG B O 1
ATOM 4101 N N . GLU B 1 197 ? -14.867 -9.055 4.512 1 95.06 197 GLU B N 1
ATOM 4102 C CA . GLU B 1 197 ? -15.672 -8.367 3.504 1 95.06 197 GLU B CA 1
ATOM 4103 C C . GLU B 1 197 ? -16.781 -9.266 2.967 1 95.06 197 GLU B C 1
ATOM 4105 O O . GLU B 1 197 ? -17.906 -8.812 2.738 1 95.06 197 GLU B O 1
ATOM 4110 N N . VAL B 1 198 ? -16.469 -10.508 2.703 1 96.94 198 VAL B N 1
ATOM 4111 C CA . VAL B 1 198 ? -17.469 -11.453 2.215 1 96.94 198 VAL B CA 1
ATOM 4112 C C . VAL B 1 198 ? -18.578 -11.602 3.246 1 96.94 198 VAL B C 1
ATOM 4114 O O . VAL B 1 198 ? -19.766 -11.562 2.902 1 96.94 198 VAL B O 1
ATOM 4117 N N . LEU B 1 199 ? -18.188 -11.742 4.473 1 96.44 199 LEU B N 1
ATOM 4118 C CA . LEU B 1 199 ? -19.172 -11.867 5.539 1 96.44 199 LEU B CA 1
ATOM 4119 C C . LEU B 1 199 ? -20.016 -10.609 5.648 1 96.44 199 LEU B C 1
ATOM 4121 O O . LEU B 1 199 ? -21.25 -10.68 5.719 1 96.44 199 LEU B O 1
ATOM 4125 N N . GLU B 1 200 ? -19.391 -9.477 5.656 1 91.75 200 GLU B N 1
ATOM 4126 C CA . GLU B 1 200 ? -20.078 -8.203 5.832 1 91.75 200 GLU B CA 1
ATOM 4127 C C . GLU B 1 200 ? -21.047 -7.938 4.684 1 91.75 200 GLU B C 1
ATOM 4129 O O . GLU B 1 200 ? -22.172 -7.48 4.902 1 91.75 200 GLU B O 1
ATOM 4134 N N . GLU B 1 201 ? -20.656 -8.211 3.459 1 93.31 201 GLU B N 1
ATOM 4135 C CA . GLU B 1 201 ? -21.438 -7.812 2.287 1 93.31 201 GLU B CA 1
ATOM 4136 C C . GLU B 1 201 ? -22.5 -8.844 1.956 1 93.31 201 GLU B C 1
ATOM 4138 O O . GLU B 1 201 ? -23.547 -8.508 1.385 1 93.31 201 GLU B O 1
ATOM 4143 N N . THR B 1 202 ? -22.281 -10.109 2.271 1 96.19 202 THR B N 1
ATOM 4144 C CA . THR B 1 202 ? -23.156 -11.148 1.738 1 96.19 202 THR B CA 1
ATOM 4145 C C . THR B 1 202 ? -23.734 -12 2.867 1 96.19 202 THR B C 1
ATOM 4147 O O . THR B 1 202 ? -24.688 -12.75 2.658 1 96.19 202 THR B O 1
ATOM 4150 N N . GLY B 1 203 ? -23.141 -11.953 4.066 1 96 203 GLY B N 1
ATOM 4151 C CA . GLY B 1 203 ? -23.547 -12.797 5.18 1 96 203 GLY B CA 1
ATOM 4152 C C . GLY B 1 203 ? -22.953 -14.195 5.109 1 96 203 GLY B C 1
ATOM 4153 O O . GLY B 1 203 ? -23.203 -15.023 5.992 1 96 203 GLY B O 1
ATOM 4154 N N . ILE B 1 204 ? -22.203 -14.531 4.152 1 97.38 204 ILE B N 1
ATOM 4155 C CA . ILE B 1 204 ? -21.641 -15.867 3.955 1 97.38 204 ILE B CA 1
ATOM 4156 C C . ILE B 1 204 ? -20.328 -15.992 4.719 1 97.38 204 ILE B C 1
ATOM 4158 O O . ILE B 1 204 ? -19.453 -15.133 4.605 1 97.38 204 ILE B O 1
ATOM 4162 N N . MET B 1 205 ? -20.25 -16.984 5.508 1 97.44 205 MET B N 1
ATOM 4163 C CA . MET B 1 205 ? -18.984 -17.344 6.141 1 97.44 205 MET B CA 1
ATOM 4164 C C . MET B 1 205 ? -18.141 -18.203 5.215 1 97.44 205 MET B C 1
ATOM 4166 O O . MET B 1 205 ? -18.578 -19.25 4.758 1 97.44 205 MET B O 1
ATOM 4170 N N . ALA B 1 206 ? -16.938 -17.766 4.918 1 98.19 206 ALA B N 1
ATOM 4171 C CA . ALA B 1 206 ? -16.031 -18.484 4.023 1 98.19 206 ALA B CA 1
ATOM 4172 C C . ALA B 1 206 ? -14.594 -18.359 4.492 1 98.19 206 ALA B C 1
ATOM 4174 O O . ALA B 1 206 ? -14.242 -17.422 5.215 1 98.19 206 ALA B O 1
ATOM 4175 N N . LYS B 1 207 ? -13.828 -19.344 4.125 1 98 207 LYS B N 1
ATOM 4176 C CA . LYS B 1 207 ? -12.406 -19.344 4.48 1 98 207 LYS B CA 1
ATOM 4177 C C . LYS B 1 207 ? -11.531 -19.203 3.24 1 98 207 LYS B C 1
ATOM 4179 O O . LYS B 1 207 ? -11.781 -19.859 2.221 1 98 207 LYS B O 1
ATOM 4184 N N . THR B 1 208 ? -10.547 -18.344 3.342 1 97.81 208 THR B N 1
ATOM 4185 C CA . THR B 1 208 ? -9.609 -18.156 2.236 1 97.81 208 THR B CA 1
ATOM 4186 C C . THR B 1 208 ? -8.734 -19.391 2.062 1 97.81 208 THR B C 1
ATOM 4188 O O . THR B 1 208 ? -8.172 -19.906 3.033 1 97.81 208 THR B O 1
ATOM 4191 N N . GLN B 1 209 ? -8.641 -19.844 0.836 1 97.06 209 GLN B N 1
ATOM 4192 C CA . GLN B 1 209 ? -7.824 -21 0.514 1 97.06 209 GLN B CA 1
ATOM 4193 C C . GLN B 1 209 ? -6.512 -20.594 -0.147 1 97.06 209 GLN B C 1
ATOM 4195 O O . GLN B 1 209 ? -5.496 -21.266 -0.004 1 97.06 209 GLN B O 1
ATOM 4200 N N . SER B 1 210 ? -6.539 -19.547 -0.88 1 96.81 210 SER B N 1
ATOM 4201 C CA . SER B 1 210 ? -5.387 -19.109 -1.654 1 96.81 210 SER B CA 1
ATOM 4202 C C . SER B 1 210 ? -5.637 -17.75 -2.295 1 96.81 210 SER B C 1
ATOM 4204 O O . SER B 1 210 ? -6.75 -17.219 -2.229 1 96.81 210 SER B O 1
ATOM 4206 N N . ILE B 1 211 ? -4.566 -17.156 -2.803 1 96.62 211 ILE B N 1
ATOM 4207 C CA . ILE B 1 211 ? -4.664 -16.047 -3.742 1 96.62 211 ILE B CA 1
ATOM 4208 C C . ILE B 1 211 ? -4.523 -16.562 -5.172 1 96.62 211 ILE B C 1
ATOM 4210 O O . ILE B 1 211 ? -3.652 -17.391 -5.457 1 96.62 211 ILE B O 1
ATOM 4214 N N . ILE B 1 212 ? -5.395 -16.156 -6.051 1 95.19 212 ILE B N 1
ATOM 4215 C CA . ILE B 1 212 ? -5.316 -16.688 -7.406 1 95.19 212 ILE B CA 1
ATOM 4216 C C . ILE B 1 212 ? -4.746 -15.625 -8.344 1 95.19 212 ILE B C 1
ATOM 4218 O O . ILE B 1 212 ? -4.145 -15.953 -9.367 1 95.19 212 ILE B O 1
ATOM 4222 N N . ALA B 1 213 ? -4.953 -14.414 -8.023 1 95.06 213 ALA B N 1
ATOM 4223 C CA . ALA B 1 213 ? -4.453 -13.305 -8.836 1 95.06 213 ALA B CA 1
ATOM 4224 C C . ALA B 1 213 ? -4.414 -12.008 -8.031 1 95.06 213 ALA B C 1
ATOM 4226 O O . ALA B 1 213 ? -4.969 -11.938 -6.93 1 95.06 213 ALA B O 1
ATOM 4227 N N . PHE B 1 214 ? -3.729 -11.055 -8.484 1 95.56 214 PHE B N 1
ATOM 4228 C CA . PHE B 1 214 ? -3.791 -9.695 -7.969 1 95.56 214 PHE B CA 1
ATOM 4229 C C . PHE B 1 214 ? -3.502 -8.688 -9.07 1 95.56 214 PHE B C 1
ATOM 4231 O O . PHE B 1 214 ? -2.889 -9.023 -10.086 1 95.56 214 PHE B O 1
ATOM 4238 N N . ARG B 1 215 ? -3.959 -7.496 -8.922 1 92.38 215 ARG B N 1
ATOM 4239 C CA . ARG B 1 215 ? -3.713 -6.465 -9.93 1 92.38 215 ARG B CA 1
ATOM 4240 C C . ARG B 1 215 ? -3.109 -5.215 -9.289 1 92.38 215 ARG B C 1
ATOM 4242 O O . ARG B 1 215 ? -3.305 -4.961 -8.102 1 92.38 215 ARG B O 1
ATOM 4249 N N . GLN B 1 216 ? -2.359 -4.523 -10.016 1 90.94 216 GLN B N 1
ATOM 4250 C CA . GLN B 1 216 ? -1.811 -3.219 -9.664 1 90.94 216 GLN B CA 1
ATOM 4251 C C . GLN B 1 216 ? -2.34 -2.133 -10.602 1 90.94 216 GLN B C 1
ATOM 4253 O O . GLN B 1 216 ? -2.318 -2.295 -11.82 1 90.94 216 GLN B O 1
ATOM 4258 N N . HIS B 1 217 ? -2.908 -1.137 -10.055 1 84.94 217 HIS B N 1
ATOM 4259 C CA . HIS B 1 217 ? -3.441 0.007 -10.781 1 84.94 217 HIS B CA 1
ATOM 4260 C C . HIS B 1 217 ? -2.92 1.32 -10.211 1 84.94 217 HIS B C 1
ATOM 4262 O O . HIS B 1 217 ? -2.752 1.446 -8.992 1 84.94 217 HIS B O 1
ATOM 4268 N N . HIS B 1 218 ? -2.631 2.268 -11.078 1 80.44 218 HIS B N 1
ATOM 4269 C CA . HIS B 1 218 ? -2.127 3.559 -10.625 1 80.44 218 HIS B CA 1
ATOM 4270 C C . HIS B 1 218 ? -3.117 4.676 -10.938 1 80.44 218 HIS B C 1
ATOM 4272 O O . HIS B 1 218 ? -3.969 4.527 -11.82 1 80.44 218 HIS B O 1
ATOM 4278 N N . HIS B 1 219 ? -2.988 5.824 -10.195 1 69.81 219 HIS B N 1
ATOM 4279 C CA . HIS B 1 219 ? -3.684 7.082 -10.438 1 69.81 219 HIS B CA 1
ATOM 4280 C C . HIS B 1 219 ? -5.195 6.902 -10.359 1 69.81 219 HIS B C 1
ATOM 4282 O O . HIS B 1 219 ? -5.93 7.422 -11.203 1 69.81 219 HIS B O 1
ATOM 4288 N N . LEU B 1 220 ? -5.594 5.996 -9.516 1 63.72 220 LEU B N 1
ATOM 4289 C CA . LEU B 1 220 ? -7.031 5.84 -9.32 1 63.72 220 LEU B CA 1
ATOM 4290 C C . LEU B 1 220 ? -7.574 6.93 -8.398 1 63.72 220 LEU B C 1
ATOM 4292 O O . LEU B 1 220 ? -6.98 7.227 -7.359 1 63.72 220 LEU B O 1
ATOM 4296 N N . SER B 1 221 ? -8.57 7.57 -8.852 1 54.97 221 SER B N 1
ATOM 4297 C CA . SER B 1 221 ? -9.195 8.625 -8.062 1 54.97 221 SER B CA 1
ATOM 4298 C C . SER B 1 221 ? -9.609 8.117 -6.688 1 54.97 221 SER B C 1
ATOM 4300 O O . SER B 1 221 ? -9.461 8.82 -5.688 1 54.97 221 SER B O 1
ATOM 4302 N N . ILE B 1 222 ? -10.031 6.84 -6.695 1 50.75 222 ILE B N 1
ATOM 4303 C CA . ILE B 1 222 ? -10.531 6.246 -5.457 1 50.75 222 ILE B CA 1
ATOM 4304 C C . ILE B 1 222 ? -9.375 6.082 -4.469 1 50.75 222 ILE B C 1
ATOM 4306 O O . ILE B 1 222 ? -9.602 5.941 -3.264 1 50.75 222 ILE B O 1
ATOM 4310 N N . ALA B 1 223 ? -8.297 6.113 -4.891 1 49.47 223 ALA B N 1
ATOM 4311 C CA . ALA B 1 223 ? -7.121 5.938 -4.047 1 49.47 223 ALA B CA 1
ATOM 4312 C C . ALA B 1 223 ? -6.445 7.277 -3.766 1 49.47 223 ALA B C 1
ATOM 4314 O O . ALA B 1 223 ? -5.277 7.32 -3.371 1 49.47 223 ALA B O 1
ATOM 4315 N N . PHE B 1 224 ? -7.184 8.359 -3.967 1 58.72 224 PHE B N 1
ATOM 4316 C CA . PHE B 1 224 ? -6.68 9.695 -3.678 1 58.72 224 PHE B CA 1
ATOM 4317 C C . PHE B 1 224 ? -5.363 9.953 -4.406 1 58.72 224 PHE B C 1
ATOM 4319 O O . PHE B 1 224 ? -4.438 10.531 -3.84 1 58.72 224 PHE B O 1
ATOM 4326 N N . GLY B 1 225 ? -5.254 9.289 -5.555 1 65.19 225 GLY B N 1
ATOM 4327 C CA . GLY B 1 225 ? -4.07 9.484 -6.379 1 65.19 225 GLY B CA 1
ATOM 4328 C C . GLY B 1 225 ? -2.969 8.484 -6.086 1 65.19 225 GLY B C 1
ATOM 4329 O O . GLY B 1 225 ? -1.944 8.461 -6.77 1 65.19 225 GLY B O 1
ATOM 4330 N N . GLN B 1 226 ? -3.209 7.672 -5.039 1 73.81 226 GLN B N 1
ATOM 4331 C CA . GLN B 1 226 ? -2.244 6.633 -4.703 1 73.81 226 GLN B CA 1
ATOM 4332 C C . GLN B 1 226 ? -2.406 5.418 -5.617 1 73.81 226 GLN B C 1
ATOM 4334 O O . GLN B 1 226 ? -3.332 5.367 -6.43 1 73.81 226 GLN B O 1
ATOM 4339 N N . SER B 1 227 ? -1.471 4.527 -5.582 1 83.62 227 SER B N 1
ATOM 4340 C CA . SER B 1 227 ? -1.587 3.266 -6.309 1 83.62 227 SER B CA 1
ATOM 4341 C C . SER B 1 227 ? -2.461 2.271 -5.551 1 83.62 227 SER B C 1
ATOM 4343 O O . SER B 1 227 ? -2.695 2.428 -4.352 1 83.62 227 SER B O 1
ATOM 4345 N N . ASP B 1 228 ? -2.982 1.351 -6.359 1 87.75 228 ASP B N 1
ATOM 4346 C CA . ASP B 1 228 ? -3.924 0.376 -5.816 1 87.75 228 ASP B CA 1
ATOM 4347 C C . ASP B 1 228 ? -3.475 -1.051 -6.117 1 87.75 228 ASP B C 1
ATOM 4349 O O . ASP B 1 228 ? -3.09 -1.36 -7.25 1 87.75 228 ASP B O 1
ATOM 4353 N N . LEU B 1 229 ? -3.367 -1.816 -5.066 1 92.25 229 LEU B N 1
ATOM 4354 C CA . LEU B 1 229 ? -3.225 -3.26 -5.215 1 92.25 229 LEU B CA 1
ATOM 4355 C C . LEU B 1 229 ? -4.512 -3.977 -4.824 1 92.25 229 LEU B C 1
ATOM 4357 O O . LEU B 1 229 ? -5.086 -3.699 -3.768 1 92.25 229 LEU B O 1
ATOM 4361 N N . TYR B 1 230 ? -4.965 -4.812 -5.703 1 93.88 230 TYR B N 1
ATOM 4362 C CA . TYR B 1 230 ? -6.207 -5.547 -5.492 1 93.88 230 TYR B CA 1
ATOM 4363 C C . TYR B 1 230 ? -5.969 -7.051 -5.551 1 93.88 230 TYR B C 1
ATOM 4365 O O . TYR B 1 230 ? -5.648 -7.59 -6.613 1 93.88 230 TYR B O 1
ATOM 4373 N N . PHE B 1 231 ? -6.133 -7.75 -4.426 1 96.81 231 PHE B N 1
ATOM 4374 C CA . PHE B 1 231 ? -5.879 -9.18 -4.344 1 96.81 231 PHE B CA 1
ATOM 4375 C C . PHE B 1 231 ? -7.172 -9.977 -4.496 1 96.81 231 PHE B C 1
ATOM 4377 O O . PHE B 1 231 ? -8.211 -9.586 -3.953 1 96.81 231 PHE B O 1
ATOM 4384 N N . ILE B 1 232 ? -7.109 -11.008 -5.223 1 97.88 232 ILE B N 1
ATOM 4385 C CA . ILE B 1 232 ? -8.242 -11.883 -5.477 1 97.88 232 ILE B CA 1
ATOM 4386 C C . ILE B 1 232 ? -8.031 -13.219 -4.773 1 97.88 232 ILE B C 1
ATOM 4388 O O . ILE B 1 232 ? -7.164 -14 -5.168 1 97.88 232 ILE B O 1
ATOM 4392 N N . CYS B 1 233 ? -8.883 -13.547 -3.848 1 98.25 233 CYS B N 1
ATOM 4393 C CA . CYS B 1 233 ? -8.727 -14.727 -3.006 1 98.25 233 CYS B CA 1
ATOM 4394 C C . CYS B 1 233 ? -9.734 -15.805 -3.383 1 98.25 233 CYS B C 1
ATOM 4396 O O . CYS B 1 233 ? -10.922 -15.523 -3.531 1 98.25 233 CYS B O 1
ATOM 4398 N N . ARG B 1 234 ? -9.258 -16.969 -3.562 1 98.31 234 ARG B N 1
ATOM 4399 C CA . ARG B 1 234 ? -10.164 -18.109 -3.656 1 98.31 234 ARG B CA 1
ATOM 4400 C C . ARG B 1 234 ? -10.617 -18.547 -2.271 1 98.31 234 ARG B C 1
ATOM 4402 O O . ARG B 1 234 ? -9.797 -18.734 -1.369 1 98.31 234 ARG B O 1
ATOM 4409 N N . MET B 1 235 ? -11.938 -18.781 -2.125 1 98.5 235 MET B N 1
ATOM 4410 C CA . MET B 1 235 ? -12.484 -19.078 -0.803 1 98.5 235 MET B CA 1
ATOM 4411 C C . MET B 1 235 ? -13.445 -20.25 -0.861 1 98.5 235 MET B C 1
ATOM 4413 O O . MET B 1 235 ? -14.07 -20.5 -1.896 1 98.5 235 MET B O 1
ATOM 4417 N N . LYS B 1 236 ? -13.492 -20.938 0.258 1 98.06 236 LYS B N 1
ATOM 4418 C CA . LYS B 1 236 ? -14.445 -22.016 0.46 1 98.06 236 LYS B CA 1
ATOM 4419 C C . LYS B 1 236 ? -15.531 -21.625 1.455 1 98.06 236 LYS B C 1
ATOM 4421 O O . LYS B 1 236 ? -15.234 -21.25 2.59 1 98.06 236 LYS B O 1
ATOM 4426 N N . PRO B 1 237 ? -16.781 -21.703 1.048 1 98 237 PRO B N 1
ATOM 4427 C CA . PRO B 1 237 ? -17.875 -21.328 1.955 1 98 237 PRO B CA 1
ATOM 4428 C C . PRO B 1 237 ? -18.172 -22.406 2.996 1 98 237 PRO B C 1
ATOM 4430 O O . PRO B 1 237 ? -18.078 -23.609 2.699 1 98 237 PRO B O 1
ATOM 4433 N N . PHE B 1 238 ? -18.609 -21.938 4.18 1 96.81 238 PHE B N 1
ATOM 4434 C CA . PHE B 1 238 ? -19.109 -22.797 5.242 1 96.81 238 PHE B CA 1
AT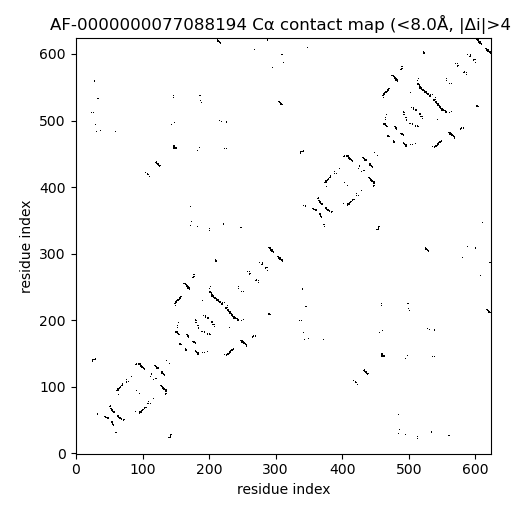OM 4435 C C . PHE B 1 238 ? -20.625 -22.688 5.359 1 96.81 238 PHE B C 1
ATOM 4437 O O . PHE B 1 238 ? -21.281 -23.578 5.895 1 96.81 238 PHE B O 1
ATOM 4444 N N . THR B 1 239 ? -21.125 -21.531 5.051 1 96.56 239 THR B N 1
ATOM 4445 C CA . THR B 1 239 ? -22.547 -21.281 5.004 1 96.56 239 THR B CA 1
ATOM 4446 C C . THR B 1 239 ? -23 -20.922 3.59 1 96.56 239 THR B C 1
ATOM 4448 O O . THR B 1 239 ? -22.172 -20.547 2.752 1 96.56 239 THR B O 1
ATOM 4451 N N . TYR B 1 240 ? -24.312 -21 3.352 1 96.19 240 TYR B N 1
ATOM 4452 C CA . TYR B 1 240 ? -24.719 -20.891 1.958 1 96.19 240 TYR B CA 1
ATOM 4453 C C . TYR B 1 240 ? -25.906 -19.938 1.82 1 96.19 240 TYR B C 1
ATOM 4455 O O . TYR B 1 240 ? -26.266 -19.547 0.709 1 96.19 240 TYR B O 1
ATOM 4463 N N . THR B 1 241 ? -26.516 -19.547 2.865 1 96.56 241 THR B N 1
ATOM 4464 C CA . THR B 1 241 ? -27.656 -18.625 2.826 1 96.56 241 THR B CA 1
ATOM 4465 C C . THR B 1 241 ? -27.188 -17.188 2.73 1 96.56 241 THR B C 1
ATOM 4467 O O . THR B 1 241 ? -26.484 -16.688 3.625 1 96.56 241 THR B O 1
ATOM 4470 N N . ILE B 1 242 ? -27.594 -16.531 1.747 1 96.69 242 ILE B N 1
ATOM 4471 C CA . ILE B 1 242 ? -27.156 -15.172 1.47 1 96.69 242 ILE B CA 1
ATOM 4472 C C . ILE B 1 242 ? -27.984 -14.188 2.297 1 96.69 242 ILE B C 1
ATOM 4474 O O . ILE B 1 242 ? -29.219 -14.266 2.318 1 96.69 242 ILE B O 1
ATOM 4478 N N . ARG B 1 243 ? -27.422 -13.312 2.982 1 94.5 243 ARG B N 1
ATOM 4479 C CA . ARG B 1 243 ? -27.984 -12.164 3.678 1 94.5 243 ARG B CA 1
ATOM 4480 C C . ARG B 1 243 ? -27.219 -10.891 3.338 1 94.5 243 ARG B C 1
ATOM 4482 O O . ARG B 1 243 ? -26.406 -10.406 4.137 1 94.5 243 ARG B O 1
ATOM 4489 N N . PRO B 1 244 ? -27.531 -10.32 2.191 1 92.94 244 PRO B N 1
ATOM 4490 C CA . PRO B 1 244 ? -26.75 -9.18 1.699 1 92.94 244 PRO B CA 1
ATOM 4491 C C . PRO B 1 244 ? -26.938 -7.922 2.539 1 92.94 244 PRO B C 1
ATOM 4493 O O . PRO B 1 244 ? -28.031 -7.707 3.094 1 92.94 244 PRO B O 1
ATOM 4496 N N . CYS B 1 245 ? -25.875 -7.168 2.631 1 85.31 245 CYS B N 1
ATOM 4497 C CA . CYS B 1 245 ? -25.969 -5.836 3.219 1 85.31 245 CYS B CA 1
ATOM 4498 C C . CYS B 1 245 ? -26.812 -4.91 2.344 1 85.31 245 CYS B C 1
ATOM 4500 O O . CYS B 1 245 ? -26.375 -4.508 1.264 1 85.31 245 CYS B O 1
ATOM 4502 N N . THR B 1 246 ? -27.875 -4.449 2.73 1 81.62 246 THR B N 1
ATOM 4503 C CA . THR B 1 246 ? -28.859 -3.752 1.916 1 81.62 246 THR B CA 1
ATOM 4504 C C . THR B 1 246 ? -28.406 -2.326 1.616 1 81.62 246 THR B C 1
ATOM 4506 O O . THR B 1 246 ? -28.891 -1.704 0.666 1 81.62 246 THR B O 1
ATOM 4509 N N . SER B 1 247 ? -27.578 -1.856 2.387 1 73.88 247 SER B N 1
ATOM 4510 C CA . SER B 1 247 ? -27.125 -0.483 2.176 1 73.88 247 SER B CA 1
ATOM 4511 C C . SER B 1 247 ? -26.109 -0.399 1.045 1 73.88 247 SER B C 1
ATOM 4513 O O . SER B 1 247 ? -25.969 0.642 0.398 1 73.88 247 SER B O 1
ATOM 4515 N N . GLU B 1 248 ? -25.484 -1.541 0.672 1 76.69 248 GLU B N 1
ATOM 4516 C CA . GLU B 1 248 ? -24.375 -1.492 -0.274 1 76.69 248 GLU B CA 1
ATOM 4517 C C . GLU B 1 248 ? -24.656 -2.363 -1.496 1 76.69 248 GLU B C 1
ATOM 4519 O O . GLU B 1 248 ? -24.141 -2.098 -2.584 1 76.69 248 GLU B O 1
ATOM 4524 N N . ILE B 1 249 ? -25.406 -3.352 -1.244 1 86.31 249 ILE B N 1
ATOM 4525 C CA . ILE B 1 249 ? -25.516 -4.395 -2.258 1 86.31 249 ILE B CA 1
ATOM 4526 C C . ILE B 1 249 ? -26.922 -4.367 -2.867 1 86.31 249 ILE B C 1
ATOM 4528 O O . ILE B 1 249 ? -27.922 -4.41 -2.145 1 86.31 249 ILE B O 1
ATOM 4532 N N . LEU B 1 250 ? -26.938 -4.27 -4.172 1 88.38 250 LEU B N 1
ATOM 4533 C CA . LEU B 1 250 ? -28.188 -4.305 -4.922 1 88.38 250 LEU B CA 1
ATOM 4534 C C . LEU B 1 250 ? -28.656 -5.738 -5.125 1 88.38 250 LEU B C 1
ATOM 4536 O O . LEU B 1 250 ? -29.828 -6.047 -4.895 1 88.38 250 LEU B O 1
ATOM 4540 N N . LYS B 1 251 ? -27.75 -6.539 -5.574 1 93.88 251 LYS B N 1
ATOM 4541 C CA . LYS B 1 251 ? -28.031 -7.949 -5.828 1 93.88 251 LYS B CA 1
ATOM 4542 C C . LYS B 1 251 ? -26.875 -8.828 -5.371 1 93.88 251 LYS B C 1
ATOM 4544 O O . LYS B 1 251 ? -25.719 -8.406 -5.402 1 93.88 251 LYS B O 1
ATOM 4549 N N . CYS B 1 252 ? -27.219 -9.922 -4.922 1 96 252 CYS B N 1
ATOM 4550 C CA . CYS B 1 252 ? -26.266 -10.945 -4.512 1 96 252 CYS B CA 1
ATOM 4551 C C . CYS B 1 252 ? -26.797 -12.344 -4.797 1 96 252 CYS B C 1
ATOM 4553 O O . CYS B 1 252 ? -27.922 -12.672 -4.414 1 96 252 CYS B O 1
ATOM 4555 N N . GLN B 1 253 ? -26 -13.141 -5.484 1 96.88 253 GLN B N 1
ATOM 4556 C CA . GLN B 1 253 ? -26.5 -14.477 -5.801 1 96.88 253 GLN B CA 1
ATOM 4557 C C . GLN B 1 253 ? -25.344 -15.438 -6.066 1 96.88 253 GLN B C 1
ATOM 4559 O O . GLN B 1 253 ? -24.203 -15.016 -6.285 1 96.88 253 GLN B O 1
ATOM 4564 N N . TRP B 1 254 ? -25.75 -16.703 -5.938 1 97.94 254 TRP B N 1
ATOM 4565 C CA . TRP B 1 254 ? -24.906 -17.766 -6.473 1 97.94 254 TRP B CA 1
ATOM 4566 C C . TRP B 1 254 ? -25.094 -17.891 -7.98 1 97.94 254 TRP B C 1
ATOM 4568 O O . TRP B 1 254 ? -26.219 -18.016 -8.469 1 97.94 254 TRP B O 1
ATOM 4578 N N . MET B 1 255 ? -24 -17.828 -8.711 1 97.25 255 MET B N 1
ATOM 4579 C CA . MET B 1 255 ? -24.062 -17.922 -10.172 1 97.25 255 MET B CA 1
ATOM 4580 C C . MET B 1 255 ? -23.125 -19.016 -10.68 1 97.25 255 MET B C 1
ATOM 4582 O O . MET B 1 255 ? -22 -19.156 -10.195 1 97.25 255 MET B O 1
ATOM 4586 N N . GLY B 1 256 ? -23.594 -19.797 -11.656 1 97.38 256 GLY B N 1
ATOM 4587 C CA . GLY B 1 256 ? -22.703 -20.781 -12.273 1 97.38 256 GLY B CA 1
ATOM 4588 C C . GLY B 1 256 ? -21.469 -20.156 -12.891 1 97.38 256 GLY B C 1
ATOM 4589 O O . GLY B 1 256 ? -21.547 -19.078 -13.5 1 97.38 256 GLY B O 1
ATOM 4590 N N . ILE B 1 257 ? -20.375 -20.875 -12.734 1 96.25 257 ILE B N 1
ATOM 4591 C CA . ILE B 1 257 ? -19.109 -20.328 -13.211 1 96.25 257 ILE B CA 1
ATOM 4592 C C . ILE B 1 257 ? -19.203 -20.062 -14.711 1 96.25 257 ILE B C 1
ATOM 4594 O O . ILE B 1 257 ? -18.719 -19.031 -15.203 1 96.25 257 ILE B O 1
ATOM 4598 N N . ARG B 1 258 ? -19.734 -20.938 -15.453 1 95.31 258 ARG B N 1
ATOM 4599 C CA . ARG B 1 258 ? -19.875 -20.797 -16.891 1 95.31 258 ARG B CA 1
ATOM 4600 C C . ARG B 1 258 ? -20.797 -19.625 -17.25 1 95.31 258 ARG B C 1
ATOM 4602 O O . ARG B 1 258 ? -20.547 -18.891 -18.203 1 95.31 258 ARG B O 1
ATOM 4609 N N . GLU B 1 259 ? -21.828 -19.578 -16.531 1 96.12 259 GLU B N 1
ATOM 4610 C CA . GLU B 1 259 ? -22.75 -18.453 -16.719 1 96.12 259 GLU B CA 1
ATOM 4611 C C . GLU B 1 259 ? -22.062 -17.125 -16.484 1 96.12 259 GLU B C 1
ATOM 4613 O O . GLU B 1 259 ? -22.25 -16.172 -17.266 1 96.12 259 GLU B O 1
ATOM 4618 N N . LEU B 1 260 ? -21.297 -17.047 -15.438 1 95.75 260 LEU B N 1
ATOM 4619 C CA . LEU B 1 260 ? -20.578 -15.82 -15.125 1 95.75 260 LEU B CA 1
ATOM 4620 C C . LEU B 1 260 ? -19.578 -15.492 -16.234 1 95.75 260 LEU B C 1
ATOM 4622 O O . LEU B 1 260 ? -19.469 -14.336 -16.641 1 95.75 260 LEU B O 1
ATOM 4626 N N . GLN B 1 261 ? -18.859 -16.484 -16.672 1 93.62 261 GLN B N 1
ATOM 4627 C CA . GLN B 1 261 ? -17.875 -16.312 -17.734 1 93.62 261 GLN B CA 1
ATOM 4628 C C . GLN B 1 261 ? -18.516 -15.758 -19 1 93.62 261 GLN B C 1
ATOM 4630 O O . GLN B 1 261 ? -17.906 -14.961 -19.703 1 93.62 261 GLN B O 1
ATOM 4635 N N . ALA B 1 262 ? -19.719 -16.094 -19.219 1 92.62 262 ALA B N 1
ATOM 4636 C CA . ALA B 1 262 ? -20.406 -15.711 -20.453 1 92.62 262 ALA B CA 1
ATOM 4637 C C . ALA B 1 262 ? -21.219 -14.438 -20.234 1 92.62 262 ALA B C 1
ATOM 4639 O O . ALA B 1 262 ? -21.781 -13.883 -21.188 1 92.62 262 ALA B O 1
ATOM 4640 N N . SER B 1 263 ? -21.266 -13.969 -19.109 1 92.44 263 SER B N 1
ATOM 4641 C CA . SER B 1 263 ? -22.172 -12.867 -18.781 1 92.44 263 SER B CA 1
ATOM 4642 C C . SER B 1 263 ? -21.641 -11.547 -19.328 1 92.44 263 SER B C 1
ATOM 4644 O O . SER B 1 263 ? -20.5 -11.156 -19.047 1 92.44 263 SER B O 1
ATOM 4646 N N . PRO B 1 264 ? -22.438 -10.844 -20.016 1 90 264 PRO B N 1
ATOM 4647 C CA . PRO B 1 264 ? -22.047 -9.516 -20.469 1 90 264 PRO B CA 1
ATOM 4648 C C . PRO B 1 264 ? -22.016 -8.484 -19.344 1 90 264 PRO B C 1
ATOM 4650 O O . PRO B 1 264 ? -21.5 -7.379 -19.531 1 90 264 PRO B O 1
ATOM 4653 N N . LEU B 1 265 ? -22.562 -8.836 -18.266 1 89.56 265 LEU B N 1
ATOM 4654 C CA . LEU B 1 265 ? -22.625 -7.918 -17.125 1 89.56 265 LEU B CA 1
ATOM 4655 C C . LEU B 1 265 ? -21.453 -8.133 -16.188 1 89.56 265 LEU B C 1
ATOM 4657 O O . LEU B 1 265 ? -21.422 -7.562 -15.094 1 89.56 265 LEU B O 1
ATOM 4661 N N . ALA B 1 266 ? -20.562 -8.969 -16.609 1 89.38 266 ALA B N 1
ATOM 4662 C CA . ALA B 1 266 ? -19.359 -9.148 -15.805 1 89.38 266 ALA B CA 1
ATOM 4663 C C . ALA B 1 266 ? -18.297 -8.117 -16.172 1 89.38 266 ALA B C 1
ATOM 4665 O O . ALA B 1 266 ? -18.125 -7.797 -17.344 1 89.38 266 ALA B O 1
ATOM 4666 N N . THR B 1 267 ? -17.625 -7.562 -15.203 1 85.75 267 THR B N 1
ATOM 4667 C CA . THR B 1 267 ? -16.469 -6.719 -15.508 1 85.75 267 THR B CA 1
ATOM 4668 C C . THR B 1 267 ? -15.375 -7.523 -16.203 1 85.75 267 THR B C 1
ATOM 4670 O O . THR B 1 267 ? -15.391 -8.758 -16.172 1 85.75 267 THR B O 1
ATOM 4673 N N . ILE B 1 268 ? -14.453 -6.895 -16.859 1 85.5 268 ILE B N 1
ATOM 4674 C CA . ILE B 1 268 ? -13.344 -7.566 -17.516 1 85.5 268 ILE B CA 1
ATOM 4675 C C . ILE B 1 268 ? -12.578 -8.422 -16.516 1 85.5 268 ILE B C 1
ATOM 4677 O O . ILE B 1 268 ? -12.227 -9.57 -16.797 1 85.5 268 ILE B O 1
ATOM 4681 N N . LEU B 1 269 ? -12.352 -7.879 -15.406 1 90.06 269 LEU B N 1
ATOM 4682 C CA . LEU B 1 269 ? -11.648 -8.617 -14.359 1 90.06 269 LEU B CA 1
ATOM 4683 C C . LEU B 1 269 ? -12.445 -9.852 -13.945 1 90.06 269 LEU B C 1
ATOM 4685 O O . LEU B 1 269 ? -11.891 -10.945 -13.82 1 90.06 269 LEU B O 1
ATOM 4689 N N . THR B 1 270 ? -13.703 -9.656 -13.719 1 92.88 270 THR B N 1
ATOM 4690 C CA . THR B 1 270 ? -14.562 -10.758 -13.305 1 92.88 270 THR B CA 1
ATOM 4691 C C . THR B 1 270 ? -14.547 -11.875 -14.344 1 92.88 270 THR B C 1
ATOM 4693 O O . THR B 1 270 ? -14.484 -13.055 -13.992 1 92.88 270 THR B O 1
ATOM 4696 N N . ASN B 1 271 ? -14.586 -11.492 -15.516 1 91.75 271 ASN B N 1
ATOM 4697 C CA . ASN B 1 271 ? -14.531 -12.477 -16.594 1 91.75 271 ASN B CA 1
ATOM 4698 C C . ASN B 1 271 ? -13.227 -13.258 -16.578 1 91.75 271 ASN B C 1
ATOM 4700 O O . ASN B 1 271 ? -13.227 -14.484 -16.703 1 91.75 271 ASN B O 1
ATOM 4704 N N . ARG B 1 272 ? -12.18 -12.562 -16.484 1 91.81 272 ARG B N 1
ATOM 4705 C CA . ARG B 1 272 ? -10.875 -13.219 -16.469 1 91.81 272 ARG B CA 1
ATOM 4706 C C . ARG B 1 272 ? -10.766 -14.188 -15.305 1 91.81 272 ARG B C 1
ATOM 4708 O O . ARG B 1 272 ? -10.242 -15.297 -15.461 1 91.81 272 ARG B O 1
ATOM 4715 N N . ILE B 1 273 ? -11.242 -13.789 -14.227 1 95.12 273 ILE B N 1
ATOM 4716 C CA . ILE B 1 273 ? -11.18 -14.633 -13.039 1 95.12 273 ILE B CA 1
ATOM 4717 C C . ILE B 1 273 ? -12.086 -15.852 -13.227 1 95.12 273 ILE B C 1
ATOM 4719 O O . ILE B 1 273 ? -11.734 -16.953 -12.82 1 95.12 273 ILE B O 1
ATOM 4723 N N . ALA B 1 274 ? -13.227 -15.625 -13.797 1 95.5 274 ALA B N 1
ATOM 4724 C CA . ALA B 1 274 ? -14.117 -16.75 -14.086 1 95.5 274 ALA B CA 1
ATOM 4725 C C . ALA B 1 274 ? -13.43 -17.781 -14.969 1 95.5 274 ALA B C 1
ATOM 4727 O O . ALA B 1 274 ? -13.562 -19 -14.742 1 95.5 274 ALA B O 1
ATOM 4728 N N . VAL B 1 275 ? -12.734 -17.297 -15.93 1 94.12 275 VAL B N 1
ATOM 4729 C CA . VAL B 1 275 ? -11.992 -18.188 -16.812 1 94.12 275 VAL B CA 1
ATOM 4730 C C . VAL B 1 275 ? -10.961 -18.969 -16 1 94.12 275 VAL B C 1
ATOM 4732 O O . VAL B 1 275 ? -10.82 -20.188 -16.172 1 94.12 275 VAL B O 1
ATOM 4735 N N . MET B 1 276 ? -10.258 -18.328 -15.18 1 94.5 276 MET B N 1
ATOM 4736 C CA . MET B 1 276 ? -9.273 -18.984 -14.328 1 94.5 276 MET B CA 1
ATOM 4737 C C . MET B 1 276 ? -9.945 -20.031 -13.43 1 94.5 276 MET B C 1
ATOM 4739 O O . MET B 1 276 ? -9.43 -21.141 -13.281 1 94.5 276 MET B O 1
ATOM 4743 N N . MET B 1 277 ? -11.055 -19.672 -12.898 1 95.81 277 MET B N 1
ATOM 4744 C CA . MET B 1 277 ? -11.766 -20.562 -11.992 1 95.81 277 MET B CA 1
ATOM 4745 C C . MET B 1 277 ? -12.273 -21.797 -12.742 1 95.81 277 MET B C 1
ATOM 4747 O O . MET B 1 277 ? -12.266 -22.906 -12.188 1 95.81 277 MET B O 1
ATOM 4751 N N . LEU B 1 278 ? -12.727 -21.578 -13.938 1 95.12 278 LEU B N 1
ATOM 4752 C CA . LEU B 1 278 ? -13.164 -22.703 -14.75 1 95.12 278 LEU B CA 1
ATOM 4753 C C . LEU B 1 278 ? -12.023 -23.688 -14.984 1 95.12 278 LEU B C 1
ATOM 4755 O O . LEU B 1 278 ? -12.211 -24.906 -14.898 1 95.12 278 LEU B O 1
ATOM 4759 N N . ARG B 1 279 ? -10.945 -23.156 -15.273 1 94.25 279 ARG B N 1
ATOM 4760 C CA . ARG B 1 279 ? -9.766 -24 -15.461 1 94.25 279 ARG B CA 1
ATOM 4761 C C . ARG B 1 279 ? -9.422 -24.734 -14.18 1 94.25 279 ARG B C 1
ATOM 4763 O O . ARG B 1 279 ? -9.086 -25.922 -14.219 1 94.25 279 ARG B O 1
ATOM 4770 N N . GLY B 1 280 ? -9.43 -24.031 -13.125 1 94.19 280 GLY B N 1
ATOM 4771 C CA . GLY B 1 280 ? -9.172 -24.672 -11.844 1 94.19 280 GLY B CA 1
ATOM 4772 C C . GLY B 1 280 ? -10.18 -25.75 -11.508 1 94.19 280 GLY B C 1
ATOM 4773 O O . GLY B 1 280 ? -9.805 -26.812 -11 1 94.19 280 GLY B O 1
ATOM 4774 N N . ALA B 1 281 ? -11.398 -25.516 -11.773 1 94.38 281 ALA B N 1
ATOM 4775 C CA . ALA B 1 281 ? -12.453 -26.5 -11.523 1 94.38 281 ALA B CA 1
ATOM 4776 C C . ALA B 1 281 ? -12.234 -27.766 -12.352 1 94.38 281 ALA B C 1
ATOM 4778 O O . ALA B 1 281 ? -12.531 -28.875 -11.898 1 94.38 281 ALA B O 1
ATOM 4779 N N . LYS B 1 282 ? -11.727 -27.578 -13.508 1 93.38 282 LYS B N 1
ATOM 4780 C CA . LYS B 1 282 ? -11.516 -28.688 -14.43 1 93.38 282 LYS B CA 1
ATOM 4781 C C . LYS B 1 282 ? -10.242 -29.453 -14.078 1 93.38 282 LYS B C 1
ATOM 4783 O O . LYS B 1 282 ? -10.234 -30.688 -14.078 1 93.38 282 LYS B O 1
ATOM 4788 N N . ASN B 1 283 ? -9.156 -28.812 -13.766 1 93.25 283 ASN B N 1
ATOM 4789 C CA . ASN B 1 283 ? -7.836 -29.422 -13.664 1 93.25 283 ASN B CA 1
ATOM 4790 C C . ASN B 1 283 ? -7.34 -29.453 -12.219 1 93.25 283 ASN B C 1
ATOM 4792 O O . ASN B 1 283 ? -6.277 -30 -11.938 1 93.25 283 ASN B O 1
ATOM 4796 N N . GLY B 1 284 ? -8.078 -28.938 -11.367 1 92.94 284 GLY B N 1
ATOM 4797 C CA . GLY B 1 284 ? -7.574 -28.719 -10.023 1 92.94 284 GLY B CA 1
ATOM 4798 C C . GLY B 1 284 ? -6.969 -27.344 -9.836 1 92.94 284 GLY B C 1
ATOM 4799 O O . GLY B 1 284 ? -6.453 -26.75 -10.789 1 92.94 284 GLY B O 1
ATOM 4800 N N . PHE B 1 285 ? -6.938 -26.875 -8.633 1 93.62 285 PHE B N 1
ATOM 4801 C CA . PHE B 1 285 ? -6.566 -25.484 -8.391 1 93.62 285 PHE B CA 1
ATOM 4802 C C . PHE B 1 285 ? -5.09 -25.375 -8.023 1 93.62 285 PHE B C 1
ATOM 4804 O O . PHE B 1 285 ? -4.574 -24.266 -7.836 1 93.62 285 PHE B O 1
ATOM 4811 N N . ARG B 1 286 ? -4.355 -26.422 -7.965 1 89.62 286 ARG B N 1
ATOM 4812 C CA . ARG B 1 286 ? -2.963 -26.438 -7.523 1 89.62 286 ARG B CA 1
ATOM 4813 C C . ARG B 1 286 ? -2.113 -25.484 -8.375 1 89.62 286 ARG B C 1
ATOM 4815 O O . ARG B 1 286 ? -1.277 -24.75 -7.844 1 89.62 286 ARG B O 1
ATOM 4822 N N . GLU B 1 287 ? -2.322 -25.531 -9.609 1 88.12 287 GLU B N 1
ATOM 4823 C CA . GLU B 1 287 ? -1.523 -24.719 -10.508 1 88.12 287 GLU B CA 1
ATOM 4824 C C . GLU B 1 287 ? -1.878 -23.234 -10.359 1 88.12 287 GLU B C 1
ATOM 4826 O O . GLU B 1 287 ? -1.027 -22.359 -10.562 1 88.12 287 GLU B O 1
ATOM 4831 N N . LEU B 1 288 ? -3.09 -22.906 -9.977 1 91 288 LEU B N 1
ATOM 4832 C CA . LEU B 1 288 ? -3.574 -21.531 -9.891 1 91 288 LEU B CA 1
ATOM 4833 C C . LEU B 1 288 ? -3.266 -20.922 -8.531 1 91 288 LEU B C 1
ATOM 4835 O O . LEU B 1 288 ? -3.004 -19.719 -8.422 1 91 288 LEU B O 1
ATOM 4839 N N . ASP B 1 289 ? -3.221 -21.719 -7.566 1 94 289 ASP B N 1
ATOM 4840 C CA . ASP B 1 289 ? -3.209 -21.266 -6.18 1 94 289 ASP B CA 1
ATOM 4841 C C . ASP B 1 289 ? -1.847 -20.688 -5.797 1 94 289 ASP B C 1
ATOM 4843 O O . ASP B 1 289 ? -0.816 -21.328 -6.008 1 94 289 ASP B O 1
ATOM 4847 N N . ILE B 1 290 ? -1.875 -19.516 -5.348 1 93.81 290 ILE B N 1
ATOM 4848 C CA . ILE B 1 290 ? -0.755 -18.938 -4.617 1 93.81 290 ILE B CA 1
ATOM 4849 C C . ILE B 1 290 ? -0.996 -19.062 -3.115 1 93.81 290 ILE B C 1
ATOM 4851 O O . ILE B 1 290 ? -1.862 -18.391 -2.557 1 93.81 290 ILE B O 1
ATOM 4855 N N . LYS B 1 291 ? -0.262 -19.891 -2.486 1 93.81 291 LYS B N 1
ATOM 4856 C CA . LYS B 1 291 ? -0.448 -20.172 -1.064 1 93.81 291 LYS B CA 1
ATOM 4857 C C . LYS B 1 291 ? 0.521 -19.359 -0.212 1 93.81 291 LYS B C 1
ATOM 4859 O O . LYS B 1 291 ? 1.23 -18.484 -0.727 1 93.81 291 LYS B O 1
ATOM 4864 N N . TRP B 1 292 ? 0.316 -19.469 1.111 1 92.44 292 TRP B N 1
ATOM 4865 C CA . TRP B 1 292 ? 1.208 -18.672 1.958 1 92.44 292 TRP B CA 1
ATOM 4866 C C . TRP B 1 292 ? 1.733 -19.516 3.119 1 92.44 292 TRP B C 1
ATOM 4868 O O . TRP B 1 292 ? 1.213 -20.594 3.396 1 92.44 292 TRP B O 1
ATOM 4878 N N . GLU B 1 293 ? 2.832 -19.094 3.666 1 90.5 293 GLU B N 1
ATOM 4879 C CA . GLU B 1 293 ? 3.391 -19.609 4.914 1 90.5 293 GLU B CA 1
ATOM 4880 C C . GLU B 1 293 ? 3.787 -18.469 5.848 1 90.5 293 GLU B C 1
ATOM 4882 O O . GLU B 1 293 ? 4.113 -17.359 5.387 1 90.5 293 GLU B O 1
ATOM 4887 N N . ASP B 1 294 ? 3.664 -18.703 7.113 1 88.31 294 ASP B N 1
ATOM 4888 C CA . ASP B 1 294 ? 4.086 -17.703 8.102 1 88.31 294 ASP B CA 1
ATOM 4889 C C . ASP B 1 294 ? 5.555 -17.891 8.477 1 88.31 294 ASP B C 1
ATOM 4891 O O . ASP B 1 294 ? 5.977 -19 8.82 1 88.31 294 ASP B O 1
ATOM 4895 N N . LEU B 1 295 ? 6.316 -16.844 8.312 1 87.69 295 LEU B N 1
ATOM 4896 C CA . LEU B 1 295 ? 7.73 -16.859 8.664 1 87.69 295 LEU B CA 1
ATOM 4897 C C . LEU B 1 295 ? 8.016 -15.859 9.781 1 87.69 295 LEU B C 1
ATOM 4899 O O . LEU B 1 295 ? 7.312 -14.859 9.922 1 87.69 295 LEU B O 1
ATOM 4903 N N . PRO B 1 296 ? 9.008 -16.125 10.57 1 82.5 296 PRO B N 1
ATOM 4904 C CA . PRO B 1 296 ? 9.352 -15.18 11.633 1 82.5 296 PRO B CA 1
ATOM 4905 C C . PRO B 1 296 ? 9.914 -13.867 11.086 1 82.5 296 PRO B C 1
ATOM 4907 O O . PRO B 1 296 ? 10.656 -13.867 10.102 1 82.5 296 PRO B O 1
ATOM 4910 N N . SER B 1 297 ? 9.578 -12.789 11.734 1 78.5 297 SER B N 1
ATOM 4911 C CA . SER B 1 297 ? 10.07 -11.477 11.344 1 78.5 297 SER B CA 1
ATOM 4912 C C . SER B 1 297 ? 11.5 -11.258 11.82 1 78.5 297 SER B C 1
ATOM 4914 O O . SER B 1 297 ? 11.82 -11.516 12.984 1 78.5 297 SER B O 1
ATOM 4916 N N . PRO B 1 298 ? 12.297 -10.781 10.852 1 71.25 298 PRO B N 1
ATOM 4917 C CA . PRO B 1 298 ? 13.648 -10.445 11.312 1 71.25 298 PRO B CA 1
ATOM 4918 C C . PRO B 1 298 ? 13.672 -9.188 12.188 1 71.25 298 PRO B C 1
ATOM 4920 O O . PRO B 1 298 ? 14.609 -9 12.969 1 71.25 298 PRO B O 1
ATOM 4923 N N . ALA B 1 299 ? 12.672 -8.344 12.055 1 67.25 299 ALA B N 1
ATOM 4924 C CA . ALA B 1 299 ? 12.633 -7.07 12.766 1 67.25 299 ALA B CA 1
ATOM 4925 C C . ALA B 1 299 ? 12.102 -7.25 14.18 1 67.25 299 ALA B C 1
ATOM 4927 O O . ALA B 1 299 ? 12.461 -6.492 15.086 1 67.25 299 ALA B O 1
ATOM 4928 N N . ASP B 1 300 ? 11.242 -8.133 14.359 1 68.81 300 ASP B N 1
ATOM 4929 C CA . ASP B 1 300 ? 10.594 -8.391 15.641 1 68.81 300 ASP B CA 1
ATOM 4930 C C . ASP B 1 300 ? 10.328 -9.883 15.836 1 68.81 300 ASP B C 1
ATOM 4932 O O . ASP B 1 300 ? 9.461 -10.453 15.188 1 68.81 300 ASP B O 1
ATOM 4936 N N . SER B 1 301 ? 11.055 -10.375 16.672 1 71.94 301 SER B N 1
ATOM 4937 C CA . SER B 1 301 ? 11 -11.82 16.891 1 71.94 301 SER B CA 1
ATOM 4938 C C . SER B 1 301 ? 9.602 -12.266 17.297 1 71.94 301 SER B C 1
ATOM 4940 O O . SER B 1 301 ? 9.258 -13.445 17.172 1 71.94 301 SER B O 1
ATOM 4942 N N . ASN B 1 302 ? 8.812 -11.352 17.766 1 71.19 302 ASN B N 1
ATOM 4943 C CA . ASN B 1 302 ? 7.473 -11.711 18.203 1 71.19 302 ASN B CA 1
ATOM 4944 C C . ASN B 1 302 ? 6.453 -11.586 17.078 1 71.19 302 ASN B C 1
ATOM 4946 O O . ASN B 1 302 ? 5.262 -11.82 17.281 1 71.19 302 ASN B O 1
ATOM 4950 N N . GLN B 1 303 ? 7.008 -11.234 15.984 1 78 303 GLN B N 1
ATOM 4951 C CA . GLN B 1 303 ? 6.098 -11.031 14.859 1 78 303 GLN B CA 1
ATOM 4952 C C . GLN B 1 303 ? 6.418 -11.984 13.711 1 78 303 GLN B C 1
ATOM 4954 O O . GLN B 1 303 ? 7.531 -12.508 13.625 1 78 303 GLN B O 1
ATOM 4959 N N . THR B 1 304 ? 5.367 -12.375 13.07 1 82.06 304 THR B N 1
ATOM 4960 C CA . THR B 1 304 ? 5.52 -13.148 11.844 1 82.06 304 THR B CA 1
ATOM 4961 C C . THR B 1 304 ? 5.016 -12.359 10.641 1 82.06 304 THR B C 1
ATOM 4963 O O . THR B 1 304 ? 4.348 -11.336 10.797 1 82.06 304 THR B O 1
ATOM 4966 N N . TYR B 1 305 ? 5.477 -12.688 9.57 1 83.19 305 TYR B N 1
ATOM 4967 C CA . TYR B 1 305 ? 4.93 -12.172 8.32 1 83.19 305 TYR B CA 1
ATOM 4968 C C . TYR B 1 305 ? 4.543 -13.312 7.387 1 83.19 305 TYR B C 1
ATOM 4970 O O . TYR B 1 305 ? 5.008 -14.445 7.555 1 83.19 305 TYR B O 1
ATOM 4978 N N . ARG B 1 306 ? 3.656 -13.07 6.469 1 83.69 306 ARG B N 1
ATOM 4979 C CA . ARG B 1 306 ? 3.176 -14.078 5.527 1 83.69 306 ARG B CA 1
ATOM 4980 C C . ARG B 1 306 ? 3.922 -13.992 4.199 1 83.69 306 ARG B C 1
ATOM 4982 O O . ARG B 1 306 ? 4.027 -12.914 3.611 1 83.69 306 ARG B O 1
ATOM 4989 N N . LEU B 1 307 ? 4.453 -15.047 3.807 1 87.69 307 LEU B N 1
ATOM 4990 C CA . LEU B 1 307 ? 5.07 -15.18 2.492 1 87.69 307 LEU B CA 1
ATOM 4991 C C . LEU B 1 307 ? 4.152 -15.93 1.535 1 87.69 307 LEU B C 1
ATOM 4993 O O . LEU B 1 307 ? 3.793 -17.078 1.787 1 87.69 307 LEU B O 1
ATOM 4997 N N . PHE B 1 308 ? 3.814 -15.258 0.437 1 91.38 308 PHE B N 1
ATOM 4998 C CA . PHE B 1 308 ? 2.939 -15.852 -0.572 1 91.38 308 PHE B CA 1
ATOM 4999 C C . PHE B 1 308 ? 3.748 -16.344 -1.763 1 91.38 308 PHE B C 1
ATOM 5001 O O . PHE B 1 308 ? 4.656 -15.664 -2.236 1 91.38 308 PHE B O 1
ATOM 5008 N N . GLY B 1 309 ? 3.461 -17.484 -2.184 1 88.56 309 GLY B N 1
ATOM 5009 C CA . GLY B 1 309 ? 4.117 -18.125 -3.316 1 88.56 309 GLY B CA 1
ATOM 5010 C C . GLY B 1 309 ? 3.682 -19.562 -3.529 1 88.56 309 GLY B C 1
ATOM 5011 O O . GLY B 1 309 ? 2.771 -20.047 -2.854 1 88.56 309 GLY B O 1
ATOM 5012 N N . LYS B 1 310 ? 4.309 -20.094 -4.629 1 86.44 310 LYS B N 1
ATOM 5013 C CA . LYS B 1 310 ? 4.004 -21.5 -4.898 1 86.44 310 LYS B CA 1
ATOM 5014 C C . LYS B 1 310 ? 4.719 -22.406 -3.912 1 86.44 310 LYS B C 1
ATOM 5016 O O . LYS B 1 310 ? 5.891 -22.203 -3.604 1 86.44 310 LYS B O 1
ATOM 5021 N N . ARG B 1 311 ? 3.885 -23.125 -3.094 1 67.12 311 ARG B N 1
ATOM 5022 C CA . ARG B 1 311 ? 4.453 -24 -2.078 1 67.12 311 ARG B CA 1
ATOM 5023 C C . ARG B 1 311 ? 5.027 -25.266 -2.709 1 67.12 311 ARG B C 1
ATOM 5025 O O . ARG B 1 311 ? 4.57 -25.703 -3.768 1 67.12 311 ARG B O 1
ATOM 5032 N N . THR B 1 312 ? 6.277 -25.547 -2.215 1 52.41 312 THR B N 1
ATOM 5033 C CA . THR B 1 312 ? 6.906 -26.812 -2.553 1 52.41 312 THR B CA 1
ATOM 5034 C C . THR B 1 312 ? 6.07 -27.984 -2.043 1 52.41 312 THR B C 1
ATOM 5036 O O . THR B 1 312 ? 5.395 -27.875 -1.019 1 52.41 312 THR B O 1
#

Secondary structure (DSSP, 8-state):
----------------GGGGTGGGGGGTTGGGGG-----------B---TTSEEEEEETTTTEEEEEE-TT----HHHHHHHHHHHHHHHHHTT--EEEEEEEGGGGGGHHHHHHTT--EEEEE-SSEEEEEEE--SSS---PPP---EEEEEEEEEEETTTTEEEEEEETTS-S-BB--EEEPPTT--HHHHHHHHHHHHH---EEEEEEEEEEEE-S-GGGTT-EEEEEEEEEEES-------TTTEEEEEEEEHHHHHH-TTB-HHHHHHHHHHHHHHHH-STTT-BEEEEEE-SS-TT-EEEEEE---/----------------GGGGSGGGGGGTGGGGGG-----------B-TTTTSEEEEEETTTTEEEEEE-TT----HHHHHHHHHHHHHHHHHTT--EEEEEEEGGGGGGHHHHHHTT--EEEEE-SSEEEEEEE--SSS---PPP---EEEEEEEEEEETTTTEEEEEEETTS-S-BB--EEEPPTT--HHHHHHHHHHHHH---EEEEEEEEEEEE-S-GGGTT-EEEEEEEEEEES-------TTTEEEEEEEEHHHHHH-TTB-HHHHHHHHHHHHHHHH-STTT-BEEEEEE-SS-TT-EEEEEE---

Organism: Amphimedon queenslandica (NCBI:txid400682)

Solvent-accessible surface area (backbone atoms only — not comparable to full-atom values): 33150 Å² total; per-residue (Å²): 138,82,81,78,75,79,78,77,82,82,78,79,78,75,79,68,77,71,74,65,63,66,70,48,38,48,65,40,49,61,61,17,53,55,48,65,68,85,64,79,61,74,73,63,53,56,64,53,55,84,80,35,39,41,41,37,74,36,76,64,54,50,22,36,37,35,34,49,42,85,84,47,86,75,53,70,68,58,44,53,53,52,51,49,53,51,50,52,51,38,44,75,69,64,29,38,31,40,36,40,39,36,34,40,91,50,29,61,44,50,42,52,40,34,72,74,64,57,32,38,56,57,44,50,48,80,60,31,40,33,31,34,32,71,51,49,83,88,48,50,72,31,77,75,77,61,54,43,21,31,47,31,27,22,25,46,34,42,41,74,92,77,47,25,32,46,34,28,21,43,58,62,26,67,80,33,43,35,56,39,46,45,70,51,57,86,75,50,53,69,59,55,37,17,34,50,29,29,29,43,48,30,46,30,46,44,43,67,70,27,35,43,35,35,33,45,39,56,66,35,72,90,45,77,57,28,20,37,35,39,38,35,25,35,21,42,58,78,48,84,66,76,49,59,31,74,84,31,36,64,44,71,46,78,37,44,43,67,56,47,46,66,36,86,43,34,40,72,65,46,27,53,49,30,50,52,47,51,49,23,72,72,73,46,46,73,78,46,40,30,32,72,48,80,40,76,31,88,78,37,81,90,36,62,27,39,41,34,24,55,77,130,137,83,81,77,75,79,77,79,80,82,80,77,80,76,79,69,79,72,73,68,64,63,76,49,38,43,67,37,49,62,61,17,56,58,46,60,66,82,66,78,64,73,73,62,54,56,63,53,53,84,79,36,39,43,40,37,74,37,75,64,54,50,22,37,36,35,34,49,43,83,83,45,87,74,52,69,66,58,43,53,52,52,51,48,52,50,50,51,51,38,42,73,69,64,28,39,31,39,36,40,39,36,35,41,91,50,29,61,46,49,40,52,39,34,74,74,64,57,33,38,58,56,42,49,47,81,58,31,40,32,30,35,33,71,51,48,80,90,46,46,71,30,77,74,77,60,54,43,21,31,48,31,26,23,25,48,33,42,42,74,91,78,47,26,31,46,34,28,22,43,59,62,27,68,78,32,42,35,57,38,47,44,70,51,57,86,76,49,52,69,58,55,37,18,33,50,29,29,28,40,48,31,47,29,46,44,44,68,71,27,35,44,35,36,32,47,38,55,66,35,73,90,45,76,56,28,21,37,36,39,39,36,26,36,22,41,59,80,48,82,66,77,49,58,31,72,85,32,38,63,44,71,47,79,37,43,43,67,56,47,44,68,36,86,44,33,40,71,66,45,29,53,50,29,49,53,49,51,49,24,71,73,73,45,47,74,78,45,39,30,33,70,48,80,40,77,30,86,76,37,81,92,36,64,28,41,40,34,25,56,78,130

InterPro domains:
  IPR000086 NUDIX hydrolase domain [PF00293] (149-265)
  IPR000086 NUDIX hydrolase domain [PS51462] (148-277)
  IPR003293 Nudix hydrolase 6-like [PR01356] (146-164)
  IPR003293 Nudix hydrolase 6-like [PR01356] (205-228)
  IPR003293 Nudix hydrolase 6-like [PR01356] (233-257)
  IPR003293 Nudix hydrolase 6-like [PR01356] (266-285)
  IPR003293 Nudix hydrolase 6-like [PTHR13994] (56-294)
  IPR015797 NUDIX hydrolase-like domain superfamily [SSF55811] (114-280)
  IPR020084 NUDIX hydrolase, conserved site [PS00893] (182-203)
  IPR040618 Pre-nudix hydrolase domain [PF18290] (59-135)

Radius of gyration: 27.09 Å; Cα contacts (8 Å, |Δi|>4): 1332; chains: 2; bounding box: 59×68×116 Å